Protein AF-A0A1J4JQ81-F1 (afdb_monomer_lite)

Organism: NCBI:txid1144522

pLDDT: mean 74.81, std 22.03, range [24.45, 98.31]

Sequence (479 aa):
MTWVPISATGIVVHPFIASTRPQISLLVGDQFQLLAECENWYRGKNILTEIDGIFPKSCIKIFHGRLGANSKCDFMLKQEDLLQTEARITLRYALHFMKTSVNLINVVKVGERIQTVVEKLKYLNSFNTSSNLTNIRQSVPISSDNAVYRPKSYSFCTRKENNDISNLRNSIKNYRSSICSNDDKSSMFYKMNTLYDRVLEAHQQLACSLDELRESMKIEPCVRSSYLHAFPTITTWGEEQFPVSHSSAGKQNHKHVEKPPEYVMFHINAEILNPRKTQYFKFSLYQPMRPPWLSQVHSCILGPENTTCNVVFGGLEKRDMKIVIYLVIYVYDILINDAFPEIDINDSELLMNAPREIIGCNIVQLPSCKTDLAFKRGPTILDFHTRTSSIEFLYGLHEFLISNDMNCAQTLKNILPDLKLKFTPTFGQRNDYLMKSSLNSNCFVYPMFLPSVITTSFIRSTITITIHSLTQHSSRKRS

Secondary structure (DSSP, 8-state):
--PEEEEEEEEE-S-B---STTB--B-TT-EEEEEEEETTEEEEEETTT--EEEEEGGGEEEEES---TTHHHHHHTSTT-HHHHHHHHHHHHHHHHHHH-S-HHHHHHHHHHHHHHHHHHHHHHHHHHHTT-----S-PPP-------PPPP---------SSHHHHHHHHHHHHHSS-----S--------SHHHHHHHHH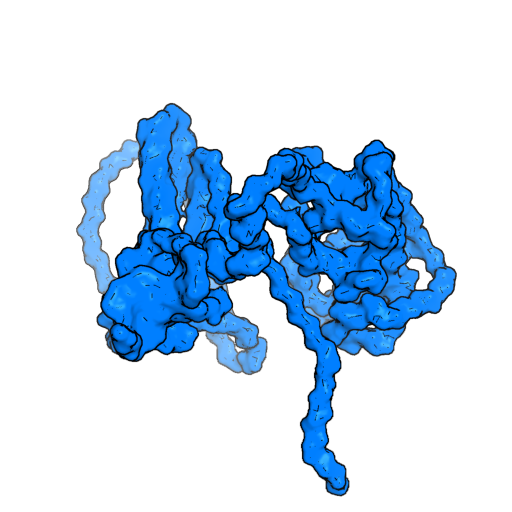HHHHHHHHHHHHHTTPPPPP--TTTSPPP-GGGG-GGGS--S-S-SS--------PPP-EEEEEEEEEESS-SS-EEEEEEEE-TTS-S-SBPPEEEEESSS--EEEEEEEEEEGGGGGS--EEEEEEEEE---TT-TT--TT-HHHHTTS-EEEEEEEEEEPPP--SGGGGTS-PEEEEE----------TTTSHHHHTTSTTTTSPPP----SEEEEEEEEES-HHHHHHHHT--GGGEE-BSSPPSS--TT----------------------

Foldseek 3Di:
DDWAFDFWKWFFCDWDDDPDPPADTDDQGFIWGFTTDDDQKTWTAGPQLRRTHMDGPVGIDIDDDHDDPLNVLVSLLDCSAQLNVLLVVLLVVLVVCLVPDPDVVLNVQLVVLNVQLVVLNVVLNVVVVCVVCPDDDDDDDDDDDDDDDDDDDDDDDDDDDDDPPVVVVVVVVVVVVVPDDDDDPDDPPDDPPDPSSVSQVSQVSSLVSSCSSCVSVVHHRQDADPRRRGHDDPVNVDPVLPPPPPPPVDDDDDPPPVDAFWKKKKKKKKFFDPFPAKKKKKKFKDFPVDPDGFWDIAIDIDGPVHGIAIAMEIPRHLVSLVGWMKIKMWIKDFPPDPVCPPPDPPPRVVSVVGDIDTQAMDIGTDDRPNDPVLQVPFKDKDWDDFDPDDQPFPPPNCCVVCVVPPPSVDRGGHDDRGMMMIIHMHIDDPVVCCVVPVDDPSNYIYTQDRDSDDDPSDDDDHDDDDDDDDDDPDPDDDD

InterPro domains:
  IPR001452 SH3 domain [PS50002] (5-65)
  IPR001452 SH3 domain [SM00326] (8-64)
  IPR026791 Dedicator of cytokinesis [PTHR45653] (2-477)
  IPR036028 SH3-like domain superfamily [SSF50044] (8-62)

Radius of gyration: 28.95 Å; chains: 1; bounding box: 89×78×78 Å

Structure (mmCIF, N/CA/C/O backbone):
data_AF-A0A1J4JQ81-F1
#
_entry.id   AF-A0A1J4JQ81-F1
#
loop_
_atom_site.group_PDB
_atom_site.id
_atom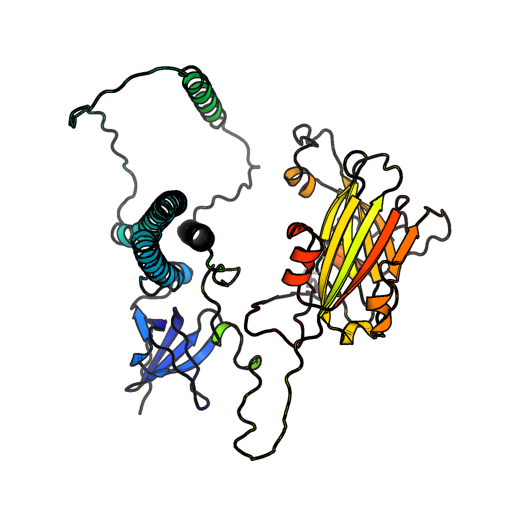_site.type_symbol
_atom_site.label_atom_id
_atom_site.label_alt_id
_atom_site.label_comp_id
_atom_site.label_asym_id
_atom_site.label_entity_id
_atom_site.label_seq_id
_atom_site.pdbx_PDB_ins_code
_atom_site.Cartn_x
_atom_site.Cartn_y
_atom_site.Cartn_z
_atom_site.occupancy
_atom_site.B_iso_or_equiv
_atom_site.auth_seq_id
_atom_site.auth_comp_id
_atom_site.auth_asym_id
_atom_site.auth_atom_id
_atom_site.pdbx_PDB_model_num
ATOM 1 N N . MET A 1 1 ? 22.209 -11.092 -38.274 1.00 78.88 1 MET A N 1
ATOM 2 C CA . MET A 1 1 ? 21.161 -10.060 -38.131 1.00 78.88 1 MET A CA 1
ATOM 3 C C . MET A 1 1 ? 21.721 -8.919 -37.295 1.00 78.88 1 MET A C 1
ATOM 5 O O . MET A 1 1 ? 22.422 -9.202 -36.328 1.00 78.88 1 MET A O 1
ATOM 9 N N . THR A 1 2 ? 21.486 -7.665 -37.677 1.00 95.00 2 THR A N 1
ATOM 10 C CA . THR A 1 2 ? 22.044 -6.478 -37.003 1.00 95.00 2 THR A CA 1
ATOM 11 C C . THR A 1 2 ? 20.951 -5.712 -36.268 1.00 95.00 2 THR A C 1
ATOM 13 O O . THR A 1 2 ? 19.927 -5.388 -36.862 1.00 95.00 2 THR A O 1
ATOM 16 N N . TRP A 1 3 ? 21.181 -5.399 -34.993 1.00 97.69 3 TRP A N 1
ATOM 17 C CA . TRP A 1 3 ? 20.287 -4.554 -34.202 1.00 97.69 3 TRP A CA 1
ATOM 18 C C . TRP A 1 3 ? 20.364 -3.102 -34.674 1.00 97.69 3 TRP A C 1
ATOM 20 O O . TRP A 1 3 ? 21.450 -2.526 -34.729 1.00 97.69 3 TRP A O 1
ATOM 30 N N . VAL A 1 4 ? 19.212 -2.510 -34.983 1.00 97.75 4 VAL A N 1
ATOM 31 C CA . VAL A 1 4 ? 19.081 -1.102 -35.365 1.00 97.75 4 VAL A CA 1
ATOM 32 C C . VAL A 1 4 ? 18.618 -0.313 -34.140 1.00 97.75 4 VAL A C 1
ATOM 34 O O . VAL A 1 4 ? 17.599 -0.675 -33.549 1.00 97.75 4 VAL A O 1
ATOM 37 N N . PRO A 1 5 ? 19.341 0.733 -33.706 1.00 96.81 5 PRO A N 1
ATOM 38 C CA . PRO A 1 5 ? 18.932 1.531 -32.557 1.00 96.81 5 PRO A CA 1
ATOM 39 C C . PRO A 1 5 ? 17.612 2.258 -32.842 1.00 96.81 5 PRO A C 1
ATOM 41 O O . PRO A 1 5 ? 17.428 2.839 -33.911 1.00 96.81 5 PRO A O 1
ATOM 44 N N . ILE A 1 6 ? 16.710 2.257 -31.862 1.00 95.38 6 ILE A N 1
ATOM 45 C CA . ILE A 1 6 ? 15.432 2.973 -31.906 1.00 95.38 6 ILE A CA 1
ATOM 46 C C . ILE A 1 6 ? 15.261 3.767 -30.610 1.00 95.38 6 ILE A C 1
ATOM 48 O O . ILE A 1 6 ? 15.733 3.360 -29.555 1.00 95.38 6 ILE A O 1
ATOM 52 N N . SER A 1 7 ? 14.595 4.919 -30.686 1.00 91.44 7 SER A N 1
ATOM 53 C CA . SER A 1 7 ? 14.184 5.691 -29.512 1.00 91.44 7 SER A CA 1
ATOM 54 C C . SER A 1 7 ? 12.668 5.806 -29.528 1.00 91.44 7 SER A C 1
ATOM 56 O O . SER A 1 7 ? 12.096 6.687 -30.171 1.00 91.44 7 SER A O 1
ATOM 58 N N . ALA A 1 8 ? 12.019 4.842 -28.889 1.00 93.62 8 ALA A N 1
ATOM 59 C CA . ALA A 1 8 ? 10.571 4.773 -28.801 1.00 93.62 8 ALA A CA 1
ATOM 60 C C . ALA A 1 8 ? 10.159 4.182 -27.456 1.00 93.62 8 ALA A C 1
ATOM 62 O O . ALA A 1 8 ? 10.976 3.633 -26.713 1.00 93.62 8 ALA A O 1
ATOM 63 N N . THR A 1 9 ? 8.877 4.280 -27.154 1.00 93.25 9 THR A N 1
ATOM 64 C CA . THR A 1 9 ? 8.277 3.592 -26.020 1.00 93.25 9 THR A CA 1
ATOM 65 C C . THR A 1 9 ? 7.230 2.615 -26.481 1.00 93.25 9 THR A C 1
ATOM 67 O O . THR A 1 9 ? 6.769 2.672 -27.619 1.00 93.25 9 THR A O 1
ATOM 70 N N . GLY A 1 10 ? 6.823 1.719 -25.595 1.00 93.75 10 GLY A N 1
ATOM 71 C CA . GLY A 1 10 ? 5.689 0.868 -25.873 1.00 93.75 10 GLY A CA 1
ATOM 72 C C . GLY A 1 10 ? 4.985 0.377 -24.627 1.00 93.75 10 GLY A C 1
ATOM 73 O O . GLY A 1 10 ? 5.569 0.338 -23.546 1.00 93.75 10 GLY A O 1
ATOM 74 N N . ILE A 1 11 ? 3.722 0.009 -24.814 1.00 92.69 11 ILE A N 1
ATOM 75 C CA . ILE A 1 11 ? 2.936 -0.744 -23.840 1.00 92.69 11 ILE A CA 1
ATOM 76 C C . ILE A 1 11 ? 2.756 -2.152 -24.398 1.00 92.69 11 ILE A C 1
ATOM 78 O O . ILE A 1 11 ? 2.423 -2.327 -25.574 1.00 92.69 11 ILE A O 1
ATOM 82 N N . VAL A 1 12 ? 2.978 -3.163 -23.568 1.00 92.81 12 VAL A N 1
ATOM 83 C CA . VAL A 1 12 ? 2.723 -4.554 -23.936 1.00 92.81 12 VAL A CA 1
ATOM 84 C C . VAL A 1 12 ? 1.217 -4.766 -24.109 1.00 92.81 12 VAL A C 1
ATOM 86 O O . VAL A 1 12 ? 0.433 -4.501 -23.206 1.00 92.81 12 VAL A O 1
ATOM 89 N N . VAL A 1 13 ? 0.800 -5.277 -25.262 1.00 92.69 13 VAL A N 1
ATOM 90 C CA . VAL A 1 13 ? -0.605 -5.587 -25.584 1.00 92.69 13 VAL A CA 1
ATOM 91 C C . VAL A 1 13 ? -0.889 -7.086 -25.630 1.00 92.69 13 VAL A C 1
ATOM 93 O O . VAL A 1 13 ? -2.043 -7.491 -25.505 1.00 92.69 13 VAL A O 1
ATOM 96 N N . HIS A 1 14 ? 0.150 -7.918 -25.742 1.00 91.12 14 HIS A N 1
ATOM 97 C CA . HIS A 1 14 ? 0.039 -9.373 -25.653 1.00 91.12 14 HIS A CA 1
ATOM 98 C C . HIS A 1 14 ? 1.098 -9.937 -24.704 1.00 91.12 14 HIS A C 1
ATOM 100 O O . HIS A 1 14 ? 2.252 -9.511 -24.775 1.00 91.12 14 HIS A O 1
ATOM 106 N N . PRO A 1 15 ? 0.738 -10.899 -23.835 1.00 90.75 15 PRO A N 1
ATOM 107 C CA . PRO A 1 15 ? 1.702 -11.506 -22.932 1.00 90.75 15 PRO A CA 1
ATOM 108 C C . PRO A 1 15 ? 2.721 -12.343 -23.715 1.00 90.75 15 PRO A C 1
ATOM 110 O O . PRO A 1 15 ? 2.424 -12.876 -24.786 1.00 90.75 15 PRO A O 1
ATOM 113 N N . PHE A 1 16 ? 3.916 -12.483 -23.156 1.00 91.00 16 PHE A N 1
ATOM 114 C CA . PHE A 1 16 ? 4.979 -13.328 -23.688 1.00 91.00 16 PHE A CA 1
ATOM 115 C C . PHE A 1 16 ? 5.736 -13.953 -22.521 1.00 91.00 16 PHE A C 1
ATOM 117 O O . PHE A 1 16 ? 6.090 -13.259 -21.576 1.00 91.00 16 PHE A O 1
ATOM 124 N N . ILE A 1 17 ? 5.975 -15.259 -22.565 1.00 88.94 17 ILE A N 1
ATOM 125 C CA . ILE A 1 17 ? 6.750 -15.955 -21.535 1.00 88.94 17 ILE A CA 1
ATOM 126 C C . ILE A 1 17 ? 8.113 -16.258 -22.143 1.00 88.94 17 ILE A C 1
ATOM 128 O O . ILE A 1 17 ? 8.197 -16.986 -23.133 1.00 88.94 17 ILE A O 1
ATOM 132 N N . ALA A 1 18 ? 9.164 -15.676 -21.570 1.00 90.00 18 ALA A N 1
ATOM 133 C CA . ALA A 1 18 ? 10.527 -15.929 -22.008 1.00 90.00 18 ALA A CA 1
ATOM 134 C C . ALA A 1 18 ? 10.918 -17.378 -21.716 1.00 90.00 18 ALA A C 1
ATOM 136 O O . ALA A 1 18 ? 10.661 -17.899 -20.632 1.00 90.00 18 ALA A O 1
ATOM 137 N N . SER A 1 19 ? 11.570 -18.024 -22.680 1.00 82.44 19 SER A N 1
ATOM 138 C CA . SER A 1 19 ? 12.096 -19.379 -22.493 1.00 82.44 19 SER A CA 1
ATOM 139 C C . SER A 1 19 ? 13.539 -19.380 -21.993 1.00 82.44 19 SER A C 1
ATOM 141 O O . SER A 1 19 ? 13.966 -20.323 -21.335 1.00 82.44 19 SER A O 1
ATOM 143 N N . THR A 1 20 ? 14.318 -18.352 -22.342 1.00 85.94 20 THR A N 1
ATOM 144 C CA . THR A 1 20 ? 15.761 -18.282 -22.071 1.00 85.94 20 THR A CA 1
ATOM 145 C C . THR A 1 20 ? 16.262 -16.842 -22.099 1.00 85.94 20 THR A C 1
ATOM 147 O O . THR A 1 20 ? 15.780 -16.038 -22.897 1.00 85.94 20 THR A O 1
ATOM 150 N N . ARG A 1 21 ? 17.336 -16.529 -21.363 1.00 84.88 21 ARG A N 1
ATOM 151 C CA . ARG A 1 21 ? 18.080 -15.271 -21.570 1.00 84.88 21 ARG A CA 1
ATOM 152 C C . ARG A 1 21 ? 18.647 -15.213 -23.004 1.00 84.88 21 ARG A C 1
ATOM 154 O O . ARG A 1 21 ? 19.100 -16.245 -23.498 1.00 84.88 21 ARG A O 1
ATOM 161 N N . PRO A 1 22 ? 18.630 -14.049 -23.687 1.00 91.94 22 PRO A N 1
ATOM 162 C CA . PRO A 1 22 ? 18.334 -12.708 -23.167 1.00 91.94 22 PRO A CA 1
ATOM 163 C C . PRO A 1 22 ? 16.859 -12.276 -23.297 1.00 91.94 22 PRO A C 1
ATOM 165 O O . PRO A 1 22 ? 16.571 -11.080 -23.263 1.00 91.94 22 PRO A O 1
ATOM 168 N N . GLN A 1 23 ? 15.922 -13.205 -23.505 1.00 94.00 23 GLN A N 1
ATOM 169 C CA . GLN A 1 23 ? 14.501 -12.866 -23.567 1.00 94.00 23 GLN A CA 1
ATOM 170 C C . GLN A 1 23 ? 13.987 -12.450 -22.188 1.00 94.00 23 GLN A C 1
ATOM 172 O O . GLN A 1 23 ? 14.467 -12.955 -21.175 1.00 94.00 23 GLN A O 1
ATOM 177 N N . ILE A 1 24 ? 12.990 -11.571 -22.168 1.00 91.56 24 ILE A N 1
ATOM 178 C CA . ILE A 1 24 ? 12.273 -11.192 -20.948 1.00 91.56 24 ILE A CA 1
ATOM 179 C C . ILE A 1 24 ? 10.791 -11.494 -21.100 1.00 91.56 24 ILE A C 1
ATOM 181 O O . ILE A 1 24 ? 10.212 -11.295 -22.170 1.00 91.56 24 ILE A O 1
ATOM 185 N N . SER A 1 25 ? 10.185 -12.004 -20.032 1.00 87.69 25 SER A N 1
ATOM 186 C CA . SER A 1 25 ? 8.741 -12.211 -19.996 1.00 87.69 25 SER A CA 1
ATOM 187 C C . SER A 1 25 ? 8.027 -10.860 -19.998 1.00 87.69 25 SER A C 1
ATOM 189 O O . SER A 1 25 ? 8.508 -9.898 -19.407 1.00 87.69 25 SER A O 1
ATOM 191 N N . LEU A 1 26 ? 6.885 -10.786 -20.670 1.00 87.81 26 LEU A N 1
ATOM 192 C CA . LEU A 1 26 ? 6.050 -9.602 -20.793 1.00 87.81 26 LEU A CA 1
ATOM 193 C C . LEU A 1 26 ? 4.648 -9.903 -20.278 1.00 87.81 26 LEU A C 1
ATOM 195 O O . LEU A 1 26 ? 4.063 -10.931 -20.636 1.00 87.81 26 LEU A O 1
ATOM 199 N N . LEU A 1 27 ? 4.062 -8.966 -19.539 1.00 84.62 27 LEU A N 1
ATOM 200 C CA . LEU A 1 27 ? 2.627 -8.956 -19.281 1.00 84.62 27 LEU A CA 1
ATOM 201 C C . LEU A 1 27 ? 1.961 -7.748 -19.913 1.00 84.62 27 LEU A C 1
ATOM 203 O O . LEU A 1 27 ? 2.560 -6.684 -20.038 1.00 84.62 27 LEU A O 1
ATOM 207 N N . VAL A 1 28 ? 0.696 -7.927 -20.296 1.00 84.69 28 VAL A N 1
ATOM 208 C CA . VAL A 1 28 ? -0.131 -6.848 -20.841 1.00 84.69 28 VAL A CA 1
ATOM 209 C C . VAL A 1 28 ? -0.086 -5.658 -19.887 1.00 84.69 28 VAL A C 1
ATOM 211 O O . VAL A 1 28 ? -0.259 -5.827 -18.683 1.00 84.69 28 VAL A O 1
ATOM 214 N N . GLY A 1 29 ? 0.162 -4.473 -20.440 1.00 83.50 29 GLY A N 1
ATOM 215 C CA . GLY A 1 29 ? 0.275 -3.212 -19.721 1.00 83.50 29 GLY A CA 1
ATOM 216 C C . GLY A 1 29 ? 1.673 -2.825 -19.258 1.00 83.50 29 GLY A C 1
ATOM 217 O O . GLY A 1 29 ? 1.864 -1.669 -18.880 1.00 83.50 29 GLY A O 1
ATOM 218 N N . ASP A 1 30 ? 2.654 -3.731 -19.320 1.00 86.38 30 ASP A N 1
ATOM 219 C CA . ASP A 1 30 ? 4.039 -3.373 -19.015 1.00 86.38 30 ASP A CA 1
ATOM 220 C C . ASP A 1 30 ? 4.528 -2.258 -19.946 1.00 86.38 30 ASP A C 1
ATOM 222 O O . ASP A 1 30 ? 4.283 -2.275 -21.156 1.00 86.38 30 ASP A O 1
ATOM 226 N N . GLN A 1 31 ? 5.242 -1.291 -19.372 1.00 90.50 31 GLN A N 1
ATOM 227 C CA . GLN A 1 31 ? 5.747 -0.118 -20.080 1.00 90.50 31 GLN A CA 1
ATOM 228 C C . GLN A 1 31 ? 7.241 -0.282 -20.356 1.00 90.50 31 GLN A C 1
ATOM 230 O O . GLN A 1 31 ? 8.030 -0.530 -19.442 1.00 90.50 31 GLN A O 1
ATOM 235 N N . PHE A 1 32 ? 7.637 -0.109 -21.613 1.00 92.44 32 PHE A N 1
ATOM 236 C CA . PHE A 1 32 ? 9.008 -0.313 -22.068 1.00 92.44 32 PHE A CA 1
ATOM 237 C C . PHE A 1 32 ? 9.579 0.920 -22.759 1.00 92.44 32 PHE A C 1
ATOM 239 O O . PHE A 1 32 ? 8.917 1.566 -23.574 1.00 92.44 32 PHE A O 1
ATOM 246 N N . GLN A 1 33 ? 10.853 1.190 -22.484 1.00 93.88 33 GLN A N 1
ATOM 247 C CA . GLN A 1 33 ? 11.719 1.987 -23.339 1.00 93.88 33 GLN A CA 1
ATOM 248 C C . GLN A 1 33 ? 12.357 1.053 -24.372 1.00 93.88 33 GLN A C 1
ATOM 250 O O . GLN A 1 33 ? 13.124 0.157 -24.022 1.00 93.88 33 GLN A O 1
ATOM 255 N N . LEU A 1 34 ? 12.042 1.250 -25.649 1.00 95.88 34 LEU A N 1
ATOM 256 C CA . LEU A 1 34 ? 12.614 0.479 -26.749 1.00 95.88 34 LEU A CA 1
ATOM 257 C C . LEU A 1 34 ? 13.978 1.069 -27.108 1.00 95.88 34 LEU A C 1
ATOM 259 O O . LEU A 1 34 ? 14.081 2.269 -27.357 1.00 95.88 34 LEU A O 1
ATOM 263 N N . LEU A 1 35 ? 15.007 0.220 -27.103 1.00 95.94 35 LEU A N 1
ATOM 264 C CA . LEU A 1 35 ? 16.409 0.600 -27.298 1.00 95.94 35 LEU A CA 1
ATOM 265 C C . LEU A 1 35 ? 16.913 0.222 -28.693 1.00 95.94 35 LEU A C 1
ATOM 267 O O . LEU A 1 35 ? 17.675 0.965 -29.312 1.00 95.94 35 LEU A O 1
ATOM 271 N N . ALA A 1 36 ? 16.512 -0.949 -29.190 1.00 97.19 36 ALA A N 1
ATOM 272 C CA . ALA A 1 36 ? 16.872 -1.419 -30.522 1.00 97.19 36 ALA A CA 1
ATOM 273 C C . ALA A 1 36 ? 15.807 -2.360 -31.096 1.00 97.19 36 ALA A C 1
ATOM 275 O O . ALA A 1 36 ? 15.004 -2.940 -30.365 1.00 97.19 36 ALA A O 1
ATOM 276 N N . GLU A 1 37 ? 15.829 -2.551 -32.408 1.00 98.12 37 GLU A N 1
ATOM 277 C CA . GLU A 1 37 ? 14.993 -3.519 -33.107 1.00 98.12 37 GLU A CA 1
ATOM 278 C C . GLU A 1 37 ? 15.806 -4.404 -34.055 1.00 98.12 37 GLU A C 1
ATOM 280 O O . GLU A 1 37 ? 16.824 -3.987 -34.604 1.00 98.12 37 GLU A O 1
ATOM 285 N N . CYS A 1 38 ? 15.366 -5.647 -34.228 1.00 97.75 38 CYS A N 1
ATOM 286 C CA . CYS A 1 38 ? 15.988 -6.620 -35.118 1.00 97.75 38 CYS A CA 1
ATOM 287 C C . CYS A 1 38 ? 14.906 -7.572 -35.636 1.00 97.75 38 CYS A C 1
ATOM 289 O O . CYS A 1 38 ? 14.332 -8.332 -34.859 1.00 97.75 38 CYS A O 1
ATOM 291 N N .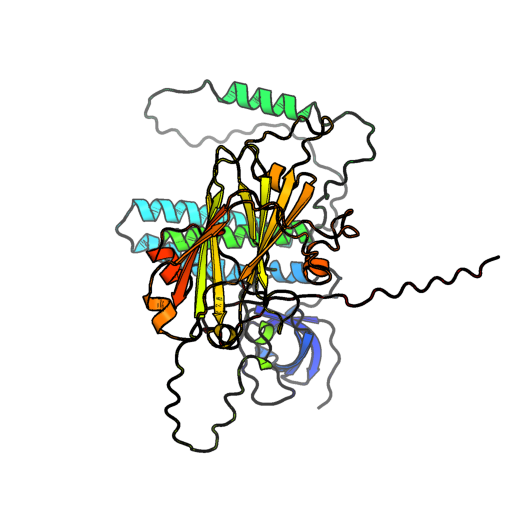 GLU A 1 39 ? 14.599 -7.508 -36.933 1.00 95.88 39 GLU A N 1
ATOM 292 C CA . GLU A 1 39 ? 13.564 -8.328 -37.585 1.00 95.88 39 GLU A CA 1
ATOM 293 C C . GLU A 1 39 ? 12.217 -8.326 -36.833 1.00 95.88 39 GLU A C 1
ATOM 295 O O . GLU A 1 39 ? 11.514 -7.317 -36.856 1.00 95.88 39 GLU A O 1
ATOM 300 N N . ASN A 1 40 ? 11.884 -9.427 -36.146 1.00 97.44 40 ASN A N 1
ATOM 301 C CA . ASN A 1 40 ? 10.649 -9.646 -35.383 1.00 97.44 40 ASN A CA 1
ATOM 302 C C . ASN A 1 40 ? 10.810 -9.436 -33.870 1.00 97.44 40 ASN A C 1
ATOM 304 O O . ASN A 1 40 ? 9.896 -9.752 -33.106 1.00 97.44 40 ASN A O 1
ATOM 308 N N . TRP A 1 41 ? 11.934 -8.869 -33.432 1.00 98.06 41 TRP A N 1
ATOM 309 C CA . TRP A 1 41 ? 12.249 -8.631 -32.028 1.00 98.06 41 TRP A CA 1
ATOM 310 C C . TRP A 1 41 ? 12.541 -7.158 -31.737 1.00 98.06 41 TRP A C 1
ATOM 312 O O . TRP A 1 41 ? 13.127 -6.433 -32.546 1.00 98.06 41 TRP A O 1
ATOM 322 N N . TYR A 1 42 ? 12.158 -6.739 -30.538 1.00 98.31 42 TYR A N 1
ATOM 323 C CA . TYR A 1 42 ? 12.649 -5.539 -29.879 1.00 98.31 42 TYR A CA 1
ATOM 324 C C . TYR A 1 42 ? 13.636 -5.924 -28.786 1.00 98.31 42 TYR A C 1
ATOM 326 O O . TYR A 1 42 ? 13.520 -6.988 -28.182 1.00 98.31 42 TYR A O 1
ATOM 334 N N . ARG A 1 43 ? 14.591 -5.033 -28.528 1.00 97.62 43 ARG A N 1
ATOM 335 C CA . ARG A 1 43 ? 15.345 -4.955 -27.283 1.00 97.62 43 ARG A CA 1
ATOM 336 C C . ARG A 1 43 ? 14.849 -3.725 -26.544 1.00 97.62 43 ARG A C 1
ATOM 338 O O . ARG A 1 43 ? 14.841 -2.628 -27.111 1.00 97.62 43 ARG A O 1
ATOM 345 N N . GLY A 1 44 ? 14.455 -3.892 -25.295 1.00 96.31 44 GLY A N 1
ATOM 346 C CA . GLY A 1 44 ? 13.924 -2.802 -24.499 1.00 96.31 44 GLY A CA 1
ATOM 347 C C . GLY A 1 44 ? 14.132 -3.011 -23.013 1.00 96.31 44 GLY A C 1
ATOM 348 O O . GLY A 1 44 ? 14.394 -4.116 -22.548 1.00 96.31 44 GLY A O 1
ATOM 349 N N . LYS A 1 45 ? 13.970 -1.915 -22.280 1.00 94.06 45 LYS A N 1
ATOM 350 C CA . LYS A 1 45 ? 14.088 -1.8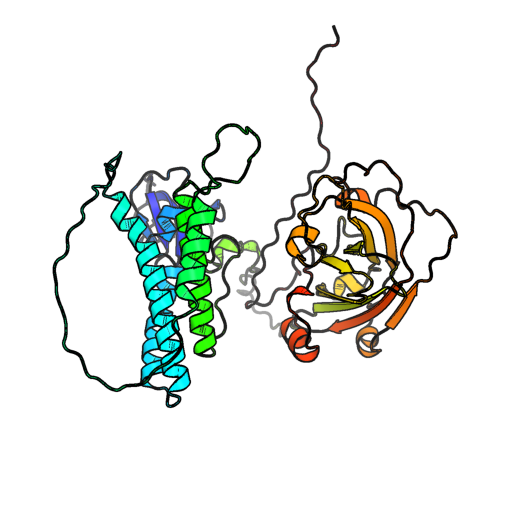51 -20.831 1.00 94.06 45 LYS A CA 1
ATOM 351 C C . LYS A 1 45 ? 12.730 -1.534 -20.220 1.00 94.06 45 LYS A C 1
ATOM 353 O O . LYS A 1 45 ? 12.088 -0.567 -20.636 1.00 94.06 45 LYS A O 1
ATOM 358 N N . ASN A 1 46 ? 12.273 -2.345 -19.273 1.00 90.19 46 ASN A N 1
ATOM 359 C CA . ASN A 1 46 ? 11.038 -2.065 -18.546 1.00 90.19 46 ASN A CA 1
ATOM 360 C C . ASN A 1 46 ? 11.236 -0.792 -17.707 1.00 90.19 46 ASN A C 1
ATOM 362 O O . ASN A 1 46 ? 12.216 -0.681 -16.975 1.00 90.19 46 ASN A O 1
ATOM 366 N N . ILE A 1 47 ? 10.321 0.171 -17.822 1.00 85.81 47 ILE A N 1
ATOM 367 C CA . ILE A 1 47 ? 10.455 1.510 -17.216 1.00 85.81 47 ILE A CA 1
ATOM 368 C C . ILE A 1 47 ? 10.306 1.475 -15.688 1.00 85.81 47 ILE A C 1
ATOM 370 O O . ILE A 1 47 ? 10.765 2.381 -14.999 1.00 85.81 47 ILE A O 1
ATOM 374 N N . LEU A 1 48 ? 9.636 0.459 -15.143 1.00 77.56 48 LEU A N 1
ATOM 375 C CA . LEU A 1 48 ? 9.436 0.325 -13.702 1.00 77.56 48 LEU A CA 1
ATOM 376 C C . LEU A 1 48 ? 10.538 -0.505 -13.052 1.00 77.56 48 LEU A C 1
ATOM 378 O O . LEU A 1 48 ? 11.030 -0.135 -11.991 1.00 77.56 48 LEU A O 1
ATOM 382 N N . THR A 1 49 ? 10.903 -1.631 -13.665 1.00 76.81 49 THR A N 1
ATOM 383 C CA . THR A 1 49 ? 11.852 -2.582 -13.062 1.00 76.81 49 THR A CA 1
ATOM 384 C C . THR A 1 49 ? 13.282 -2.379 -13.509 1.00 76.81 49 THR A C 1
ATOM 386 O O . THR A 1 49 ? 14.185 -2.983 -12.938 1.00 76.81 49 THR A O 1
ATOM 389 N N . GLU A 1 50 ? 13.494 -1.564 -14.542 1.00 84.44 50 GLU A N 1
ATOM 390 C CA . GLU A 1 50 ? 14.794 -1.332 -15.162 1.00 84.44 50 GLU A CA 1
ATOM 391 C C . GLU A 1 50 ? 15.436 -2.615 -15.744 1.00 84.44 50 GLU A C 1
ATOM 393 O O . GLU A 1 50 ? 16.619 -2.615 -16.092 1.00 84.44 50 GLU A O 1
ATOM 398 N N . ILE A 1 51 ? 14.668 -3.700 -15.903 1.00 85.12 51 ILE A N 1
ATOM 399 C CA . ILE A 1 51 ? 15.132 -4.954 -16.512 1.00 85.12 51 ILE A CA 1
ATOM 400 C C . ILE A 1 51 ? 15.199 -4.784 -18.035 1.00 85.12 51 ILE A C 1
ATOM 402 O O . ILE A 1 51 ? 14.214 -4.394 -18.664 1.00 85.12 51 ILE A O 1
ATOM 406 N N . ASP A 1 52 ? 16.359 -5.089 -18.620 1.00 93.25 52 ASP A N 1
ATOM 407 C CA . ASP A 1 52 ? 16.622 -5.074 -20.067 1.00 93.25 52 ASP A CA 1
ATOM 408 C C . ASP A 1 52 ? 16.543 -6.492 -20.645 1.00 93.25 52 ASP A C 1
ATOM 410 O O . ASP A 1 52 ? 17.003 -7.457 -20.032 1.00 93.25 52 ASP A O 1
ATOM 414 N N . GLY A 1 53 ? 15.990 -6.614 -21.847 1.00 95.50 53 GLY A N 1
ATOM 415 C CA . GLY A 1 53 ? 15.958 -7.864 -22.586 1.00 95.50 53 GLY A CA 1
ATOM 416 C C . GLY A 1 53 ? 15.295 -7.736 -23.946 1.00 95.50 53 GLY A C 1
ATOM 417 O O . GLY A 1 53 ? 14.962 -6.640 -24.406 1.00 95.50 53 GLY A O 1
ATOM 418 N N . ILE A 1 54 ? 15.125 -8.879 -24.609 1.00 97.44 54 ILE A N 1
ATOM 419 C CA . ILE A 1 54 ? 14.490 -8.951 -25.926 1.00 97.44 54 ILE A CA 1
ATOM 420 C C . ILE A 1 54 ? 13.099 -9.579 -25.859 1.00 97.44 54 ILE A C 1
ATOM 422 O O . ILE A 1 54 ? 12.845 -10.480 -25.060 1.00 97.44 54 ILE A O 1
ATOM 426 N N . PHE A 1 55 ? 12.200 -9.125 -26.724 1.00 97.50 55 PHE A N 1
ATOM 427 C CA . PHE A 1 55 ? 10.833 -9.637 -26.816 1.00 97.50 55 PHE A CA 1
ATOM 428 C C . PHE A 1 55 ? 10.232 -9.441 -28.220 1.00 97.50 55 PHE A C 1
ATOM 430 O O . PHE A 1 55 ? 10.709 -8.585 -28.972 1.00 97.50 55 PHE A O 1
ATOM 437 N N . PRO A 1 56 ? 9.200 -10.214 -28.610 1.00 98.12 56 PRO A N 1
ATOM 438 C CA . PRO A 1 56 ? 8.619 -10.126 -29.948 1.00 98.12 56 PRO A CA 1
ATOM 439 C C . PRO A 1 56 ? 7.949 -8.776 -30.228 1.00 98.12 56 PRO A C 1
ATOM 441 O O . PRO A 1 56 ? 7.240 -8.231 -29.378 1.00 98.12 56 PRO A O 1
ATOM 444 N N . LYS A 1 57 ? 8.085 -8.269 -31.462 1.00 97.88 57 LYS A N 1
ATOM 445 C CA . LYS A 1 57 ? 7.427 -7.021 -31.898 1.00 97.88 57 LYS A CA 1
ATOM 446 C C . LYS A 1 57 ? 5.909 -7.085 -31.784 1.00 97.88 57 LYS A C 1
ATOM 448 O O . LYS A 1 57 ? 5.280 -6.092 -31.435 1.00 97.88 57 LYS A O 1
ATOM 453 N N . SER A 1 58 ? 5.329 -8.259 -32.032 1.00 97.38 58 SER A N 1
ATOM 454 C CA . SER A 1 58 ? 3.884 -8.491 -31.953 1.00 97.38 58 SER A CA 1
ATOM 455 C C . SER A 1 58 ? 3.304 -8.239 -30.564 1.00 97.38 58 SER A C 1
ATOM 457 O O . SER A 1 58 ? 2.103 -8.038 -30.449 1.00 97.38 58 SER A O 1
ATOM 459 N N . CYS A 1 59 ? 4.124 -8.251 -29.512 1.00 96.50 59 CYS A N 1
ATOM 460 C CA . CYS A 1 59 ? 3.657 -8.093 -28.141 1.00 96.50 59 CYS A CA 1
ATOM 461 C C . CYS A 1 59 ? 3.530 -6.635 -27.696 1.00 96.50 59 CYS A C 1
ATOM 463 O O . CYS A 1 59 ? 2.923 -6.396 -26.656 1.00 96.50 59 CYS A O 1
ATOM 465 N N . ILE A 1 60 ? 4.067 -5.663 -28.445 1.00 96.12 60 ILE A N 1
ATOM 466 C CA . ILE A 1 60 ? 4.155 -4.261 -28.015 1.00 96.12 60 ILE A CA 1
ATOM 467 C C . ILE A 1 60 ? 3.427 -3.324 -28.978 1.00 96.12 60 ILE A C 1
ATOM 469 O O . ILE A 1 60 ? 3.642 -3.344 -30.189 1.00 96.12 60 ILE A O 1
ATOM 473 N N . LYS A 1 61 ? 2.623 -2.419 -28.413 1.00 96.19 61 LYS A N 1
ATOM 474 C CA . LYS A 1 61 ? 2.127 -1.230 -29.103 1.00 96.19 61 LYS A CA 1
ATOM 475 C C . LYS A 1 61 ? 3.112 -0.084 -28.900 1.00 96.19 61 LYS A C 1
ATOM 477 O O . LYS A 1 61 ? 3.349 0.335 -27.772 1.00 96.19 61 LYS A O 1
ATOM 482 N N . ILE A 1 62 ? 3.683 0.406 -29.996 1.00 94.62 62 ILE A N 1
ATOM 483 C CA . ILE A 1 62 ? 4.746 1.417 -29.989 1.00 94.62 62 ILE A CA 1
ATOM 484 C C . ILE A 1 62 ? 4.155 2.822 -30.013 1.00 94.62 62 ILE A C 1
ATOM 486 O O . ILE A 1 62 ? 3.205 3.098 -30.749 1.00 94.62 62 ILE A O 1
ATOM 490 N N . PHE A 1 63 ? 4.783 3.722 -29.267 1.00 91.44 63 PHE A N 1
ATOM 491 C CA . PHE A 1 63 ? 4.533 5.151 -29.286 1.00 91.44 63 PHE A CA 1
ATOM 492 C C . PHE A 1 63 ? 5.835 5.872 -29.648 1.00 91.44 63 PHE A C 1
ATOM 494 O O . PHE A 1 63 ? 6.851 5.767 -28.958 1.00 91.44 63 PHE A O 1
ATOM 501 N N . HIS A 1 64 ? 5.816 6.588 -30.772 1.00 86.31 64 HIS A N 1
ATOM 502 C CA . HIS A 1 64 ? 6.956 7.379 -31.222 1.00 86.31 64 HIS A CA 1
ATOM 503 C C . HIS A 1 64 ? 6.960 8.732 -30.503 1.00 86.31 64 HIS A C 1
ATOM 505 O O . HIS A 1 64 ? 5.985 9.478 -30.565 1.00 86.31 64 HIS A O 1
ATOM 511 N N . GLY A 1 65 ? 8.057 9.045 -29.816 1.00 78.31 65 GLY A N 1
ATOM 512 C CA . GLY A 1 65 ? 8.238 10.292 -29.078 1.00 78.31 65 GLY A CA 1
ATOM 513 C C . GLY A 1 65 ? 9.440 10.200 -28.143 1.00 78.31 65 GLY A C 1
ATOM 514 O O . GLY A 1 65 ? 9.740 9.130 -27.614 1.00 78.31 65 GLY A O 1
ATOM 515 N N . ARG A 1 66 ? 10.158 11.312 -27.944 1.00 66.69 66 ARG A N 1
ATOM 516 C CA . ARG A 1 66 ? 11.214 11.354 -26.925 1.00 66.69 66 ARG A CA 1
ATOM 517 C C . ARG A 1 66 ? 10.551 11.316 -25.554 1.00 66.69 66 ARG A C 1
ATOM 519 O O . ARG A 1 66 ? 9.759 12.198 -25.238 1.00 66.69 66 ARG A O 1
ATOM 526 N N . LEU A 1 67 ? 10.908 10.317 -24.752 1.00 63.94 67 LEU A N 1
ATOM 527 C CA . LEU A 1 67 ? 10.611 10.284 -23.323 1.00 63.94 67 LEU A CA 1
ATOM 528 C C . LEU A 1 67 ? 11.175 11.559 -22.679 1.00 63.94 67 LEU A C 1
ATOM 530 O O . LEU A 1 67 ? 12.384 11.679 -22.483 1.00 63.94 67 LEU A O 1
ATOM 534 N N . GLY A 1 68 ? 10.312 12.524 -22.370 1.00 65.44 68 GLY A N 1
ATOM 535 C CA . GLY A 1 68 ? 10.643 13.540 -21.378 1.00 65.44 68 GLY A CA 1
ATOM 536 C C . GLY A 1 68 ? 10.688 12.908 -19.985 1.00 65.44 68 GLY A C 1
ATOM 537 O O . GLY A 1 68 ? 10.190 11.801 -19.780 1.00 65.44 68 GLY A O 1
ATOM 538 N N . ALA A 1 69 ? 11.217 13.634 -18.998 1.00 59.09 69 ALA A N 1
ATOM 539 C CA . ALA A 1 69 ? 11.215 13.205 -17.593 1.00 59.09 69 ALA A CA 1
ATOM 540 C C . ALA A 1 69 ? 9.803 12.877 -17.037 1.00 59.09 69 ALA A C 1
ATOM 542 O O . ALA A 1 69 ? 9.691 12.196 -16.025 1.00 59.09 69 ALA A O 1
ATOM 543 N N . ASN A 1 70 ? 8.732 13.295 -17.729 1.00 62.62 70 ASN A N 1
ATOM 544 C CA . ASN A 1 70 ? 7.327 13.079 -17.353 1.00 62.62 70 ASN A CA 1
ATOM 545 C C . ASN A 1 70 ? 6.648 11.896 -18.073 1.00 62.62 70 ASN A C 1
ATOM 547 O O . ASN A 1 70 ? 5.423 11.787 -18.070 1.00 62.62 70 ASN A O 1
ATOM 551 N N . SER A 1 71 ? 7.427 11.008 -18.686 1.00 68.56 71 SER A N 1
ATOM 552 C CA . SER A 1 71 ? 6.943 9.906 -19.524 1.00 68.56 71 SER A CA 1
ATOM 553 C C . SER A 1 71 ? 5.873 8.999 -18.920 1.00 68.56 71 SER A C 1
ATOM 555 O O . SER A 1 71 ? 5.054 8.448 -19.650 1.00 68.56 71 SER A O 1
ATOM 557 N N . LYS A 1 72 ? 5.867 8.832 -17.595 1.00 75.94 72 LYS A N 1
ATOM 558 C CA . LYS A 1 72 ? 4.924 7.947 -16.899 1.00 75.94 72 LYS A CA 1
ATOM 559 C C . LYS A 1 72 ? 3.467 8.379 -17.090 1.00 75.94 72 LYS A C 1
ATOM 561 O O . LYS A 1 72 ? 2.609 7.526 -17.302 1.00 75.94 72 LYS A O 1
ATOM 566 N N . CYS A 1 73 ? 3.185 9.683 -17.083 1.00 82.50 73 CYS A N 1
ATOM 567 C CA . CYS A 1 73 ? 1.821 10.171 -17.299 1.00 82.50 73 CYS A CA 1
ATOM 568 C C . CYS A 1 73 ? 1.339 9.959 -18.726 1.00 82.50 73 CYS A C 1
ATOM 570 O O . CYS A 1 73 ? 0.167 9.652 -18.925 1.00 82.50 73 CYS A O 1
ATOM 572 N N . ASP A 1 74 ? 2.232 10.049 -19.710 1.00 85.06 74 ASP A N 1
ATOM 573 C CA . ASP A 1 74 ? 1.852 9.834 -21.103 1.00 85.06 74 ASP A CA 1
ATOM 574 C C . ASP A 1 74 ? 1.317 8.416 -21.328 1.00 85.06 74 ASP A C 1
ATOM 576 O O . ASP A 1 74 ? 0.418 8.238 -22.150 1.00 85.06 74 ASP A O 1
ATOM 580 N N . PHE A 1 75 ? 1.824 7.424 -20.581 1.00 87.25 75 PHE A N 1
ATOM 581 C CA . PHE A 1 75 ? 1.317 6.051 -20.616 1.00 87.25 75 PHE A CA 1
ATOM 582 C C . PHE A 1 75 ? -0.039 5.893 -19.929 1.00 87.25 75 PHE A C 1
ATOM 584 O O . PHE A 1 75 ? -0.901 5.227 -20.491 1.00 87.25 75 PHE A O 1
ATOM 591 N N . MET A 1 76 ? -0.256 6.533 -18.773 1.00 88.12 76 MET A N 1
ATOM 592 C CA . MET A 1 76 ? -1.549 6.497 -18.059 1.00 88.12 76 MET A CA 1
ATOM 593 C C . MET A 1 76 ? -2.698 7.034 -18.910 1.00 88.12 76 MET A C 1
ATOM 595 O O . MET A 1 76 ? -3.855 6.651 -18.739 1.00 88.12 76 MET A O 1
ATOM 599 N N . LEU A 1 77 ? -2.376 7.939 -19.832 1.00 90.00 77 LEU A N 1
ATOM 600 C CA . LEU A 1 77 ? -3.335 8.506 -20.759 1.00 90.00 77 LEU A CA 1
ATOM 601 C C . LEU A 1 77 ? -3.600 7.598 -21.972 1.00 90.00 77 LEU A C 1
ATOM 603 O O . LEU A 1 77 ? -4.608 7.786 -22.648 1.00 90.00 77 LEU A O 1
ATOM 607 N N . LYS A 1 78 ? -2.769 6.594 -22.271 1.00 90.56 78 LYS A N 1
ATOM 608 C CA . LYS A 1 78 ? -3.006 5.702 -23.420 1.00 90.56 78 LYS A CA 1
ATOM 609 C C . LYS A 1 78 ? -4.195 4.777 -23.182 1.00 90.56 78 LYS A C 1
ATOM 611 O O . LYS A 1 78 ? -4.457 4.344 -22.069 1.00 90.56 78 LYS A O 1
ATOM 616 N N . GLN A 1 79 ? -4.893 4.416 -24.256 1.00 90.44 79 GLN A N 1
ATOM 617 C CA . GLN A 1 79 ? -6.032 3.492 -24.174 1.00 90.44 79 GLN A CA 1
ATOM 618 C C . GLN A 1 79 ? -5.606 2.062 -23.817 1.00 90.44 79 GLN A C 1
ATOM 620 O O . GLN A 1 79 ? -6.433 1.251 -23.397 1.00 90.44 79 GLN A O 1
ATOM 625 N N . GLU A 1 80 ? -4.330 1.748 -24.031 1.00 88.69 80 GLU A N 1
ATOM 626 C CA . GLU A 1 80 ? -3.667 0.509 -23.644 1.00 88.69 80 GLU A CA 1
ATOM 627 C C . GLU A 1 80 ? -3.300 0.474 -22.151 1.00 88.69 80 GLU A C 1
ATOM 629 O O . GLU A 1 80 ? -2.870 -0.571 -21.667 1.00 88.69 80 GLU A O 1
ATOM 634 N N . ASP A 1 81 ? -3.498 1.571 -21.409 1.00 88.62 81 ASP A N 1
ATOM 635 C CA . ASP A 1 81 ? -3.359 1.579 -19.954 1.00 88.62 81 ASP A CA 1
ATOM 636 C C . ASP A 1 81 ? -4.266 0.518 -19.310 1.00 88.62 81 ASP A C 1
ATOM 638 O O . ASP A 1 81 ? -5.419 0.292 -19.716 1.00 88.62 81 ASP A O 1
ATOM 642 N N . LEU A 1 82 ? -3.737 -0.154 -18.288 1.00 86.00 82 LEU A N 1
ATOM 643 C CA . LEU A 1 82 ? -4.441 -1.262 -17.655 1.00 86.00 82 LEU A CA 1
ATOM 644 C C . LEU A 1 82 ? -5.655 -0.806 -16.866 1.00 86.00 82 LEU A C 1
ATOM 646 O O . LEU A 1 82 ? -6.667 -1.503 -16.901 1.00 86.00 82 LEU A O 1
ATOM 650 N N . LEU A 1 83 ? -5.591 0.351 -16.206 1.00 88.69 83 LEU A N 1
ATOM 651 C CA . LEU A 1 83 ? -6.730 0.860 -15.451 1.00 88.69 83 LEU A CA 1
ATOM 652 C C . LEU A 1 83 ? -7.852 1.285 -16.402 1.00 88.69 83 LEU A C 1
ATOM 654 O O . LEU A 1 83 ? -9.018 0.967 -16.173 1.00 88.69 83 LEU A O 1
ATOM 658 N N . GLN A 1 84 ? -7.517 1.926 -17.526 1.00 91.94 84 GLN A N 1
ATOM 659 C CA . GLN A 1 84 ? -8.508 2.227 -18.567 1.00 91.94 84 GLN A CA 1
ATOM 660 C C . GLN A 1 84 ? -9.109 0.954 -19.187 1.00 91.94 84 GLN A C 1
ATOM 662 O O . GLN A 1 84 ? -10.304 0.893 -19.499 1.00 91.94 84 GLN A O 1
ATOM 667 N N . THR A 1 85 ? -8.304 -0.093 -19.371 1.00 87.62 85 THR A N 1
ATOM 668 C CA . THR A 1 85 ? -8.777 -1.395 -19.862 1.00 87.62 85 THR A CA 1
ATOM 669 C C . THR A 1 85 ? -9.694 -2.082 -18.857 1.00 87.62 85 THR A C 1
ATOM 671 O O . THR A 1 85 ? -10.784 -2.525 -19.228 1.00 87.62 85 THR A O 1
ATOM 674 N N . GLU A 1 86 ? -9.312 -2.091 -17.585 1.00 88.69 86 GLU A N 1
ATOM 675 C CA . GLU A 1 86 ? -10.134 -2.572 -16.479 1.00 88.69 86 GLU A CA 1
ATOM 676 C C . GLU A 1 86 ? -11.457 -1.818 -16.400 1.00 88.69 86 GLU A C 1
ATOM 678 O O . GLU A 1 86 ? -12.506 -2.453 -16.276 1.00 88.69 86 GLU A O 1
ATOM 683 N N . ALA A 1 87 ? -11.438 -0.490 -16.539 1.00 93.69 87 ALA A N 1
ATOM 684 C CA . ALA A 1 87 ? -12.648 0.317 -16.538 1.00 93.69 87 ALA A CA 1
ATOM 685 C C . ALA A 1 87 ? -13.621 -0.140 -17.627 1.00 93.69 87 ALA A C 1
ATOM 687 O O . ALA A 1 87 ? -14.796 -0.379 -17.354 1.00 93.69 87 ALA A O 1
ATOM 688 N N . ARG A 1 88 ? -13.134 -0.353 -18.856 1.00 93.31 88 ARG A N 1
ATOM 689 C CA . ARG A 1 88 ? -13.965 -0.835 -19.974 1.00 93.31 88 ARG A CA 1
ATOM 690 C C . ARG A 1 88 ? -14.557 -2.219 -19.705 1.00 93.31 88 ARG A C 1
ATOM 692 O O . ARG A 1 88 ? -15.732 -2.440 -19.999 1.00 93.31 88 ARG A O 1
ATOM 699 N N . ILE A 1 89 ? -13.766 -3.148 -19.168 1.00 89.69 89 ILE A N 1
ATOM 700 C CA . ILE A 1 89 ? -14.226 -4.508 -18.850 1.00 89.69 89 ILE A CA 1
ATOM 701 C C . ILE A 1 89 ? -15.263 -4.468 -17.721 1.00 89.69 89 ILE A C 1
ATOM 703 O O . ILE A 1 89 ? -16.338 -5.053 -17.856 1.00 89.69 89 ILE A O 1
ATOM 707 N N . THR A 1 90 ? -14.978 -3.724 -16.652 1.00 92.88 90 THR A N 1
ATOM 708 C CA . THR A 1 90 ? -15.854 -3.580 -15.481 1.00 92.88 90 THR A CA 1
ATOM 709 C C . THR A 1 90 ? -17.175 -2.920 -15.861 1.00 92.88 90 THR A C 1
ATOM 711 O O . THR A 1 90 ? -18.228 -3.411 -15.471 1.00 92.88 90 THR A O 1
ATOM 714 N N . LEU A 1 91 ? -17.156 -1.877 -16.698 1.00 97.44 91 LEU A N 1
ATOM 715 C CA . LEU A 1 91 ? -18.371 -1.239 -17.214 1.00 97.44 91 LEU A CA 1
ATOM 716 C C . LEU A 1 91 ? -19.214 -2.200 -18.065 1.00 97.44 91 LEU A C 1
ATOM 718 O O . LEU A 1 91 ? -20.431 -2.254 -17.901 1.00 97.44 91 LEU A O 1
ATOM 722 N N . ARG A 1 92 ? -18.596 -2.997 -18.950 1.00 95.75 92 ARG A N 1
ATOM 723 C CA . ARG A 1 92 ? -19.323 -4.020 -19.729 1.00 95.75 92 ARG A CA 1
ATOM 724 C C . ARG A 1 92 ? -19.983 -5.052 -18.821 1.00 95.75 92 ARG A C 1
ATOM 726 O O . ARG A 1 92 ? -21.143 -5.397 -19.039 1.00 95.75 92 ARG A O 1
ATOM 733 N N . TYR A 1 93 ? -19.256 -5.517 -17.808 1.00 95.56 93 TYR A N 1
ATOM 734 C CA . TYR A 1 93 ? -19.794 -6.442 -16.819 1.00 95.56 93 TYR A CA 1
ATOM 735 C C . TYR A 1 93 ? -20.943 -5.808 -16.026 1.00 95.56 93 TYR A C 1
ATOM 737 O O . TYR A 1 93 ? -21.984 -6.434 -15.869 1.00 95.56 93 TYR A O 1
ATOM 745 N N . ALA A 1 94 ? -20.806 -4.550 -15.603 1.00 97.12 94 ALA A N 1
ATOM 746 C CA . ALA A 1 94 ? -21.838 -3.828 -14.866 1.00 97.12 94 ALA A CA 1
ATOM 747 C C . ALA A 1 94 ? -23.131 -3.661 -15.674 1.00 97.12 94 ALA A C 1
ATOM 749 O O . ALA A 1 94 ? -24.220 -3.907 -15.159 1.00 97.12 94 ALA A O 1
ATOM 750 N N . LEU A 1 95 ? -23.028 -3.343 -16.967 1.00 97.94 95 LEU A N 1
ATOM 751 C CA . LEU A 1 95 ? -24.187 -3.290 -17.862 1.00 97.94 95 LEU A CA 1
ATOM 752 C C . LEU A 1 95 ? -24.856 -4.663 -18.025 1.00 97.94 95 LEU A C 1
ATOM 754 O O . LEU A 1 95 ? -26.085 -4.754 -18.049 1.00 97.94 95 LEU A O 1
ATOM 758 N N . HIS A 1 96 ? -24.067 -5.738 -18.108 1.00 96.50 96 HIS A N 1
ATOM 759 C CA . HIS A 1 96 ? -24.604 -7.098 -18.119 1.00 96.50 96 HIS A CA 1
ATOM 760 C C . HIS A 1 96 ? -25.312 -7.432 -16.798 1.00 96.50 96 HIS A C 1
ATOM 762 O O . HIS A 1 96 ? -26.453 -7.885 -16.825 1.00 96.50 96 HIS A O 1
ATOM 768 N N . PHE A 1 97 ? -24.684 -7.121 -15.662 1.00 96.88 97 PHE A N 1
ATOM 769 C CA . PHE A 1 97 ? -25.243 -7.302 -14.325 1.00 96.88 97 PHE A CA 1
ATOM 770 C C . PHE A 1 97 ? -26.578 -6.566 -14.162 1.00 96.88 97 PHE A C 1
ATOM 772 O O . PHE A 1 97 ? -27.543 -7.154 -13.680 1.00 96.88 97 PHE A O 1
ATOM 779 N N . MET A 1 98 ? -26.672 -5.310 -14.617 1.00 98.00 98 MET A N 1
ATOM 780 C CA . MET A 1 98 ? -27.924 -4.546 -14.596 1.00 98.00 98 MET A CA 1
ATOM 781 C C . MET A 1 98 ? -29.023 -5.211 -15.429 1.00 98.00 98 MET A C 1
ATOM 783 O O . MET A 1 98 ? -30.175 -5.229 -15.007 1.00 98.00 98 MET A O 1
ATOM 787 N N . LYS A 1 99 ? -28.672 -5.779 -16.591 1.00 97.88 99 LYS A N 1
ATOM 788 C CA . LYS A 1 99 ? -29.620 -6.488 -17.462 1.00 97.88 99 LYS A CA 1
ATOM 789 C C . LYS A 1 99 ? -30.147 -7.778 -16.823 1.00 97.88 99 LYS A C 1
ATOM 791 O O . LYS A 1 99 ? -31.292 -8.143 -17.068 1.00 97.88 99 LYS A O 1
ATOM 796 N N . THR A 1 100 ? -29.316 -8.487 -16.061 1.00 97.56 100 THR A N 1
ATOM 797 C CA . THR A 1 100 ? -29.657 -9.802 -15.488 1.00 97.56 100 THR A CA 1
ATOM 798 C C . THR A 1 100 ? -30.179 -9.743 -14.054 1.00 97.56 100 THR A C 1
ATOM 800 O O . THR A 1 100 ? -30.772 -10.710 -13.582 1.00 97.56 100 THR A O 1
ATOM 803 N N . SER A 1 101 ? -29.929 -8.654 -13.326 1.00 96.88 101 SER A N 1
ATOM 804 C CA . SER A 1 101 ? -30.280 -8.541 -11.909 1.00 96.88 101 SER A CA 1
ATOM 805 C C . SER A 1 101 ? -31.783 -8.353 -11.702 1.00 96.88 101 SER A C 1
ATOM 807 O O . SER A 1 101 ? -32.409 -7.484 -12.300 1.00 96.88 101 SER A O 1
ATOM 809 N N . VAL A 1 102 ? -32.346 -9.124 -10.769 1.00 97.19 102 VAL A N 1
ATOM 810 C CA . VAL A 1 102 ? -33.742 -8.991 -10.313 1.00 97.19 102 VAL A CA 1
ATOM 811 C C . VAL A 1 102 ? -33.880 -7.904 -9.233 1.00 97.19 102 VAL A C 1
ATOM 813 O O . VAL A 1 102 ? -34.956 -7.352 -9.018 1.00 97.19 102 VAL A O 1
ATOM 816 N N . ASN A 1 103 ? -32.786 -7.562 -8.541 1.00 97.31 103 ASN A N 1
ATOM 817 C CA . ASN A 1 103 ? -32.802 -6.576 -7.462 1.00 97.31 103 ASN A CA 1
ATOM 818 C C . ASN A 1 103 ? -32.652 -5.153 -8.022 1.00 97.31 103 ASN A C 1
ATOM 820 O O . ASN A 1 103 ? -31.536 -4.699 -8.286 1.00 97.31 103 ASN A O 1
ATOM 824 N N . LEU A 1 104 ? -33.778 -4.445 -8.152 1.00 97.19 104 LEU A N 1
ATOM 825 C CA . LEU A 1 104 ? -33.839 -3.080 -8.688 1.00 97.19 104 LEU A CA 1
ATOM 826 C C . LEU A 1 104 ? -33.022 -2.065 -7.874 1.00 97.19 104 LEU A C 1
ATOM 828 O O . LEU A 1 104 ? -32.434 -1.160 -8.457 1.00 97.19 104 LEU A O 1
ATOM 832 N N . ILE A 1 105 ? -32.918 -2.232 -6.550 1.00 97.00 105 ILE A N 1
ATOM 833 C CA . ILE A 1 105 ? -32.108 -1.344 -5.698 1.00 97.00 105 ILE A CA 1
ATOM 834 C C . ILE A 1 105 ? -30.630 -1.463 -6.080 1.00 97.00 105 ILE A C 1
ATOM 836 O O . ILE A 1 105 ? -29.939 -0.455 -6.212 1.00 97.00 105 ILE A O 1
ATOM 840 N N . ASN A 1 106 ? -30.146 -2.686 -6.310 1.00 95.19 106 ASN A N 1
ATOM 841 C CA . ASN A 1 106 ? -28.772 -2.896 -6.766 1.00 95.19 106 ASN A CA 1
ATOM 842 C C . ASN A 1 106 ? -28.558 -2.345 -8.180 1.00 95.19 106 ASN A C 1
ATOM 844 O O . ASN A 1 106 ? -27.500 -1.790 -8.446 1.00 95.19 106 ASN A O 1
ATOM 848 N N . VAL A 1 107 ? -29.551 -2.455 -9.071 1.00 97.75 107 VAL A N 1
ATOM 849 C CA . VAL A 1 107 ? -29.473 -1.883 -10.428 1.00 97.75 107 VAL A CA 1
ATOM 850 C C . VAL A 1 107 ? -29.310 -0.362 -10.374 1.00 97.75 107 VAL A C 1
ATOM 852 O O . VAL A 1 107 ? -28.443 0.169 -11.064 1.00 97.75 107 VAL A O 1
ATOM 855 N N . VAL A 1 108 ? -30.084 0.331 -9.532 1.00 97.88 108 VAL A N 1
ATOM 856 C CA . VAL A 1 108 ? -29.963 1.789 -9.347 1.00 97.88 108 VAL A CA 1
ATOM 857 C C . VAL A 1 108 ? -28.585 2.154 -8.796 1.00 97.88 108 VAL A C 1
ATOM 859 O O . VAL A 1 108 ? -27.898 2.977 -9.397 1.00 97.88 108 VAL A O 1
ATOM 862 N N . LYS A 1 109 ? -28.134 1.476 -7.729 1.00 97.50 109 LYS A N 1
ATOM 863 C CA . LYS A 1 109 ? -26.800 1.700 -7.143 1.00 97.50 109 LYS A CA 1
ATOM 864 C C . LYS A 1 109 ? -25.680 1.511 -8.167 1.00 97.50 109 LYS A C 1
ATOM 866 O O . LYS A 1 109 ? -24.797 2.353 -8.277 1.00 97.50 109 LYS A O 1
ATOM 871 N N . VAL A 1 110 ? -25.721 0.425 -8.941 1.00 97.69 110 VAL A N 1
ATOM 872 C CA . VAL A 1 110 ? -24.736 0.162 -10.002 1.00 97.69 110 VAL A CA 1
ATOM 873 C C . VAL A 1 110 ? -24.796 1.248 -11.080 1.00 97.69 110 VAL A C 1
ATOM 875 O O . VAL A 1 110 ? -23.749 1.698 -11.536 1.00 97.69 110 VAL A O 1
ATOM 878 N N . GLY A 1 111 ? -25.990 1.715 -11.455 1.00 97.94 111 GLY A N 1
ATOM 879 C CA . GLY A 1 111 ? -26.172 2.802 -12.420 1.00 97.94 111 GLY A CA 1
ATOM 880 C C . GLY A 1 111 ? -25.504 4.112 -11.991 1.00 97.94 111 GLY A C 1
ATOM 881 O O . GLY A 1 111 ? -24.786 4.720 -12.785 1.00 97.94 111 GLY A O 1
ATOM 882 N N . GLU A 1 112 ? -25.667 4.507 -10.726 1.00 97.62 112 GLU A N 1
ATOM 883 C CA . GLU A 1 112 ? -24.997 5.683 -10.150 1.00 97.62 112 GLU A CA 1
ATOM 884 C C . GLU A 1 112 ? -23.468 5.528 -10.187 1.00 97.62 112 GLU A C 1
ATOM 886 O O . GLU A 1 112 ? -22.756 6.427 -10.638 1.00 97.62 112 GLU A O 1
ATOM 891 N N . ARG A 1 113 ? -22.947 4.354 -9.800 1.00 97.81 113 ARG A N 1
ATOM 892 C CA . ARG A 1 113 ? -21.499 4.078 -9.831 1.00 97.81 113 ARG A CA 1
ATOM 893 C C . ARG A 1 113 ? -20.927 4.039 -11.250 1.00 97.81 113 ARG A C 1
ATOM 895 O O . ARG A 1 113 ? -19.819 4.530 -11.472 1.00 97.81 113 ARG A O 1
ATOM 902 N N . ILE A 1 114 ? -21.677 3.519 -12.227 1.00 98.25 114 ILE A N 1
ATOM 903 C CA . ILE A 1 114 ? -21.308 3.577 -13.652 1.00 98.25 114 ILE A CA 1
ATOM 904 C C . ILE A 1 114 ? -21.125 5.031 -14.091 1.00 98.25 114 ILE A C 1
ATOM 906 O O . ILE A 1 114 ? -20.134 5.337 -14.757 1.00 98.25 114 ILE A O 1
ATOM 910 N N . GLN A 1 115 ? -22.046 5.925 -13.716 1.00 98.00 115 GLN A N 1
ATOM 911 C CA . GLN A 1 115 ? -21.947 7.338 -14.072 1.00 98.00 115 GLN A CA 1
ATOM 912 C C . GLN A 1 115 ? -20.649 7.954 -13.534 1.00 98.00 115 GLN A C 1
ATOM 914 O O . GLN A 1 115 ? -19.910 8.563 -14.310 1.00 98.00 115 GLN A O 1
ATOM 919 N N . THR A 1 116 ? -20.325 7.729 -12.256 1.00 97.69 116 THR A N 1
ATOM 920 C CA . THR A 1 116 ? -19.081 8.226 -11.646 1.00 97.69 116 THR A CA 1
ATOM 921 C C . THR A 1 116 ? -17.843 7.732 -12.396 1.00 97.69 116 THR A C 1
ATOM 923 O O . THR A 1 116 ? -16.993 8.536 -12.779 1.00 97.69 116 THR A O 1
ATOM 926 N N . VAL A 1 117 ? -17.748 6.428 -12.684 1.00 97.56 117 VAL A N 1
ATOM 927 C CA . VAL A 1 117 ? -16.613 5.856 -13.433 1.00 97.56 117 VAL A CA 1
ATOM 928 C C . VAL A 1 117 ? -16.492 6.481 -14.827 1.00 97.56 117 VAL A C 1
ATOM 930 O O . VAL A 1 117 ? -15.391 6.827 -15.255 1.00 97.56 117 VAL A O 1
ATOM 933 N N . VAL A 1 118 ? -17.610 6.673 -15.535 1.00 97.88 118 VAL A N 1
ATOM 934 C CA . VAL A 1 118 ? -17.621 7.301 -16.867 1.00 97.88 118 VAL A CA 1
ATOM 935 C C . VAL A 1 118 ? -17.165 8.760 -16.806 1.00 97.88 118 VAL A C 1
ATOM 937 O O . VAL A 1 118 ? -16.412 9.195 -17.678 1.00 97.88 118 VAL A O 1
ATOM 940 N N . GLU A 1 119 ? -17.581 9.520 -15.794 1.00 97.56 119 GLU A N 1
ATOM 941 C CA . GLU A 1 119 ? -17.138 10.903 -15.584 1.00 97.56 119 GLU A CA 1
ATOM 942 C C . GLU A 1 119 ? -15.631 10.980 -15.314 1.00 97.56 119 GLU A C 1
ATOM 944 O O . GLU A 1 119 ? -14.939 11.771 -15.959 1.00 97.56 119 GLU A O 1
ATOM 949 N N . LYS A 1 120 ? -15.095 10.113 -14.443 1.00 96.62 120 LYS A N 1
ATOM 950 C CA . LYS A 1 120 ? -13.649 10.046 -14.165 1.00 96.62 120 LYS A CA 1
ATOM 951 C C . LYS A 1 120 ? -12.844 9.620 -15.391 1.00 96.62 120 LYS A C 1
ATOM 953 O O . LYS A 1 120 ? -11.813 10.222 -15.682 1.00 96.62 120 LYS A O 1
ATOM 958 N N . LEU A 1 121 ? -13.343 8.663 -16.173 1.00 95.25 121 LEU A N 1
ATOM 959 C CA . LEU A 1 121 ? -12.708 8.247 -17.426 1.00 95.25 121 LEU A CA 1
ATOM 960 C C . LEU A 1 121 ? -12.715 9.375 -18.474 1.00 95.25 121 LEU A C 1
ATOM 962 O O . LEU A 1 121 ? -11.727 9.571 -19.183 1.00 95.25 121 LEU A O 1
ATOM 966 N N . LYS A 1 122 ? -13.808 10.144 -18.585 1.00 95.69 122 LYS A N 1
ATOM 967 C CA . LYS A 1 122 ? -13.876 11.330 -19.460 1.00 95.69 122 LYS A CA 1
ATOM 968 C C . LYS A 1 122 ? -12.910 12.420 -19.005 1.00 95.69 122 LYS A C 1
ATOM 970 O O . LYS A 1 122 ? -12.232 13.008 -19.844 1.00 95.69 122 LYS A O 1
ATOM 975 N N . TYR A 1 123 ? -12.829 12.659 -17.698 1.00 94.56 123 TYR A N 1
ATOM 976 C CA . TYR A 1 123 ? -11.890 13.612 -17.116 1.00 94.56 123 TYR A CA 1
ATOM 977 C C . TYR A 1 123 ? -10.440 13.229 -17.433 1.00 94.56 123 TYR A C 1
ATOM 979 O O . TYR A 1 123 ? -9.706 14.053 -17.975 1.00 94.56 123 TYR A O 1
ATOM 987 N N . LEU A 1 124 ? -10.060 11.963 -17.230 1.00 93.12 124 LEU A N 1
ATOM 988 C CA . LEU A 1 124 ? -8.732 11.460 -17.593 1.00 93.12 124 LEU A CA 1
ATOM 989 C C . LEU A 1 124 ? -8.450 11.620 -19.101 1.00 93.12 124 LEU A C 1
ATOM 991 O O . LEU A 1 124 ? -7.388 12.088 -19.504 1.00 93.12 124 LEU A O 1
ATOM 995 N N . ASN A 1 125 ? -9.430 11.321 -19.957 1.00 92.06 125 ASN A N 1
ATOM 996 C CA . ASN A 1 125 ? -9.282 11.477 -21.407 1.00 92.06 125 ASN A CA 1
ATOM 997 C C . ASN A 1 125 ? -9.192 12.937 -21.877 1.00 92.06 125 ASN A C 1
ATOM 999 O O . ASN A 1 125 ? -8.643 13.194 -22.949 1.00 92.06 125 ASN A O 1
ATOM 1003 N N . SER A 1 126 ? -9.672 13.902 -21.090 1.00 93.69 126 SER A N 1
ATOM 1004 C CA . SER A 1 126 ? -9.575 15.326 -21.438 1.00 93.69 126 SER A CA 1
ATOM 1005 C C . SER A 1 126 ? -8.122 15.821 -21.514 1.00 93.69 126 SER A C 1
ATOM 1007 O O . SER A 1 126 ? -7.808 16.737 -22.287 1.00 93.69 126 SER A O 1
ATOM 1009 N N . PHE A 1 127 ? -7.204 15.165 -20.794 1.00 90.25 127 PHE A N 1
ATOM 1010 C CA . PHE A 1 127 ? -5.771 15.450 -20.866 1.00 90.25 127 PHE A CA 1
ATOM 1011 C C . PHE A 1 127 ? -5.164 15.043 -22.220 1.00 90.25 127 PHE A C 1
ATOM 1013 O O . PHE A 1 127 ? -4.286 15.745 -22.719 1.00 90.25 127 PHE A O 1
ATOM 1020 N N . ASN A 1 128 ? -5.679 13.990 -22.873 1.00 85.00 128 ASN A N 1
ATOM 1021 C CA . ASN A 1 128 ? -5.242 13.588 -24.219 1.00 85.00 128 ASN A CA 1
ATOM 1022 C C . ASN A 1 128 ? -5.660 14.577 -25.304 1.00 85.00 128 ASN A C 1
ATOM 1024 O O . ASN A 1 128 ? -4.933 14.786 -26.267 1.00 85.00 128 ASN A O 1
ATOM 1028 N N . THR A 1 129 ? -6.849 15.166 -25.186 1.00 77.31 129 THR A N 1
ATOM 1029 C CA . THR A 1 129 ? -7.325 16.155 -26.164 1.00 77.31 129 THR A CA 1
ATOM 1030 C C . THR A 1 129 ? -6.606 17.494 -26.024 1.00 77.31 129 THR A C 1
ATOM 1032 O O . THR A 1 129 ? -6.435 18.209 -27.008 1.00 77.31 129 THR A O 1
ATOM 1035 N N . SER A 1 130 ? -6.147 17.818 -24.813 1.00 61.31 130 SER A N 1
ATOM 1036 C CA . SER A 1 130 ? -5.510 19.101 -24.498 1.00 61.31 130 SER A CA 1
ATOM 1037 C C . SER A 1 130 ? -4.053 19.194 -24.967 1.00 61.31 130 SER A C 1
ATOM 1039 O O . SER A 1 130 ? -3.560 20.294 -25.201 1.00 61.31 130 SER A O 1
ATOM 1041 N N . SER A 1 131 ? -3.362 18.069 -25.173 1.00 53.81 131 SER A N 1
ATOM 1042 C CA . SER A 1 131 ? -1.984 18.048 -25.693 1.00 53.81 131 SER A CA 1
ATOM 1043 C C . SER A 1 131 ? -1.871 18.431 -27.178 1.00 53.81 131 SER A C 1
ATOM 1045 O O . SER A 1 131 ? -0.771 18.726 -27.640 1.00 53.81 131 SER A O 1
ATOM 1047 N N . ASN A 1 132 ? -2.995 18.544 -27.899 1.00 46.81 132 ASN A N 1
ATOM 1048 C CA . ASN A 1 132 ? -3.060 19.150 -29.236 1.00 46.81 132 ASN A CA 1
ATOM 1049 C C . ASN A 1 132 ? -3.290 20.679 -29.217 1.00 46.81 132 ASN A C 1
ATOM 1051 O O . ASN A 1 132 ? -3.326 21.304 -30.274 1.00 46.81 132 ASN A O 1
ATOM 1055 N N . LEU A 1 133 ? -3.427 21.301 -28.038 1.00 40.00 133 LEU A N 1
ATOM 1056 C CA . LEU A 1 133 ? -3.606 22.747 -27.856 1.00 40.00 133 LEU A CA 1
ATOM 1057 C C . LEU A 1 133 ? -2.391 23.359 -27.142 1.00 40.00 133 LEU A C 1
ATOM 1059 O O . LEU A 1 133 ? -2.502 23.980 -26.087 1.00 40.00 133 LEU A O 1
ATOM 1063 N N . THR A 1 134 ? -1.205 23.247 -27.734 1.00 40.47 134 THR A N 1
ATOM 1064 C CA . THR A 1 134 ? 0.013 23.959 -27.293 1.00 40.47 134 THR A CA 1
ATOM 1065 C C . THR A 1 134 ? -0.019 25.474 -27.560 1.00 40.47 134 THR A C 1
ATOM 1067 O O . THR A 1 134 ? 1.027 26.098 -27.692 1.00 40.47 134 THR A O 1
ATOM 1070 N N . ASN A 1 135 ? -1.199 26.104 -27.580 1.00 38.78 135 ASN A N 1
ATOM 1071 C CA . ASN A 1 135 ? -1.359 27.559 -27.669 1.00 38.78 135 ASN A CA 1
ATOM 1072 C C . ASN A 1 135 ? -2.565 28.060 -26.859 1.00 38.78 135 ASN A C 1
ATOM 1074 O O . ASN A 1 135 ? -3.479 28.678 -27.392 1.00 38.78 135 ASN A O 1
ATOM 1078 N N . ILE A 1 136 ? -2.557 27.843 -25.542 1.00 37.72 136 ILE A N 1
ATOM 1079 C CA . ILE A 1 136 ? -3.368 28.667 -24.635 1.00 37.72 136 ILE A CA 1
ATOM 1080 C C . ILE A 1 136 ? -2.448 29.265 -23.570 1.00 37.72 136 ILE A C 1
ATOM 1082 O O . ILE A 1 136 ? -2.378 28.824 -22.425 1.00 37.72 136 ILE A O 1
ATOM 1086 N N . ARG A 1 137 ? -1.722 30.314 -23.973 1.00 37.50 137 ARG A N 1
ATOM 1087 C CA . ARG A 1 137 ? -1.414 31.422 -23.068 1.00 37.50 137 ARG A CA 1
ATOM 1088 C C . ARG A 1 137 ? -2.575 32.411 -23.167 1.00 37.50 137 ARG A C 1
ATOM 1090 O O . ARG A 1 137 ? -2.845 32.921 -24.242 1.00 37.50 137 ARG A O 1
ATOM 1097 N N . GLN A 1 138 ? -3.210 32.662 -22.023 1.00 45.72 138 GLN A N 1
ATOM 1098 C CA . GLN A 1 138 ? -4.009 33.853 -21.710 1.00 45.72 138 GLN A CA 1
ATOM 1099 C C . GLN A 1 138 ? -5.142 34.216 -22.690 1.00 45.72 138 GLN A C 1
ATOM 1101 O O . GLN A 1 138 ? -4.978 35.046 -23.574 1.00 45.72 138 GLN A O 1
ATOM 1106 N N . SER A 1 139 ? -6.338 33.676 -22.452 1.00 32.53 139 SER A N 1
ATOM 1107 C CA . SER A 1 139 ? -7.603 34.439 -22.468 1.00 32.53 139 SER A CA 1
ATOM 1108 C C . SER A 1 139 ? -8.776 33.500 -22.176 1.00 32.53 139 SER A C 1
ATOM 1110 O O . SER A 1 139 ? -9.102 32.615 -22.958 1.00 32.53 139 SER A O 1
ATOM 1112 N N . VAL A 1 140 ? -9.421 33.692 -21.026 1.00 32.34 140 VAL A N 1
ATOM 1113 C CA . VAL A 1 140 ? -10.803 33.244 -20.820 1.00 32.34 140 VAL A CA 1
ATOM 1114 C C . VAL A 1 140 ? -11.675 34.412 -21.274 1.00 32.34 140 VAL A C 1
ATOM 1116 O O . VAL A 1 140 ? -11.569 35.478 -20.662 1.00 32.34 140 VAL A O 1
ATOM 1119 N N . PRO A 1 141 ? -12.508 34.287 -22.321 1.00 32.12 141 PRO A N 1
ATOM 1120 C CA . PRO A 1 141 ? -13.501 35.303 -22.590 1.00 32.12 141 PRO A CA 1
ATOM 1121 C C . PRO A 1 141 ? -14.653 35.127 -21.601 1.00 32.12 141 PRO A C 1
ATOM 1123 O O . PRO A 1 141 ? -15.281 34.073 -21.499 1.00 32.12 141 PRO A O 1
ATOM 1126 N N . ILE A 1 142 ? -14.920 36.205 -20.874 1.00 40.91 142 ILE A N 1
ATOM 1127 C CA . ILE A 1 142 ? -16.212 36.464 -20.256 1.00 40.91 142 ILE A CA 1
ATOM 1128 C C . ILE A 1 142 ? -17.218 36.586 -21.406 1.00 40.91 142 ILE A C 1
ATOM 1130 O O . ILE A 1 142 ? -17.067 37.455 -22.261 1.00 40.91 142 ILE A O 1
ATOM 1134 N N . SER A 1 143 ? -18.248 35.743 -21.423 1.00 31.31 143 SER A N 1
ATOM 1135 C CA . SER A 1 143 ? -19.505 36.098 -22.080 1.00 31.31 143 SER A CA 1
ATOM 1136 C C . SER A 1 143 ? -20.673 35.632 -21.219 1.00 31.31 143 SER A C 1
ATOM 1138 O O . SER A 1 143 ? -20.912 34.446 -21.000 1.00 31.31 143 SER A O 1
ATOM 1140 N N . SER A 1 144 ? -21.346 36.626 -20.658 1.00 37.62 144 SER A N 1
ATOM 1141 C CA . SER A 1 144 ? -22.778 36.619 -20.425 1.00 37.62 144 SER A CA 1
ATOM 1142 C C . SER A 1 144 ? -23.476 36.523 -21.779 1.00 37.62 144 SER A C 1
ATOM 1144 O O . SER A 1 144 ? -23.232 37.383 -22.616 1.00 37.62 144 SER A O 1
ATOM 1146 N N . ASP A 1 145 ? -24.305 35.506 -21.999 1.00 29.81 145 ASP A N 1
ATOM 1147 C CA . ASP A 1 145 ? -25.664 35.725 -22.499 1.00 29.81 145 ASP A CA 1
ATOM 1148 C C . ASP A 1 145 ? -26.494 34.441 -22.555 1.00 29.81 145 ASP A C 1
ATOM 1150 O O . ASP A 1 145 ? -26.029 33.339 -22.842 1.00 29.81 145 ASP A O 1
ATOM 1154 N N . ASN A 1 146 ? -27.765 34.637 -22.219 1.00 32.56 146 ASN A N 1
ATOM 1155 C CA . ASN A 1 146 ? -28.829 33.653 -22.196 1.00 32.56 146 ASN A CA 1
ATOM 1156 C C . ASN A 1 146 ? -29.189 33.187 -23.611 1.00 32.56 146 ASN A C 1
ATOM 1158 O O . ASN A 1 146 ? -29.482 34.010 -24.474 1.00 32.56 146 ASN A O 1
ATOM 1162 N N . ALA A 1 147 ? -29.371 31.879 -23.797 1.00 26.86 147 ALA A N 1
ATOM 1163 C CA . ALA A 1 147 ? -30.307 31.385 -24.798 1.00 26.86 147 ALA A CA 1
ATOM 1164 C C . ALA A 1 147 ? -31.049 30.147 -24.289 1.00 26.86 147 ALA A C 1
ATOM 1166 O O . ALA A 1 147 ? -30.484 29.145 -23.857 1.00 26.86 147 ALA A O 1
ATOM 1167 N N . VAL A 1 148 ? -32.364 30.302 -24.319 1.00 32.97 148 VAL A N 1
ATOM 1168 C CA . VAL A 1 148 ? -33.424 29.422 -23.853 1.00 32.97 148 VAL A CA 1
ATOM 1169 C C . VAL A 1 148 ? -33.471 28.128 -24.668 1.00 32.97 148 VAL A C 1
ATOM 1171 O O . VAL A 1 148 ? -33.632 28.174 -25.883 1.00 32.97 148 VAL A O 1
ATOM 1174 N N . TYR A 1 149 ? -33.476 26.974 -23.997 1.00 24.45 149 TYR A N 1
ATOM 1175 C CA . TYR A 1 149 ? -34.123 25.771 -24.527 1.00 24.45 149 TYR A CA 1
ATOM 1176 C C . TYR A 1 149 ? -34.754 24.961 -23.386 1.00 24.45 149 TYR A C 1
ATOM 1178 O O . TYR A 1 149 ? -34.066 24.366 -22.559 1.00 24.45 149 TYR A O 1
ATOM 1186 N N . ARG A 1 150 ? -36.091 24.989 -23.311 1.00 26.44 150 ARG A N 1
ATOM 1187 C CA . ARG A 1 150 ? -36.904 24.182 -22.387 1.00 26.44 150 ARG A CA 1
ATOM 1188 C C . ARG A 1 150 ? -37.310 22.872 -23.069 1.00 26.44 150 ARG A C 1
ATOM 1190 O O . ARG A 1 150 ? -37.949 22.946 -24.118 1.00 26.44 150 ARG A O 1
ATOM 1197 N N . PRO A 1 151 ? -37.146 21.706 -22.429 1.00 25.11 151 PRO A N 1
ATOM 1198 C CA . PRO A 1 151 ? -38.071 20.600 -22.604 1.00 25.11 151 PRO A CA 1
ATOM 1199 C C . PRO A 1 151 ? -39.194 20.701 -21.567 1.00 25.11 151 PRO A C 1
ATOM 1201 O O . PRO A 1 151 ? -39.010 21.158 -20.439 1.00 25.11 151 PRO A O 1
ATOM 1204 N N . LYS A 1 152 ? -40.386 20.309 -22.007 1.00 24.89 152 LYS A N 1
ATOM 1205 C CA . LYS A 1 152 ? -41.661 20.427 -21.302 1.00 24.89 152 LYS A CA 1
ATOM 1206 C C . LYS A 1 152 ? -41.676 19.639 -19.990 1.00 24.89 152 LYS A C 1
ATOM 1208 O O . LYS A 1 152 ? -41.260 18.489 -19.921 1.00 24.89 152 LYS A O 1
ATOM 1213 N N . SER A 1 153 ? -42.236 20.296 -18.984 1.00 25.34 153 SER A N 1
ATOM 1214 C CA . SER A 1 153 ? -42.639 19.780 -17.683 1.00 25.34 153 SER A CA 1
ATOM 1215 C C . SER A 1 153 ? -43.646 18.631 -17.787 1.00 25.34 153 SER A C 1
ATOM 1217 O O . SER A 1 153 ? -44.655 18.773 -18.476 1.00 25.34 153 SER A O 1
ATOM 1219 N N . TYR A 1 154 ? -43.442 17.582 -16.988 1.00 24.72 154 TYR A N 1
ATOM 1220 C CA . TYR A 1 154 ? -44.542 16.881 -16.328 1.00 24.72 154 TYR A CA 1
ATOM 1221 C C . TYR A 1 154 ? -44.500 17.225 -14.839 1.00 24.72 154 TYR A C 1
ATOM 1223 O O . TYR A 1 154 ? -43.472 17.098 -14.178 1.00 24.72 154 TYR A O 1
ATOM 1231 N N . SER A 1 155 ? -45.619 17.751 -14.357 1.00 26.94 155 SER A N 1
ATOM 1232 C CA . SER A 1 155 ? -45.854 18.222 -12.999 1.00 26.94 155 SER A CA 1
ATOM 1233 C C . SER A 1 155 ? -46.420 17.111 -12.120 1.00 26.94 155 SER A C 1
ATOM 1235 O O . SER A 1 155 ? -47.434 16.526 -12.488 1.00 26.94 155 SER A O 1
ATOM 1237 N N . PHE A 1 156 ? -45.866 16.935 -10.921 1.00 24.94 156 PHE A N 1
ATOM 1238 C CA . PHE A 1 156 ? -46.642 16.619 -9.718 1.00 24.94 156 PHE A CA 1
ATOM 1239 C C . PHE A 1 156 ? -45.970 17.281 -8.500 1.00 24.94 156 PHE A C 1
ATOM 1241 O O . PHE A 1 156 ? -44.760 17.183 -8.311 1.00 24.94 156 PHE A O 1
ATOM 1248 N N . CYS A 1 157 ? -46.764 18.038 -7.734 1.00 27.09 157 CYS A N 1
ATOM 1249 C CA . CYS A 1 157 ? -46.417 18.689 -6.461 1.00 27.09 157 CYS A CA 1
ATOM 1250 C C . CYS A 1 157 ? -46.150 17.630 -5.356 1.00 27.09 157 CYS A C 1
ATOM 1252 O O . CYS A 1 157 ? -46.600 16.503 -5.505 1.00 27.09 157 CYS A O 1
ATOM 1254 N N . THR A 1 158 ? -45.458 17.867 -4.230 1.00 30.47 158 THR A N 1
ATOM 1255 C CA . THR A 1 158 ? -45.471 19.015 -3.296 1.00 30.47 158 THR A CA 1
ATOM 1256 C C . THR A 1 158 ? -44.217 19.073 -2.387 1.00 30.47 158 THR A C 1
ATOM 1258 O O . THR A 1 158 ? -43.913 18.108 -1.702 1.00 30.47 158 THR A O 1
ATOM 1261 N N . ARG A 1 159 ? -43.599 20.265 -2.294 1.00 29.61 159 ARG A N 1
ATOM 1262 C CA . ARG A 1 159 ? -43.418 21.112 -1.082 1.00 29.61 159 ARG A CA 1
ATOM 1263 C C . ARG A 1 159 ? -42.728 20.538 0.188 1.00 29.61 159 ARG A C 1
ATOM 1265 O O . ARG A 1 159 ? -43.420 20.008 1.047 1.00 29.61 159 ARG A O 1
ATOM 1272 N N . LYS A 1 160 ? -41.450 20.886 0.418 1.00 29.67 160 LYS A N 1
ATOM 1273 C CA . LYS A 1 160 ? -40.909 21.738 1.521 1.00 29.67 160 LYS A CA 1
ATOM 1274 C C . LYS A 1 160 ? -39.368 21.669 1.558 1.00 29.67 160 LYS A C 1
ATOM 1276 O O . LYS A 1 160 ? -38.804 20.713 1.062 1.00 29.67 160 LYS A O 1
ATOM 1281 N N . GLU A 1 161 ? -38.768 22.693 2.174 1.00 30.55 161 GLU A N 1
ATOM 1282 C CA . GLU A 1 161 ? -37.335 22.914 2.474 1.00 30.55 161 GLU A CA 1
ATOM 1283 C C . GLU A 1 161 ? -36.539 23.699 1.422 1.00 30.55 161 GLU A C 1
ATOM 1285 O O . GLU A 1 161 ? -35.986 23.175 0.466 1.00 30.55 161 GLU A O 1
ATOM 1290 N N . ASN A 1 162 ? -36.498 25.020 1.622 1.00 35.81 162 ASN A N 1
ATOM 1291 C CA . ASN A 1 162 ? -35.653 25.951 0.876 1.00 35.81 162 ASN A CA 1
ATOM 1292 C C . ASN A 1 162 ? -35.168 27.079 1.808 1.00 35.81 162 ASN A C 1
ATOM 1294 O O . ASN A 1 162 ? -35.401 28.253 1.541 1.00 35.81 162 ASN A O 1
ATOM 1298 N N . ASN A 1 163 ? -34.523 26.712 2.924 1.00 38.47 163 ASN A N 1
ATOM 1299 C CA . ASN A 1 163 ? -33.878 27.672 3.836 1.00 38.47 163 ASN A CA 1
ATOM 1300 C C . ASN A 1 163 ? -32.361 27.463 4.029 1.00 38.47 163 ASN A C 1
ATOM 1302 O O . ASN A 1 163 ? -31.730 28.329 4.625 1.00 38.47 163 ASN A O 1
ATOM 1306 N N . ASP A 1 164 ? -31.739 26.426 3.450 1.00 43.12 164 ASP A N 1
ATOM 1307 C CA . ASP A 1 164 ? -30.304 26.150 3.682 1.00 43.12 164 ASP A CA 1
ATOM 1308 C C . ASP A 1 164 ? -29.348 26.613 2.566 1.00 43.12 164 ASP A C 1
ATOM 1310 O O . ASP A 1 164 ? -28.131 26.658 2.748 1.00 43.12 164 ASP A O 1
ATOM 1314 N N . ILE A 1 165 ? -29.860 27.053 1.412 1.00 43.12 165 ILE A N 1
ATOM 1315 C CA . ILE A 1 165 ? -29.007 27.434 0.267 1.00 43.12 165 ILE A CA 1
ATOM 1316 C C . ILE A 1 165 ? -28.487 28.882 0.374 1.00 43.12 165 ILE A C 1
ATOM 1318 O O . ILE A 1 165 ? -27.426 29.210 -0.168 1.00 43.12 165 ILE A O 1
ATOM 1322 N N . SER A 1 166 ? -29.185 29.768 1.092 1.00 40.75 166 SER A N 1
ATOM 1323 C CA . SER A 1 166 ? -28.753 31.162 1.296 1.00 40.75 166 SER A CA 1
ATOM 1324 C C . SER A 1 166 ? -27.583 31.271 2.279 1.00 40.75 166 SER A C 1
ATOM 1326 O O . SER A 1 166 ? -26.657 32.048 2.035 1.00 40.75 166 SER A O 1
ATOM 1328 N N . ASN A 1 167 ? -27.563 30.438 3.323 1.00 41.28 167 ASN A N 1
ATOM 1329 C CA . ASN A 1 167 ? -26.473 30.400 4.302 1.00 41.28 167 ASN A CA 1
ATOM 1330 C C . ASN A 1 167 ? -25.188 29.810 3.701 1.00 41.28 167 ASN A C 1
ATOM 1332 O O . ASN A 1 167 ? -24.107 30.364 3.902 1.00 41.28 167 ASN A O 1
ATOM 1336 N N . LEU A 1 168 ? -25.303 28.786 2.847 1.00 37.44 168 LEU A N 1
ATOM 1337 C CA . LEU A 1 168 ? -24.154 28.202 2.147 1.00 37.44 168 LEU A CA 1
ATOM 1338 C C . LEU A 1 168 ? -23.510 29.189 1.152 1.00 37.44 168 LEU A C 1
ATOM 1340 O O . LEU A 1 168 ? -22.287 29.275 1.047 1.00 37.44 168 LEU A O 1
ATOM 1344 N N . ARG A 1 169 ? -24.319 30.001 0.455 1.00 40.72 169 ARG A N 1
ATOM 1345 C CA . ARG A 1 169 ? -23.814 31.027 -0.479 1.00 40.72 169 ARG A CA 1
ATOM 1346 C C . ARG A 1 169 ? -23.091 32.175 0.223 1.00 40.72 169 ARG A C 1
ATOM 1348 O O . ARG A 1 169 ? -22.109 32.672 -0.325 1.00 40.72 169 ARG A O 1
ATOM 1355 N N . ASN A 1 170 ? -23.536 32.570 1.415 1.00 40.56 170 ASN A N 1
ATOM 1356 C CA . ASN A 1 170 ? -22.862 33.603 2.204 1.00 40.56 170 ASN A CA 1
ATOM 1357 C C . ASN A 1 170 ? -21.567 33.078 2.846 1.00 40.56 170 ASN A C 1
ATOM 1359 O O . ASN A 1 170 ? -20.566 33.792 2.846 1.00 40.56 170 ASN A O 1
ATOM 1363 N N . SER A 1 171 ? -21.533 31.806 3.260 1.00 38.16 171 SER A N 1
ATOM 1364 C CA . SER A 1 171 ? -20.311 31.164 3.766 1.00 38.16 171 SER A CA 1
ATOM 1365 C C . SER A 1 171 ? -19.227 31.034 2.684 1.00 38.16 171 SER A C 1
ATOM 1367 O O . SER A 1 171 ? -18.060 31.319 2.935 1.00 38.16 171 SER A O 1
ATOM 1369 N N . ILE A 1 172 ? -19.611 30.712 1.440 1.00 40.47 172 ILE A N 1
ATOM 1370 C CA . ILE A 1 172 ? -18.681 30.638 0.294 1.00 40.47 172 ILE A CA 1
ATOM 1371 C C . ILE A 1 172 ? -18.188 32.031 -0.139 1.00 40.47 172 ILE A C 1
ATOM 1373 O O . ILE A 1 172 ? -17.058 32.170 -0.613 1.00 40.47 172 ILE A O 1
ATOM 1377 N N . LYS A 1 173 ? -19.006 33.081 0.030 1.00 37.22 173 LYS A N 1
ATOM 1378 C CA . LYS A 1 173 ? -18.600 34.466 -0.260 1.00 37.22 173 LYS A CA 1
ATOM 1379 C C . LYS A 1 173 ? -17.580 34.986 0.755 1.00 37.22 173 LYS A C 1
ATOM 1381 O O . LYS A 1 173 ? -16.592 35.583 0.339 1.00 37.22 173 LYS A O 1
ATOM 1386 N N . ASN A 1 174 ? -17.772 34.683 2.038 1.00 37.97 174 ASN A N 1
ATOM 1387 C CA . ASN A 1 174 ? -16.858 35.097 3.106 1.00 37.97 174 ASN A CA 1
ATOM 1388 C C . ASN A 1 174 ? -15.517 34.342 3.065 1.00 37.97 174 ASN A C 1
ATOM 1390 O O . ASN A 1 174 ? -14.484 34.923 3.382 1.00 37.97 174 ASN A O 1
ATOM 1394 N N . TYR A 1 175 ? -15.505 33.096 2.576 1.00 34.22 175 TYR A N 1
ATOM 1395 C CA . TYR A 1 175 ? -14.271 32.321 2.384 1.00 34.22 175 TYR A CA 1
ATOM 1396 C C . TYR A 1 175 ? -13.403 32.828 1.214 1.00 34.22 175 TYR A C 1
ATOM 1398 O O . TYR A 1 175 ? -12.204 32.577 1.162 1.00 34.22 175 TYR A O 1
ATOM 1406 N N . ARG A 1 176 ? -13.988 33.560 0.253 1.00 33.88 176 ARG A N 1
ATOM 1407 C CA . ARG A 1 176 ? -13.251 34.120 -0.897 1.00 33.88 176 ARG A CA 1
ATOM 1408 C C . ARG A 1 176 ? -12.652 35.499 -0.631 1.00 33.88 176 ARG A C 1
ATOM 1410 O O . ARG A 1 176 ? -11.716 35.878 -1.328 1.00 33.88 176 ARG A O 1
ATOM 1417 N N . SER A 1 177 ? -13.157 36.238 0.355 1.00 35.75 177 SER A N 1
ATOM 1418 C CA . SER A 1 177 ? -12.627 37.556 0.725 1.00 35.75 177 SER A CA 1
ATOM 1419 C C . SER A 1 177 ? -11.404 37.507 1.649 1.00 35.75 177 SER A C 1
ATOM 1421 O O . SER A 1 177 ? -10.720 38.517 1.756 1.00 35.75 177 SER A O 1
ATOM 1423 N N . SER A 1 178 ? -11.082 36.366 2.274 1.00 35.34 178 SER A N 1
ATOM 1424 C CA . SER A 1 178 ? -9.917 36.235 3.171 1.00 35.34 178 SER A CA 1
ATOM 1425 C C . SER A 1 178 ? -8.610 35.816 2.481 1.00 35.34 178 SER A C 1
ATOM 1427 O O . SER A 1 178 ? -7.578 35.753 3.135 1.00 35.34 178 SER A O 1
ATOM 1429 N N . ILE A 1 179 ? -8.616 35.552 1.167 1.00 34.56 179 ILE A N 1
ATOM 1430 C CA . ILE A 1 179 ? -7.435 35.056 0.423 1.00 34.56 179 ILE A CA 1
ATOM 1431 C C . ILE A 1 179 ? -6.691 36.181 -0.334 1.00 34.56 179 ILE A C 1
ATOM 1433 O O . ILE A 1 179 ? -5.677 35.944 -0.985 1.00 34.56 179 ILE A O 1
ATOM 1437 N N . CYS A 1 180 ? -7.129 37.435 -0.207 1.00 35.19 180 CYS A N 1
ATOM 1438 C CA . CYS A 1 180 ? -6.457 38.585 -0.818 1.00 35.19 180 CYS A CA 1
ATOM 1439 C C . CYS A 1 180 ? -6.015 39.610 0.234 1.00 35.19 180 CYS A C 1
ATOM 1441 O O . CYS A 1 180 ? -6.525 40.726 0.275 1.00 35.19 180 CYS A O 1
ATOM 1443 N N . SER A 1 181 ? -5.022 39.251 1.044 1.00 34.50 181 SER A N 1
ATOM 1444 C CA . SER A 1 181 ? -4.128 40.224 1.674 1.00 34.50 181 SER A CA 1
ATOM 1445 C C . SER A 1 181 ? -2.688 39.806 1.400 1.00 34.50 181 SER A C 1
ATOM 1447 O O . SER A 1 181 ? -2.291 38.677 1.677 1.00 34.50 181 SER A O 1
ATOM 1449 N N . ASN A 1 182 ? -1.956 40.715 0.761 1.00 42.81 182 ASN A N 1
ATOM 1450 C CA . ASN A 1 182 ? -0.543 40.577 0.447 1.00 42.81 182 ASN A CA 1
ATOM 1451 C C . ASN A 1 182 ? 0.304 40.528 1.723 1.00 42.81 182 ASN A C 1
ATOM 1453 O O . ASN A 1 182 ? -0.080 41.094 2.742 1.00 42.81 182 ASN A O 1
ATOM 1457 N N . ASP A 1 183 ? 1.480 39.924 1.558 1.00 45.44 183 ASP A N 1
ATOM 1458 C CA . ASP A 1 183 ? 2.593 39.802 2.500 1.00 45.44 183 ASP A CA 1
ATOM 1459 C C . ASP A 1 183 ? 2.470 38.690 3.544 1.00 45.44 183 ASP A C 1
ATOM 1461 O O . ASP A 1 183 ? 2.177 38.935 4.702 1.00 45.44 183 ASP A O 1
ATOM 1465 N N . ASP A 1 184 ? 2.827 37.464 3.136 1.00 35.88 184 ASP A N 1
ATOM 1466 C CA . ASP A 1 184 ? 3.654 36.616 3.999 1.00 35.88 184 ASP A CA 1
ATOM 1467 C C . ASP A 1 184 ? 4.434 35.541 3.224 1.00 35.88 184 ASP A C 1
ATOM 1469 O O . ASP A 1 184 ? 3.900 34.749 2.445 1.00 35.88 184 ASP A O 1
ATOM 1473 N N . LYS A 1 185 ? 5.752 35.510 3.448 1.00 40.25 185 LYS A N 1
ATOM 1474 C CA . LYS A 1 185 ? 6.725 34.594 2.821 1.00 40.25 185 LYS A CA 1
ATOM 1475 C C . LYS A 1 185 ? 6.805 33.223 3.511 1.00 40.25 185 LYS A C 1
ATOM 1477 O O . LYS A 1 185 ? 7.843 32.571 3.440 1.00 40.25 185 LYS A O 1
ATOM 1482 N N . SER A 1 186 ? 5.736 32.753 4.152 1.00 40.34 186 SER A N 1
ATOM 1483 C CA . SER A 1 186 ? 5.772 31.496 4.914 1.00 40.34 186 SER A CA 1
ATOM 1484 C C . SER A 1 186 ? 4.505 30.653 4.754 1.00 40.34 186 SER A C 1
ATOM 1486 O O . SER A 1 186 ? 3.840 30.292 5.714 1.00 40.34 186 SER A O 1
ATOM 1488 N N . SER A 1 187 ? 4.172 30.313 3.508 1.00 36.38 187 SER A N 1
ATOM 1489 C CA . SER A 1 187 ? 3.165 29.296 3.191 1.00 36.38 187 SER A CA 1
ATOM 1490 C C . SER A 1 187 ? 3.741 28.338 2.152 1.00 36.38 187 SER A C 1
ATOM 1492 O O . SER A 1 187 ? 3.500 28.449 0.947 1.00 36.38 187 SER A O 1
ATOM 1494 N N . MET A 1 188 ? 4.528 27.378 2.634 1.00 38.06 188 MET A N 1
ATOM 1495 C CA . MET A 1 188 ? 4.983 26.217 1.872 1.00 38.06 188 MET A CA 1
ATOM 1496 C C . MET A 1 188 ? 3.858 25.168 1.797 1.00 38.06 188 MET A C 1
ATOM 1498 O O . MET A 1 188 ? 4.029 24.018 2.183 1.00 38.06 188 MET A O 1
ATOM 1502 N N . PHE A 1 189 ? 2.683 25.571 1.308 1.00 38.97 189 PHE A N 1
ATOM 1503 C CA . PHE A 1 189 ? 1.659 24.635 0.853 1.00 38.97 189 PHE A CA 1
ATOM 1504 C C . PHE A 1 189 ? 1.990 24.253 -0.591 1.00 38.97 189 PHE A C 1
ATOM 1506 O O . PHE A 1 189 ? 2.048 25.106 -1.481 1.00 38.97 189 PHE A O 1
ATOM 1513 N N . TYR A 1 190 ? 2.276 22.969 -0.810 1.00 43.94 190 TYR A N 1
ATOM 1514 C CA . TYR A 1 190 ? 2.643 22.407 -2.106 1.00 43.94 190 TYR A CA 1
ATOM 1515 C C . TYR A 1 190 ? 1.596 22.766 -3.168 1.00 43.94 190 TYR A C 1
ATOM 1517 O O . TYR A 1 190 ? 0.495 22.224 -3.202 1.00 43.94 190 TYR A O 1
ATOM 1525 N N . LYS A 1 191 ? 1.954 23.672 -4.081 1.00 43.72 191 LYS A N 1
ATOM 1526 C CA . LYS A 1 191 ? 1.233 23.856 -5.341 1.00 43.72 191 LYS A CA 1
ATOM 1527 C C . LYS A 1 191 ? 1.345 22.550 -6.134 1.00 43.72 191 LYS A C 1
ATOM 1529 O O . LYS A 1 191 ? 2.352 22.343 -6.808 1.00 43.72 191 LYS A O 1
ATOM 1534 N N . MET A 1 192 ? 0.315 21.702 -6.083 1.00 50.19 192 MET A N 1
ATOM 1535 C CA . MET A 1 192 ? 0.066 20.655 -7.083 1.00 50.19 192 MET A CA 1
ATOM 1536 C C . MET A 1 192 ? -0.125 21.312 -8.454 1.00 50.19 192 MET A C 1
ATOM 1538 O O . MET A 1 192 ? -1.233 21.635 -8.882 1.00 50.19 192 MET A O 1
ATOM 1542 N N . ASN A 1 193 ? 0.985 21.609 -9.122 1.00 55.41 193 ASN A N 1
ATOM 1543 C CA . ASN A 1 193 ? 0.984 22.412 -10.340 1.00 55.41 193 ASN A CA 1
ATOM 1544 C C . ASN A 1 193 ? 1.625 21.715 -11.531 1.00 55.41 193 ASN A C 1
ATOM 1546 O O . ASN A 1 193 ? 1.666 22.312 -12.609 1.00 55.41 193 ASN A O 1
ATOM 1550 N N . THR A 1 194 ? 2.084 20.471 -11.391 1.00 79.94 194 THR A N 1
ATOM 1551 C CA . THR A 1 194 ? 2.517 19.722 -12.566 1.00 79.94 194 THR A CA 1
ATOM 1552 C C . THR A 1 194 ? 1.322 18.999 -13.187 1.00 79.94 194 THR A C 1
ATOM 1554 O O . THR A 1 194 ? 0.427 18.516 -12.496 1.00 79.94 194 THR A O 1
ATOM 1557 N N . LEU A 1 195 ? 1.283 18.938 -14.522 1.00 83.81 195 LEU A N 1
ATOM 1558 C CA . LEU A 1 195 ? 0.324 18.105 -15.257 1.00 83.81 195 LEU A CA 1
ATOM 1559 C C . LEU A 1 195 ? 0.366 16.651 -14.758 1.00 83.81 195 LEU A C 1
ATOM 1561 O O . LEU A 1 195 ? -0.666 15.990 -14.719 1.00 83.81 195 LEU A O 1
ATOM 1565 N N . TYR A 1 196 ? 1.553 16.199 -14.343 1.00 84.81 196 TYR A N 1
ATOM 1566 C CA . TYR A 1 196 ? 1.785 14.875 -13.786 1.00 84.81 196 TYR A CA 1
ATOM 1567 C C . TYR A 1 196 ? 0.900 14.603 -12.564 1.00 84.81 196 TYR A C 1
ATOM 1569 O O . TYR A 1 196 ? 0.157 13.624 -12.558 1.00 84.81 196 TYR A O 1
ATOM 1577 N N . ASP A 1 197 ? 0.905 15.511 -11.584 1.00 83.88 197 ASP A N 1
ATOM 1578 C CA . ASP A 1 197 ? 0.134 15.356 -10.344 1.00 83.88 197 ASP A CA 1
ATOM 1579 C C . ASP A 1 197 ? -1.366 15.222 -10.626 1.00 83.88 197 ASP A C 1
ATOM 1581 O O . ASP A 1 197 ? -2.036 14.364 -10.060 1.00 83.88 197 ASP A O 1
ATOM 1585 N N . ARG A 1 198 ? -1.884 16.013 -11.575 1.00 89.31 198 ARG A N 1
ATOM 1586 C CA . ARG A 1 198 ? -3.308 15.983 -11.951 1.00 89.31 198 ARG A CA 1
ATOM 1587 C C . ARG A 1 198 ? -3.703 14.697 -12.667 1.00 89.31 198 ARG A C 1
ATOM 1589 O O . ARG A 1 198 ? -4.799 14.190 -12.448 1.00 89.31 198 ARG A O 1
ATOM 1596 N N . VAL A 1 199 ? -2.837 14.182 -13.542 1.00 90.12 199 VAL A N 1
ATOM 1597 C CA . VAL A 1 199 ? -3.079 12.908 -14.233 1.00 90.12 199 VAL A CA 1
ATOM 1598 C C . VAL A 1 199 ? -3.034 11.756 -13.234 1.00 90.12 199 VAL A C 1
ATOM 1600 O O . VAL A 1 199 ? -3.906 10.892 -13.277 1.00 90.12 199 VAL A O 1
ATOM 1603 N N . LEU A 1 200 ? -2.068 11.768 -12.313 1.00 86.69 200 LEU A N 1
ATOM 1604 C CA . LEU A 1 200 ? -1.954 10.764 -11.259 1.00 86.69 200 LEU A CA 1
ATOM 1605 C C . LEU A 1 200 ? -3.178 10.779 -10.334 1.00 86.69 200 LEU A C 1
ATOM 1607 O O . LEU A 1 200 ? -3.762 9.730 -10.077 1.00 86.69 200 LEU A O 1
ATOM 1611 N N . GLU A 1 201 ? -3.614 11.960 -9.895 1.00 87.50 201 GLU A N 1
ATOM 1612 C CA . GLU A 1 201 ? -4.818 12.116 -9.077 1.00 87.50 201 GLU A CA 1
ATOM 1613 C C . GLU A 1 201 ? -6.067 11.619 -9.821 1.00 87.50 201 GLU A C 1
ATOM 1615 O O . GLU A 1 201 ? -6.864 10.859 -9.272 1.00 87.50 201 GLU A O 1
ATOM 1620 N N . ALA A 1 202 ? -6.228 11.984 -11.098 1.00 91.69 202 ALA A N 1
ATOM 1621 C CA . ALA A 1 202 ? -7.336 11.507 -11.925 1.00 91.69 202 ALA A CA 1
ATOM 1622 C C . ALA A 1 202 ? -7.342 9.974 -12.062 1.00 91.69 202 ALA A C 1
ATOM 1624 O O . ALA A 1 202 ? -8.406 9.350 -12.033 1.00 91.69 202 ALA A O 1
ATOM 1625 N N . HIS A 1 203 ? -6.159 9.370 -12.196 1.00 91.75 203 HIS A N 1
ATOM 1626 C CA . HIS A 1 203 ? -5.977 7.921 -12.284 1.00 91.75 203 HIS A CA 1
ATOM 1627 C C . HIS A 1 203 ? -6.337 7.231 -10.960 1.00 91.75 203 HIS A C 1
ATOM 1629 O O . HIS A 1 203 ? -7.137 6.296 -10.953 1.00 91.75 203 HIS A O 1
ATOM 1635 N N . GLN A 1 204 ? -5.886 7.770 -9.825 1.00 88.00 204 GLN A N 1
ATOM 1636 C CA . GLN A 1 204 ? -6.266 7.288 -8.493 1.00 88.00 204 GLN A CA 1
ATOM 1637 C C . GLN A 1 204 ? -7.779 7.386 -8.249 1.00 88.00 204 GLN A C 1
ATOM 1639 O O . GLN A 1 204 ? -8.400 6.428 -7.789 1.00 88.00 204 GLN A O 1
ATOM 1644 N N . GLN A 1 205 ? -8.400 8.513 -8.607 1.00 91.81 205 GLN A N 1
ATOM 1645 C CA . GLN A 1 205 ? -9.848 8.691 -8.480 1.00 91.81 205 GLN A CA 1
ATOM 1646 C C . GLN A 1 205 ? -10.631 7.685 -9.338 1.00 91.81 205 GLN A C 1
ATOM 1648 O O . GLN A 1 205 ? -11.677 7.190 -8.904 1.00 91.81 205 GLN A O 1
ATOM 1653 N N . LEU A 1 206 ? -10.140 7.364 -10.542 1.00 94.56 206 LEU A N 1
ATOM 1654 C CA . LEU A 1 206 ? -10.724 6.322 -11.387 1.00 94.56 206 LEU A CA 1
ATOM 1655 C C . LEU A 1 206 ? -10.617 4.944 -10.718 1.00 94.56 206 LEU A C 1
ATOM 1657 O O . LEU A 1 206 ? -11.608 4.217 -10.699 1.00 94.56 206 LEU A O 1
ATOM 1661 N N . ALA A 1 207 ? -9.465 4.604 -10.132 1.00 90.62 207 ALA A N 1
ATOM 1662 C CA . ALA A 1 207 ? -9.263 3.329 -9.441 1.00 90.62 207 ALA A CA 1
ATOM 1663 C C . ALA A 1 207 ? -10.213 3.157 -8.247 1.00 90.62 207 ALA A C 1
ATOM 1665 O O . ALA A 1 207 ? -10.901 2.140 -8.161 1.00 90.62 207 ALA A O 1
ATOM 1666 N N . CYS A 1 208 ? -10.335 4.175 -7.388 1.00 89.88 208 CYS A N 1
ATOM 1667 C CA . CYS A 1 208 ? -11.282 4.149 -6.270 1.00 89.88 208 CYS A CA 1
ATOM 1668 C C . CYS A 1 208 ? -12.730 3.985 -6.759 1.00 89.88 208 CYS A C 1
ATOM 1670 O O . CYS A 1 208 ? -13.467 3.141 -6.255 1.00 89.88 208 CYS A O 1
ATOM 1672 N N . SER A 1 209 ? -13.119 4.728 -7.803 1.00 95.19 209 SER A N 1
ATOM 1673 C CA . SER A 1 209 ? -14.470 4.635 -8.378 1.00 95.19 209 SER A CA 1
ATOM 1674 C C . SER A 1 209 ? -14.766 3.244 -8.956 1.00 95.19 209 SER A C 1
ATOM 1676 O O . SER A 1 209 ? -15.907 2.782 -8.916 1.00 95.19 209 SER A O 1
ATOM 1678 N N . LEU A 1 210 ? -13.752 2.559 -9.499 1.00 95.12 210 LEU A N 1
ATOM 1679 C CA . LEU A 1 210 ? -13.888 1.181 -9.974 1.00 95.12 210 LEU A CA 1
ATOM 1680 C C . LEU A 1 210 ? -14.077 0.195 -8.828 1.00 95.12 210 LEU A C 1
ATOM 1682 O O . LEU A 1 210 ? -14.906 -0.703 -8.956 1.00 95.12 210 LEU A O 1
ATOM 1686 N N . ASP A 1 211 ? -13.356 0.357 -7.721 1.00 90.75 211 ASP A N 1
ATOM 1687 C CA . ASP A 1 211 ? -13.519 -0.516 -6.557 1.00 90.75 211 ASP A CA 1
ATOM 1688 C C . ASP A 1 211 ? -14.908 -0.363 -5.933 1.00 90.75 211 ASP A C 1
ATOM 1690 O O . ASP A 1 211 ? -15.559 -1.370 -5.661 1.00 90.75 211 ASP A O 1
ATOM 1694 N N . GLU A 1 212 ? -15.429 0.863 -5.840 1.00 94.12 212 GLU A N 1
ATOM 1695 C CA . GLU A 1 212 ? -16.811 1.119 -5.408 1.00 94.12 212 GLU A CA 1
ATOM 1696 C C . GLU A 1 212 ? -17.846 0.480 -6.354 1.00 94.12 212 GLU A C 1
ATOM 1698 O O . GLU A 1 212 ? -18.846 -0.100 -5.917 1.00 94.12 212 GLU A O 1
ATOM 1703 N N . LEU A 1 213 ? -17.614 0.554 -7.672 1.00 97.19 213 LEU A N 1
ATOM 1704 C CA . LEU A 1 213 ? -18.469 -0.106 -8.660 1.00 97.19 213 LEU A CA 1
ATOM 1705 C C . LEU A 1 213 ? -18.430 -1.634 -8.485 1.00 97.19 213 LEU A C 1
ATOM 1707 O O . LEU A 1 213 ? -19.482 -2.276 -8.475 1.00 97.19 213 LEU A O 1
ATOM 1711 N N . ARG A 1 214 ? -17.247 -2.227 -8.301 1.00 94.31 214 ARG A N 1
ATOM 1712 C CA . ARG A 1 214 ? -17.080 -3.673 -8.067 1.00 94.31 214 ARG A CA 1
ATOM 1713 C C . ARG A 1 214 ? -17.753 -4.123 -6.775 1.00 94.31 214 ARG A C 1
ATOM 1715 O O . ARG A 1 214 ? -18.491 -5.109 -6.800 1.00 94.31 214 ARG A O 1
ATOM 1722 N N . GLU A 1 215 ? -17.585 -3.367 -5.696 1.00 93.50 215 GLU A N 1
ATOM 1723 C CA . GLU A 1 215 ? -18.233 -3.619 -4.408 1.00 93.50 215 GLU A CA 1
ATOM 1724 C C . GLU A 1 215 ? -19.761 -3.651 -4.553 1.00 93.50 215 GLU A C 1
ATOM 1726 O O . GLU A 1 215 ? -20.414 -4.581 -4.072 1.00 93.50 215 GLU A O 1
ATOM 1731 N N . SER A 1 216 ? -20.341 -2.708 -5.306 1.00 96.25 216 SER A N 1
ATOM 1732 C CA . SER A 1 216 ? -21.791 -2.670 -5.551 1.00 96.25 216 SER A CA 1
ATOM 1733 C C . SER A 1 216 ? -22.326 -3.905 -6.297 1.00 96.25 216 SER A C 1
ATOM 1735 O O . SER A 1 216 ? -23.490 -4.280 -6.136 1.00 96.25 216 SER A O 1
ATOM 1737 N N . MET A 1 217 ? -21.461 -4.582 -7.057 1.00 96.75 217 MET A N 1
ATOM 1738 C CA . MET A 1 217 ? -21.740 -5.845 -7.750 1.00 96.75 217 MET A CA 1
ATOM 1739 C C . MET A 1 217 ? -21.291 -7.084 -6.958 1.00 96.75 217 MET A C 1
ATOM 1741 O O . MET A 1 217 ? -21.421 -8.201 -7.461 1.00 96.75 217 MET A O 1
ATOM 1745 N N . LYS A 1 218 ? -20.782 -6.906 -5.729 1.00 93.94 218 LYS A N 1
ATOM 1746 C CA . LYS A 1 218 ? -20.191 -7.952 -4.873 1.00 93.94 218 LYS A CA 1
ATOM 1747 C C . LYS A 1 218 ? -19.011 -8.681 -5.521 1.00 93.94 218 LYS A C 1
ATOM 1749 O O . LYS A 1 218 ? -18.851 -9.888 -5.353 1.00 93.94 218 LYS A O 1
ATOM 1754 N N . ILE A 1 219 ? -18.199 -7.953 -6.277 1.00 88.06 219 ILE A N 1
ATOM 1755 C CA . ILE A 1 219 ? -16.952 -8.455 -6.849 1.00 88.06 219 ILE A CA 1
ATOM 1756 C C . ILE A 1 219 ? -15.806 -7.959 -5.974 1.00 88.06 219 ILE A C 1
ATOM 1758 O O . ILE A 1 219 ? -15.768 -6.784 -5.616 1.00 88.06 219 ILE A O 1
ATOM 1762 N N . GLU A 1 220 ? -14.856 -8.836 -5.657 1.00 82.56 220 GLU A N 1
ATOM 1763 C CA . GLU A 1 220 ? -13.652 -8.435 -4.929 1.00 82.56 220 GLU A CA 1
ATOM 1764 C C . GLU A 1 220 ? -12.883 -7.335 -5.689 1.00 82.56 220 GLU A C 1
ATOM 1766 O O . GLU A 1 220 ? -12.810 -7.376 -6.929 1.00 82.56 220 GLU A O 1
ATOM 1771 N N . PRO A 1 221 ? -12.312 -6.341 -4.984 1.00 76.12 221 PRO A N 1
ATOM 1772 C CA . PRO A 1 221 ? -11.514 -5.290 -5.605 1.00 76.12 221 PRO A CA 1
ATOM 1773 C C . PRO A 1 221 ? -10.279 -5.879 -6.293 1.00 76.12 221 PRO A C 1
ATOM 1775 O O . PRO A 1 221 ? -9.727 -6.897 -5.868 1.00 76.12 221 PRO A O 1
ATOM 1778 N N . CYS A 1 222 ? -9.842 -5.248 -7.381 1.00 74.38 222 CYS A N 1
ATOM 1779 C CA . CYS A 1 222 ? -8.616 -5.668 -8.049 1.00 74.38 222 CYS A CA 1
ATOM 1780 C C . CYS A 1 222 ? -7.406 -5.248 -7.214 1.00 74.38 222 CYS A C 1
ATOM 1782 O O . CYS A 1 222 ? -7.322 -4.118 -6.735 1.00 74.38 222 CYS A O 1
ATOM 1784 N N . VAL A 1 223 ? -6.436 -6.149 -7.061 1.00 69.50 223 VAL A N 1
ATOM 1785 C CA . VAL A 1 223 ? -5.186 -5.795 -6.393 1.00 69.50 223 VAL A CA 1
ATOM 1786 C C . VAL A 1 223 ? -4.373 -4.913 -7.336 1.00 69.50 223 VAL A C 1
ATOM 1788 O O . VAL A 1 223 ? -4.041 -5.326 -8.447 1.00 69.50 223 VAL A O 1
ATOM 1791 N N . ARG A 1 224 ? -4.064 -3.691 -6.900 1.00 71.88 224 ARG A N 1
ATOM 1792 C CA . ARG A 1 224 ? -3.288 -2.708 -7.666 1.00 71.88 224 ARG A CA 1
ATOM 1793 C C . ARG A 1 224 ? -2.044 -2.295 -6.881 1.00 71.88 224 ARG A C 1
ATOM 1795 O O . ARG A 1 224 ? -2.031 -2.336 -5.653 1.00 71.88 224 ARG A O 1
ATOM 1802 N N . SER A 1 225 ? -0.985 -1.921 -7.590 1.00 61.50 225 SER A N 1
ATOM 1803 C CA . SER A 1 225 ? 0.222 -1.354 -6.982 1.00 61.50 225 SER A CA 1
ATOM 1804 C C . SER A 1 225 ? -0.105 -0.047 -6.253 1.00 61.50 225 SER A C 1
ATOM 1806 O O . SER A 1 225 ? -0.876 0.772 -6.750 1.00 61.50 225 SER A O 1
ATOM 1808 N N . SER A 1 226 ? 0.502 0.172 -5.085 1.00 52.72 226 SER A N 1
ATOM 1809 C CA . SER A 1 226 ? 0.251 1.365 -4.264 1.00 52.72 226 SER A CA 1
ATOM 1810 C C . SER A 1 226 ? 0.717 2.672 -4.908 1.00 52.72 226 SER A C 1
ATOM 1812 O O . SER A 1 226 ? 0.255 3.734 -4.515 1.00 52.72 226 SER A O 1
ATOM 1814 N N . TYR A 1 227 ? 1.644 2.605 -5.869 1.00 54.47 227 TYR A N 1
ATOM 1815 C CA . TYR A 1 227 ? 2.278 3.788 -6.453 1.00 54.47 227 TYR A CA 1
ATOM 1816 C C . TYR A 1 227 ? 1.562 4.325 -7.701 1.00 54.47 227 TYR A C 1
ATOM 1818 O O . TYR A 1 227 ? 1.549 5.531 -7.920 1.00 54.47 227 TYR A O 1
ATOM 1826 N N . LEU A 1 228 ? 0.979 3.453 -8.531 1.00 58.88 228 LEU A N 1
ATOM 1827 C CA . LEU A 1 228 ? 0.355 3.855 -9.804 1.00 58.88 228 LEU A CA 1
ATOM 1828 C C . LEU A 1 228 ? -1.098 3.412 -9.918 1.00 58.88 228 LEU A C 1
ATOM 1830 O O . LEU A 1 228 ? -1.689 3.605 -10.972 1.00 58.88 228 LEU A O 1
ATOM 1834 N N . HIS A 1 229 ? -1.637 2.731 -8.902 1.00 61.25 229 HIS A N 1
ATOM 1835 C CA . HIS A 1 229 ? -2.933 2.057 -8.986 1.00 61.25 229 HIS A CA 1
ATOM 1836 C C . HIS A 1 229 ? -3.085 1.236 -10.281 1.00 61.25 229 HIS A C 1
ATOM 1838 O O . HIS A 1 229 ? -4.178 1.068 -10.805 1.00 61.25 229 HIS A O 1
ATOM 1844 N N . ALA A 1 230 ? -1.973 0.708 -10.800 1.00 59.81 230 ALA A N 1
ATOM 1845 C CA . ALA A 1 230 ? -1.920 -0.164 -11.965 1.00 59.81 230 ALA A CA 1
ATOM 1846 C C . ALA A 1 230 ? -1.794 -1.620 -11.512 1.00 59.81 230 ALA A C 1
ATOM 1848 O O . ALA A 1 230 ? -1.333 -1.880 -10.391 1.00 59.81 230 ALA A O 1
ATOM 1849 N N . PHE A 1 231 ? -2.177 -2.570 -12.369 1.00 53.56 231 PHE A N 1
ATOM 1850 C CA . PHE A 1 231 ? -2.035 -3.979 -12.022 1.00 53.56 231 PHE A CA 1
ATOM 1851 C C . PHE A 1 231 ? -0.559 -4.327 -11.794 1.00 53.56 231 PHE A C 1
ATOM 1853 O O . PHE A 1 231 ? 0.298 -3.951 -12.593 1.00 53.56 231 PHE A O 1
ATOM 1860 N N . PRO A 1 232 ? -0.261 -5.062 -10.723 1.00 49.38 232 PRO A N 1
ATOM 1861 C CA . PRO A 1 232 ? 1.031 -5.692 -10.538 1.00 49.38 232 PRO A CA 1
ATOM 1862 C C . PRO A 1 232 ? 1.285 -6.716 -11.646 1.00 49.38 232 PRO A C 1
ATOM 1864 O O . PRO A 1 232 ? 0.456 -7.593 -11.889 1.00 49.38 232 PRO A O 1
ATOM 1867 N N . THR A 1 233 ? 2.442 -6.628 -12.290 1.00 51.75 233 THR A N 1
ATOM 1868 C CA . THR A 1 233 ? 2.869 -7.559 -13.339 1.00 51.75 233 THR A CA 1
ATOM 1869 C C . THR A 1 233 ? 4.019 -8.450 -12.859 1.00 51.75 233 THR A C 1
ATOM 1871 O O . THR A 1 233 ? 4.830 -8.016 -12.051 1.00 51.75 233 THR A O 1
ATOM 1874 N N . ILE A 1 234 ? 4.141 -9.687 -13.359 1.00 50.31 234 ILE A N 1
ATOM 1875 C CA . ILE A 1 234 ? 5.244 -10.627 -13.051 1.00 50.31 234 ILE A CA 1
ATOM 1876 C C . ILE A 1 234 ? 6.620 -9.959 -13.202 1.00 50.31 234 ILE A C 1
ATOM 1878 O O . ILE A 1 234 ? 7.523 -10.212 -12.411 1.00 50.31 234 ILE A O 1
ATOM 1882 N N . THR A 1 235 ? 6.775 -9.056 -14.170 1.00 46.62 235 THR A N 1
ATOM 1883 C CA . THR A 1 235 ? 8.005 -8.281 -14.361 1.00 46.62 235 THR A CA 1
ATOM 1884 C C . THR A 1 235 ? 8.264 -7.314 -13.202 1.00 46.62 235 THR A C 1
ATOM 1886 O O . THR A 1 235 ? 9.394 -7.262 -12.724 1.00 46.62 235 THR A O 1
ATOM 1889 N N . THR A 1 236 ? 7.237 -6.626 -12.677 1.00 47.47 236 THR A N 1
ATOM 1890 C CA . THR A 1 236 ? 7.326 -5.787 -11.456 1.00 47.47 236 THR A CA 1
ATOM 1891 C C . THR A 1 236 ? 7.646 -6.551 -10.174 1.00 47.47 236 THR A C 1
ATOM 1893 O O . THR A 1 236 ? 8.028 -5.933 -9.183 1.00 47.47 236 THR A O 1
ATOM 1896 N N . TRP A 1 237 ? 7.535 -7.880 -10.185 1.00 44.31 237 TRP A N 1
ATOM 1897 C CA . TRP A 1 237 ? 7.811 -8.728 -9.020 1.00 44.31 237 TRP A CA 1
ATOM 1898 C C . TRP A 1 237 ? 9.254 -9.232 -8.994 1.00 44.31 237 TRP A C 1
ATOM 1900 O O . TRP A 1 237 ? 9.706 -9.751 -7.976 1.00 44.31 237 TRP A O 1
ATOM 1910 N N . GLY A 1 238 ? 9.990 -9.039 -10.094 1.00 41.16 238 GLY A N 1
ATOM 1911 C CA . GLY A 1 238 ? 11.282 -9.665 -10.320 1.00 41.16 238 GLY A CA 1
ATOM 1912 C C . GLY A 1 238 ? 11.110 -11.139 -10.686 1.00 41.16 238 GLY A C 1
ATOM 1913 O O . GLY A 1 238 ? 10.475 -11.914 -9.974 1.00 41.16 238 GLY A O 1
ATOM 1914 N N . GLU A 1 239 ? 11.733 -11.545 -11.790 1.00 37.56 239 GLU A N 1
ATOM 1915 C CA . GLU A 1 239 ? 11.817 -12.949 -12.221 1.00 37.56 239 GLU A CA 1
ATOM 1916 C C . GLU A 1 239 ? 12.418 -13.850 -11.116 1.00 37.56 239 GLU A C 1
ATOM 1918 O O . GLU A 1 239 ? 12.154 -15.044 -11.061 1.00 37.56 239 GLU A O 1
ATOM 1923 N N . GLU A 1 240 ? 13.163 -13.252 -10.180 1.00 44.81 240 GLU A N 1
ATOM 1924 C CA . GLU A 1 240 ? 13.844 -13.912 -9.062 1.00 44.81 240 GLU A CA 1
ATOM 1925 C C . GLU A 1 240 ? 12.913 -14.325 -7.906 1.00 44.81 240 GLU A C 1
ATOM 1927 O O . GLU A 1 240 ? 13.313 -15.123 -7.059 1.00 44.81 240 GLU A O 1
ATOM 1932 N N . GLN A 1 241 ? 11.675 -13.811 -7.855 1.00 38.97 241 GLN A N 1
ATOM 1933 C CA . GLN A 1 241 ? 10.688 -14.195 -6.833 1.00 38.97 241 GLN A CA 1
ATOM 1934 C C . GLN A 1 241 ? 9.808 -15.375 -7.239 1.00 38.97 241 GLN A C 1
ATOM 1936 O O . GLN A 1 241 ? 9.170 -15.989 -6.384 1.00 38.97 241 GLN A O 1
ATOM 1941 N N . PHE A 1 242 ? 9.792 -15.725 -8.522 1.00 43.72 242 PHE A N 1
ATOM 1942 C CA . PHE A 1 242 ? 9.266 -17.007 -8.951 1.00 43.72 242 PHE A CA 1
ATOM 1943 C C . PHE A 1 242 ? 10.439 -17.976 -8.891 1.00 43.72 242 PHE A C 1
ATOM 1945 O O . PHE A 1 242 ? 11.301 -17.906 -9.768 1.00 43.72 242 PHE A O 1
ATOM 1952 N N . PRO A 1 243 ? 10.546 -18.851 -7.867 1.00 42.41 243 PRO A N 1
ATOM 1953 C CA . PRO A 1 243 ? 11.532 -19.910 -7.918 1.00 42.41 243 PRO A CA 1
ATOM 1954 C C . PRO A 1 243 ? 11.280 -20.647 -9.220 1.00 42.41 243 PRO A C 1
ATOM 1956 O O . PRO A 1 243 ? 10.216 -21.222 -9.443 1.00 42.41 243 PRO A O 1
ATOM 1959 N N . VAL A 1 244 ? 12.260 -20.511 -10.100 1.00 43.25 244 VAL A N 1
ATOM 1960 C CA . VAL A 1 244 ? 12.374 -21.153 -11.389 1.00 43.25 244 VAL A CA 1
ATOM 1961 C C . VAL A 1 244 ? 11.793 -22.560 -11.273 1.00 43.25 244 VAL A C 1
ATOM 1963 O O . VAL A 1 244 ? 12.423 -23.478 -10.748 1.00 43.25 244 VAL A O 1
ATOM 1966 N N . SER A 1 245 ? 10.591 -22.750 -11.815 1.00 41.66 245 SER A N 1
ATOM 1967 C CA . SER A 1 245 ? 10.001 -24.070 -12.043 1.00 41.66 245 SER A CA 1
ATOM 1968 C C . SER A 1 245 ? 10.810 -24.875 -13.078 1.00 41.66 245 SER A C 1
ATOM 1970 O O . SER A 1 245 ? 10.448 -25.992 -13.440 1.00 41.66 245 SER A O 1
ATOM 1972 N N . HIS A 1 246 ? 11.976 -24.374 -13.509 1.00 40.16 246 HIS A N 1
ATOM 1973 C CA . HIS A 1 246 ? 13.004 -25.110 -14.246 1.00 40.16 246 HIS A CA 1
ATOM 1974 C C . HIS A 1 246 ? 14.000 -25.841 -13.340 1.00 40.16 246 HIS A C 1
ATOM 1976 O O . HIS A 1 246 ? 15.211 -25.767 -13.523 1.00 40.16 246 HIS A O 1
ATOM 1982 N N . SER A 1 247 ? 13.489 -26.644 -12.413 1.00 38.91 247 SER A N 1
ATOM 1983 C CA . SER A 1 247 ? 14.216 -27.835 -11.956 1.00 38.91 247 SER A CA 1
ATOM 1984 C C . SER A 1 247 ? 13.331 -29.081 -11.998 1.00 38.91 247 SER A C 1
ATOM 1986 O O . SER A 1 247 ? 13.333 -29.916 -11.101 1.00 38.91 247 SER A O 1
ATOM 1988 N N . SER A 1 248 ? 12.554 -29.237 -13.077 1.00 40.47 248 SER A N 1
ATOM 1989 C CA . SER A 1 248 ? 11.778 -30.464 -13.321 1.00 40.47 248 SER A CA 1
ATOM 1990 C C . SER A 1 248 ? 11.678 -30.859 -14.801 1.00 40.47 248 SER A C 1
ATOM 1992 O O . SER A 1 248 ? 10.649 -31.341 -15.256 1.00 40.47 248 SER A O 1
ATOM 1994 N N . ALA A 1 249 ? 12.784 -30.748 -15.544 1.00 39.53 249 ALA A N 1
ATOM 1995 C CA . ALA A 1 249 ? 13.047 -31.659 -16.671 1.00 39.53 249 ALA A CA 1
ATOM 1996 C C . ALA A 1 249 ? 13.721 -32.973 -16.206 1.00 39.53 249 ALA A C 1
ATOM 1998 O O . ALA A 1 249 ? 14.108 -33.809 -17.018 1.00 39.53 249 ALA A O 1
ATOM 1999 N N . GLY A 1 250 ? 13.842 -33.180 -14.891 1.00 39.19 250 GLY A N 1
ATOM 2000 C CA . GLY A 1 250 ? 14.272 -34.430 -14.279 1.00 39.19 250 GLY A CA 1
ATOM 2001 C C . GLY A 1 250 ? 13.176 -34.957 -13.366 1.00 39.19 250 GLY A C 1
ATOM 2002 O O . GLY A 1 250 ? 12.924 -34.397 -12.307 1.00 39.19 250 GLY A O 1
ATOM 2003 N N . LYS A 1 251 ? 12.519 -36.029 -13.801 1.00 44.22 251 LYS A N 1
ATOM 2004 C CA . LYS A 1 251 ? 11.592 -36.863 -13.031 1.00 44.22 251 LYS A CA 1
ATOM 2005 C C . LYS A 1 251 ? 12.084 -37.078 -11.591 1.00 44.22 251 LYS A C 1
ATOM 2007 O O . LYS A 1 251 ? 12.941 -37.933 -11.398 1.00 44.22 251 LYS A O 1
ATOM 2012 N N . GLN A 1 252 ? 11.503 -36.420 -10.588 1.00 38.81 252 GLN A N 1
ATOM 2013 C CA . GLN A 1 252 ? 11.407 -36.998 -9.243 1.00 38.81 252 GLN A CA 1
ATOM 2014 C C . GLN A 1 252 ? 10.073 -36.651 -8.580 1.00 38.81 252 GLN A C 1
ATOM 2016 O O . GLN A 1 252 ? 9.658 -35.502 -8.474 1.00 38.81 252 GLN A O 1
ATOM 2021 N N . ASN A 1 253 ? 9.404 -37.718 -8.154 1.00 40.16 253 ASN A N 1
ATOM 2022 C CA . ASN A 1 253 ? 8.145 -37.770 -7.430 1.00 40.16 253 ASN A CA 1
ATOM 2023 C C . ASN A 1 253 ? 8.239 -37.100 -6.049 1.00 40.16 253 ASN A C 1
ATOM 2025 O O . ASN A 1 253 ? 8.273 -37.792 -5.032 1.00 40.16 253 ASN A O 1
ATOM 2029 N N . HIS A 1 254 ? 8.210 -35.774 -5.976 1.00 39.44 254 HIS A N 1
ATOM 2030 C CA . HIS A 1 254 ? 7.890 -35.104 -4.721 1.00 39.44 254 HIS A CA 1
ATOM 2031 C C . HIS A 1 254 ? 6.456 -34.588 -4.767 1.00 39.44 254 HIS A C 1
ATOM 2033 O O . HIS A 1 254 ? 6.152 -33.571 -5.381 1.00 39.44 254 HIS A O 1
ATOM 2039 N N . LYS A 1 255 ? 5.572 -35.297 -4.049 1.00 43.59 255 LYS A N 1
ATOM 2040 C CA . LYS A 1 255 ? 4.354 -34.739 -3.447 1.00 43.59 255 LYS A CA 1
ATOM 2041 C C . LYS A 1 255 ? 4.766 -33.626 -2.474 1.00 43.59 255 LYS A C 1
ATOM 2043 O O . LYS A 1 255 ? 4.680 -33.794 -1.260 1.00 43.59 255 LYS A O 1
ATOM 2048 N N . HIS A 1 256 ? 5.276 -32.514 -2.986 1.00 43.50 256 HIS A N 1
ATOM 2049 C CA . HIS A 1 256 ? 5.453 -31.313 -2.195 1.00 43.50 256 HIS A CA 1
ATOM 2050 C C . HIS A 1 256 ? 4.062 -30.695 -2.082 1.00 43.50 256 HIS A C 1
ATOM 2052 O O . HIS A 1 256 ? 3.633 -29.908 -2.915 1.00 43.50 256 HIS A O 1
ATOM 2058 N N . VAL A 1 257 ? 3.302 -31.155 -1.086 1.00 43.44 257 VAL A N 1
ATOM 2059 C CA . VAL A 1 257 ? 2.137 -30.412 -0.612 1.00 43.44 257 VAL A CA 1
ATOM 2060 C C . VAL A 1 257 ? 2.709 -29.089 -0.126 1.00 43.44 257 VAL A C 1
ATOM 2062 O O . VAL A 1 257 ? 3.342 -29.046 0.930 1.00 43.44 257 VAL A O 1
ATOM 2065 N N . GLU A 1 258 ? 2.590 -28.043 -0.940 1.00 52.84 258 GLU A N 1
ATOM 2066 C CA . GLU A 1 258 ? 2.881 -26.676 -0.529 1.00 52.84 258 GLU A CA 1
ATOM 2067 C C . GLU A 1 258 ? 1.974 -26.381 0.660 1.00 52.84 258 GLU A C 1
ATOM 2069 O O . GLU A 1 258 ? 0.778 -26.122 0.522 1.00 52.84 258 GLU A O 1
ATOM 2074 N N . LYS A 1 259 ? 2.518 -26.536 1.870 1.00 59.22 259 LYS A N 1
ATOM 2075 C CA . LYS A 1 259 ? 1.804 -26.125 3.067 1.00 59.22 259 LYS A CA 1
ATOM 2076 C C . LYS A 1 259 ? 1.586 -24.620 2.932 1.00 59.22 259 LYS A C 1
ATOM 2078 O O . LYS A 1 259 ? 2.559 -23.912 2.655 1.00 59.22 259 LYS A O 1
ATOM 2083 N N . PRO A 1 260 ? 0.345 -24.133 3.099 1.00 58.31 260 PRO A N 1
ATOM 2084 C CA . PRO A 1 260 ? 0.083 -22.708 3.038 1.00 58.31 260 PRO A CA 1
ATOM 2085 C C . PRO A 1 260 ? 0.986 -21.991 4.048 1.00 58.31 260 PRO A C 1
ATOM 2087 O O . PRO A 1 260 ? 1.302 -22.567 5.096 1.00 58.31 260 PRO A O 1
ATOM 2090 N N . PRO A 1 261 ? 1.423 -20.759 3.744 1.00 63.88 261 PRO A N 1
ATOM 2091 C CA . PRO A 1 261 ? 2.306 -20.020 4.629 1.00 63.88 261 PRO A CA 1
ATOM 2092 C C . PRO A 1 261 ? 1.723 -19.944 6.043 1.00 63.88 261 PRO A C 1
ATOM 2094 O O . PRO A 1 261 ? 0.593 -19.499 6.254 1.00 63.88 261 PRO A O 1
ATOM 2097 N N . GLU A 1 262 ? 2.509 -20.389 7.024 1.00 79.94 262 GLU A N 1
ATOM 2098 C CA . GLU A 1 262 ? 2.137 -20.346 8.437 1.00 79.94 262 GLU A CA 1
ATOM 2099 C C . GLU A 1 262 ? 2.415 -18.940 8.988 1.00 79.94 262 GLU A C 1
ATOM 2101 O O . GLU A 1 262 ? 3.441 -18.688 9.633 1.00 79.94 262 GLU A O 1
ATOM 2106 N N . TYR A 1 263 ? 1.505 -18.009 8.694 1.00 88.94 263 TYR A N 1
ATOM 2107 C CA . TYR A 1 263 ? 1.552 -16.664 9.256 1.00 88.94 263 TYR A CA 1
ATOM 2108 C C . TYR A 1 263 ? 1.049 -16.633 10.692 1.00 88.94 263 TYR A C 1
ATOM 2110 O O . TYR A 1 263 ? 0.049 -17.260 11.054 1.00 88.94 263 TYR A O 1
ATOM 2118 N N . VAL A 1 264 ? 1.744 -15.829 11.484 1.00 91.62 264 VAL A N 1
ATOM 2119 C CA . VAL A 1 264 ? 1.412 -15.492 12.856 1.00 91.62 264 VAL A CA 1
ATOM 2120 C C . VAL A 1 264 ? 0.901 -14.056 12.904 1.00 91.62 264 VAL A C 1
ATOM 2122 O O . VAL A 1 264 ? 1.425 -13.158 12.237 1.00 91.62 264 VAL A O 1
ATOM 2125 N N . MET A 1 265 ? -0.132 -13.852 13.713 1.00 93.94 265 MET A N 1
ATOM 2126 C CA . MET A 1 265 ? -0.665 -12.545 14.062 1.00 93.94 265 MET A CA 1
ATOM 2127 C C . MET A 1 265 ? -0.570 -12.343 15.568 1.00 93.94 265 MET A C 1
ATOM 2129 O O . MET A 1 265 ? -0.990 -13.199 16.348 1.00 93.94 265 MET A O 1
ATOM 2133 N N . PHE A 1 266 ? -0.034 -11.199 15.972 1.00 96.38 266 PHE A N 1
ATOM 2134 C CA . PHE A 1 266 ? -0.015 -10.737 17.351 1.00 96.38 266 PHE A CA 1
ATOM 2135 C C . PHE A 1 266 ? -1.042 -9.629 17.510 1.00 96.38 266 PHE A C 1
ATOM 2137 O O . PHE A 1 266 ? -0.830 -8.513 17.039 1.00 96.38 266 PHE A O 1
ATOM 2144 N N . HIS A 1 267 ? -2.148 -9.936 18.182 1.00 97.00 267 HIS A N 1
ATOM 2145 C CA . HIS A 1 267 ? -3.106 -8.923 18.606 1.00 97.00 267 HIS A CA 1
ATOM 2146 C C . HIS A 1 267 ? -2.778 -8.471 20.021 1.00 97.00 267 HIS A C 1
ATOM 2148 O O . HIS A 1 267 ? -2.726 -9.274 20.951 1.00 97.00 267 HIS A O 1
ATOM 2154 N N . ILE A 1 268 ? -2.536 -7.177 20.159 1.00 97.50 268 ILE A N 1
ATOM 2155 C CA . ILE A 1 268 ? -2.222 -6.505 21.408 1.00 97.50 268 ILE A CA 1
ATOM 2156 C C . ILE A 1 268 ? -3.334 -5.498 21.658 1.00 97.50 268 ILE A C 1
ATOM 2158 O O . ILE A 1 268 ? -3.525 -4.565 20.881 1.00 97.50 268 ILE A O 1
ATOM 2162 N N . ASN A 1 269 ? -4.081 -5.705 22.733 1.00 97.38 269 ASN A N 1
ATOM 2163 C CA . ASN A 1 269 ? -4.985 -4.702 23.268 1.00 97.38 269 ASN A CA 1
ATOM 2164 C C . ASN A 1 269 ? -4.269 -4.006 24.428 1.00 97.38 269 ASN A C 1
ATOM 2166 O O . ASN A 1 26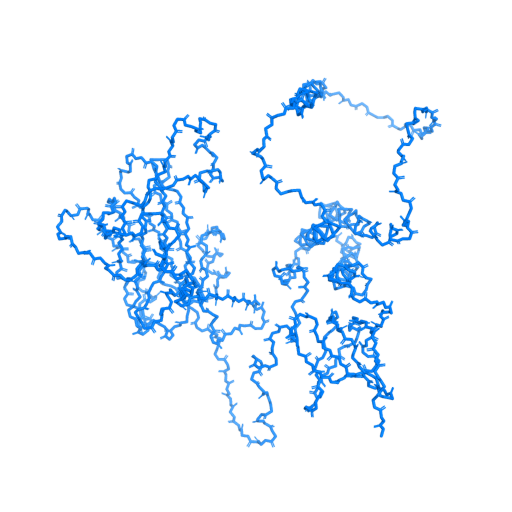9 ? -3.916 -4.655 25.412 1.00 97.38 269 ASN A O 1
ATOM 2170 N N . ALA A 1 270 ? -3.980 -2.722 24.257 1.00 96.88 270 ALA A N 1
ATOM 2171 C CA . ALA A 1 270 ? -3.321 -1.886 25.244 1.00 96.88 270 ALA A CA 1
ATOM 2172 C C . ALA A 1 270 ? -4.368 -1.008 25.934 1.00 96.88 270 ALA A C 1
ATOM 2174 O O . ALA A 1 270 ? -5.134 -0.340 25.248 1.00 96.88 270 ALA A O 1
ATOM 2175 N N . GLU A 1 271 ? -4.395 -1.013 27.262 1.00 97.25 271 GLU A N 1
ATOM 2176 C CA . GLU A 1 271 ? -5.310 -0.241 28.106 1.00 97.25 271 GLU A CA 1
ATOM 2177 C C . GLU A 1 271 ? -4.494 0.595 29.095 1.00 97.25 271 GLU A C 1
ATOM 2179 O O . GLU A 1 271 ? -3.749 0.048 29.908 1.00 97.25 271 GLU A O 1
ATOM 2184 N N . ILE A 1 272 ? -4.619 1.919 29.032 1.00 95.12 272 ILE A N 1
ATOM 2185 C CA . ILE A 1 272 ? -4.000 2.823 30.002 1.00 95.12 272 ILE A CA 1
ATOM 2186 C C . ILE A 1 272 ? -4.902 2.921 31.222 1.00 95.12 272 ILE A C 1
ATOM 2188 O O . ILE A 1 272 ? -6.079 3.270 31.118 1.00 95.12 272 ILE A O 1
ATOM 2192 N N . LEU A 1 273 ? -4.328 2.663 32.390 1.00 94.81 273 LEU A N 1
ATOM 2193 C CA . LEU A 1 273 ? -5.027 2.745 33.659 1.00 94.81 273 LEU A CA 1
ATOM 2194 C C . LEU A 1 273 ? -4.991 4.196 34.157 1.00 94.81 273 LEU A C 1
ATOM 2196 O O . LEU A 1 273 ? -3.928 4.760 34.403 1.00 94.81 273 LEU A O 1
ATOM 2200 N N . ASN A 1 274 ? -6.171 4.796 34.327 1.00 93.31 274 ASN A N 1
ATOM 2201 C CA . ASN A 1 274 ? -6.358 6.148 34.870 1.00 93.31 274 ASN A CA 1
ATOM 2202 C C . ASN A 1 274 ? -5.507 7.249 34.184 1.00 93.31 274 ASN A C 1
ATOM 2204 O O . ASN A 1 274 ? -4.787 7.983 34.876 1.00 93.31 274 ASN A O 1
ATOM 2208 N N . PRO A 1 275 ? -5.559 7.402 32.844 1.00 93.44 275 PRO A N 1
ATOM 2209 C CA . PRO A 1 275 ? -4.803 8.447 32.159 1.00 93.44 275 PRO A CA 1
ATOM 2210 C C . PRO A 1 275 ? -5.236 9.832 32.645 1.00 93.44 275 PRO A C 1
ATOM 2212 O O . PRO A 1 275 ? -6.418 10.163 32.659 1.00 93.44 275 PRO A O 1
ATOM 2215 N N . ARG A 1 276 ? -4.262 10.661 33.033 1.00 92.81 276 ARG A N 1
ATOM 2216 C CA . ARG A 1 276 ? -4.512 12.037 33.503 1.00 92.81 276 ARG A CA 1
ATOM 2217 C C . ARG A 1 276 ? -4.558 13.064 32.376 1.00 92.81 276 ARG A C 1
ATOM 2219 O O . ARG A 1 276 ? -5.079 14.154 32.571 1.00 92.81 276 ARG A O 1
ATOM 2226 N N . LYS A 1 277 ? -3.963 12.738 31.231 1.00 93.31 277 LYS A N 1
ATOM 2227 C CA . LYS A 1 277 ? -3.864 13.607 30.058 1.00 93.31 277 LYS A CA 1
ATOM 2228 C C . LYS A 1 277 ? -3.790 12.775 28.786 1.00 93.31 277 LYS A C 1
ATOM 2230 O O . LYS A 1 277 ? -3.482 11.585 28.840 1.00 93.31 277 LYS A O 1
ATOM 2235 N N . THR A 1 278 ? -4.058 13.426 27.666 1.00 93.00 278 THR A N 1
ATOM 2236 C CA . THR A 1 278 ? -3.932 12.847 26.331 1.00 93.00 278 THR A CA 1
ATOM 2237 C C . THR A 1 278 ? -2.463 12.781 25.923 1.00 93.00 278 THR A C 1
ATOM 2239 O O . THR A 1 278 ? -1.731 13.762 26.040 1.00 93.00 278 THR A O 1
ATOM 2242 N N . GLN A 1 279 ? -2.028 11.612 25.467 1.00 93.69 279 GLN A N 1
ATOM 2243 C CA . GLN A 1 279 ? -0.652 11.314 25.091 1.00 93.69 279 GLN A CA 1
ATOM 2244 C C . GLN A 1 279 ? -0.620 10.542 23.776 1.00 93.69 279 GLN A C 1
ATOM 2246 O O . GLN A 1 279 ? -1.587 9.887 23.378 1.00 93.69 279 GLN A O 1
ATOM 2251 N N . TYR A 1 280 ? 0.519 10.612 23.102 1.00 93.25 280 TYR A N 1
ATOM 2252 C CA . TYR A 1 280 ? 0.743 9.937 21.837 1.00 93.25 280 TYR A CA 1
ATOM 2253 C C . TYR A 1 280 ? 1.622 8.703 22.038 1.00 93.25 280 TYR A C 1
ATOM 2255 O O . TYR A 1 280 ? 2.697 8.784 22.630 1.00 93.25 280 TYR A O 1
ATOM 2263 N N . PHE A 1 281 ? 1.178 7.562 21.522 1.00 94.31 281 PHE A N 1
ATOM 2264 C CA . PHE A 1 281 ? 1.844 6.274 21.671 1.00 94.31 281 PHE A CA 1
ATOM 2265 C C . PHE A 1 281 ? 2.340 5.762 20.328 1.00 94.31 281 PHE A C 1
ATOM 2267 O O . PHE A 1 281 ? 1.640 5.863 19.319 1.00 94.31 281 PHE A O 1
ATOM 2274 N N . LYS A 1 282 ? 3.530 5.155 20.331 1.00 93.69 282 LYS A N 1
ATOM 2275 C CA . LYS A 1 282 ? 4.038 4.360 19.208 1.00 93.69 282 LYS A CA 1
ATOM 2276 C C . LYS A 1 282 ? 4.319 2.933 19.655 1.00 93.69 282 LYS A C 1
ATOM 2278 O O . LYS A 1 282 ? 4.988 2.736 20.664 1.00 93.69 282 LYS A O 1
ATOM 2283 N N . PHE A 1 283 ? 3.878 1.958 18.868 1.00 94.75 283 PHE A N 1
ATOM 2284 C CA . PHE A 1 283 ? 4.074 0.529 19.095 1.00 94.75 283 PHE A CA 1
ATOM 2285 C C . PHE A 1 283 ? 4.859 -0.086 17.937 1.00 94.75 283 PHE A C 1
ATOM 2287 O O . PHE A 1 283 ? 4.537 0.148 16.771 1.00 94.75 283 PHE A O 1
ATOM 2294 N N . SER A 1 284 ? 5.861 -0.906 18.243 1.00 93.38 284 SER A N 1
ATOM 2295 C CA . SER A 1 284 ? 6.617 -1.667 17.242 1.00 93.38 284 SER A CA 1
ATOM 2296 C C . SER A 1 284 ? 7.105 -3.000 17.808 1.00 93.38 284 SER A C 1
ATOM 2298 O O . SER A 1 284 ? 7.277 -3.141 19.017 1.00 93.38 28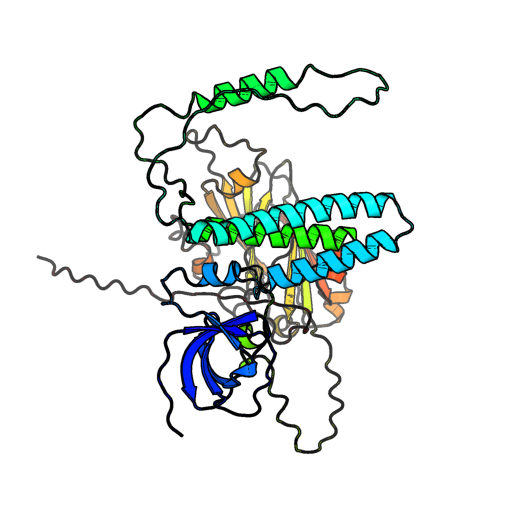4 SER A O 1
ATOM 2300 N N . LEU A 1 285 ? 7.344 -3.984 16.944 1.00 93.88 285 LEU A N 1
ATOM 2301 C CA . LEU A 1 285 ? 7.974 -5.246 17.312 1.00 93.88 285 LEU A CA 1
ATOM 2302 C C . LEU A 1 285 ? 9.475 -5.197 17.051 1.00 93.88 285 LEU A C 1
ATOM 2304 O O . LEU A 1 285 ? 9.929 -4.839 15.963 1.00 93.88 285 LEU A O 1
ATOM 2308 N N . TYR A 1 286 ? 10.241 -5.642 18.039 1.00 90.00 286 TYR A N 1
ATOM 2309 C CA . TYR A 1 286 ? 11.691 -5.726 17.997 1.00 90.00 286 TYR A CA 1
ATOM 2310 C C . TYR A 1 286 ? 12.178 -7.158 18.196 1.00 90.00 286 TYR A C 1
ATOM 2312 O O . TYR A 1 286 ? 11.626 -7.928 18.987 1.00 90.00 286 TYR A O 1
ATOM 2320 N N . GLN A 1 287 ? 13.260 -7.493 17.498 1.00 88.19 287 GLN A N 1
ATOM 2321 C CA . GLN A 1 287 ? 13.957 -8.759 17.647 1.00 88.19 287 GLN A CA 1
ATOM 2322 C C . GLN A 1 287 ? 15.476 -8.526 17.554 1.00 88.19 287 GLN A C 1
ATOM 2324 O O . GLN A 1 287 ? 15.939 -8.044 16.519 1.00 88.19 287 GLN A O 1
ATOM 2329 N N . PRO A 1 288 ? 16.277 -8.929 18.563 1.00 79.69 288 PRO A N 1
ATOM 2330 C CA . PRO A 1 288 ? 17.713 -8.624 18.613 1.00 79.69 288 PRO A CA 1
ATOM 2331 C C . PRO A 1 288 ? 18.526 -9.056 17.393 1.00 79.69 288 PRO A C 1
ATOM 2333 O O . PRO A 1 288 ? 19.476 -8.393 16.996 1.00 79.69 288 PRO A O 1
ATOM 2336 N N . MET A 1 289 ? 18.143 -10.175 16.780 1.00 76.44 289 MET A N 1
ATOM 2337 C CA . MET A 1 289 ? 18.864 -10.769 15.650 1.00 76.44 289 MET A CA 1
ATOM 2338 C C . MET A 1 289 ? 18.455 -10.191 14.285 1.00 76.44 289 MET A C 1
ATOM 2340 O O . MET A 1 289 ? 19.011 -10.599 13.268 1.00 76.44 289 MET A O 1
ATOM 2344 N N . ARG A 1 290 ? 17.456 -9.299 14.230 1.00 71.88 290 ARG A N 1
ATOM 2345 C CA . ARG A 1 290 ? 16.954 -8.693 12.985 1.00 71.88 290 ARG A CA 1
ATOM 2346 C C . ARG A 1 290 ? 16.741 -7.182 13.144 1.00 71.88 290 ARG A C 1
ATOM 2348 O O . ARG A 1 290 ? 15.596 -6.735 13.221 1.00 71.88 290 ARG A O 1
ATOM 2355 N N . PRO A 1 291 ? 17.825 -6.390 13.196 1.00 66.44 291 PRO A N 1
ATOM 2356 C CA . PRO A 1 291 ? 17.710 -4.939 13.186 1.00 66.44 291 PRO A CA 1
ATOM 2357 C C . PRO A 1 291 ? 17.160 -4.427 11.833 1.00 66.44 291 PRO A C 1
ATOM 2359 O O . PRO A 1 291 ? 17.380 -5.069 10.803 1.00 66.44 291 PRO A O 1
ATOM 2362 N N . PRO A 1 292 ? 16.476 -3.266 11.802 1.00 66.00 292 PRO A N 1
ATOM 2363 C CA . PRO A 1 292 ? 16.159 -2.428 12.958 1.00 66.00 292 PRO A CA 1
ATOM 2364 C C . PRO A 1 292 ? 14.909 -2.912 13.725 1.00 66.00 292 PRO A C 1
ATOM 2366 O O . PRO A 1 292 ? 14.957 -2.986 14.948 1.00 66.00 292 PRO A O 1
ATOM 2369 N N . TRP A 1 293 ? 13.834 -3.316 13.030 1.00 82.00 293 TRP A N 1
ATOM 2370 C CA . TRP A 1 293 ? 12.540 -3.714 13.616 1.00 82.00 293 TRP A CA 1
ATOM 2371 C C . TRP A 1 293 ? 11.920 -4.887 12.861 1.00 82.00 293 TRP A C 1
ATOM 2373 O O . TRP A 1 293 ? 12.144 -5.058 11.663 1.00 82.00 293 TRP A O 1
ATOM 2383 N N . LEU A 1 294 ? 11.087 -5.670 13.546 1.00 88.69 294 LEU A N 1
ATOM 2384 C CA . LEU A 1 294 ? 10.304 -6.741 12.933 1.00 88.69 294 LEU A CA 1
ATOM 2385 C C . LEU A 1 294 ? 9.023 -6.201 12.280 1.00 88.69 294 LEU A C 1
ATOM 2387 O O . LEU A 1 294 ? 8.534 -6.797 11.321 1.00 88.69 294 LEU A O 1
ATOM 2391 N N . SER A 1 295 ? 8.500 -5.063 12.748 1.00 91.56 295 SER A N 1
ATOM 2392 C CA . SER A 1 295 ? 7.294 -4.422 12.212 1.00 91.56 295 SER A CA 1
ATOM 2393 C C . SER A 1 295 ? 7.463 -2.939 11.921 1.00 91.56 295 SER A C 1
ATOM 2395 O O . SER A 1 295 ? 8.358 -2.279 12.444 1.00 91.56 295 SER A O 1
ATOM 2397 N N . GLN A 1 296 ? 6.559 -2.417 11.095 1.00 89.75 296 GLN A N 1
ATOM 2398 C CA . GLN A 1 296 ? 6.305 -0.987 11.018 1.00 89.75 296 GLN A CA 1
ATOM 2399 C C . GLN A 1 296 ? 5.833 -0.459 12.378 1.00 89.75 296 GLN A C 1
ATOM 2401 O O . GLN A 1 296 ? 5.447 -1.222 13.271 1.00 89.75 296 GLN A O 1
ATOM 2406 N N . VAL A 1 297 ? 5.872 0.860 12.519 1.00 90.19 297 VAL A N 1
ATOM 2407 C CA . VAL A 1 297 ? 5.396 1.549 13.713 1.00 90.19 297 VAL A CA 1
ATOM 2408 C C . VAL A 1 297 ? 3.899 1.790 13.589 1.00 90.19 297 VAL A C 1
ATOM 2410 O O . VAL A 1 297 ? 3.435 2.310 12.577 1.00 90.19 297 VAL A O 1
ATOM 2413 N N . HIS A 1 298 ? 3.154 1.437 14.628 1.00 93.62 298 HIS A N 1
ATOM 2414 C CA . HIS A 1 298 ? 1.771 1.859 14.798 1.00 93.62 298 HIS A CA 1
ATOM 2415 C C . HIS A 1 298 ? 1.703 3.031 15.755 1.00 93.62 298 HIS A C 1
ATOM 2417 O O . HIS A 1 298 ? 2.344 3.000 16.801 1.00 93.62 298 HIS A O 1
ATOM 2423 N N . SER A 1 299 ? 0.894 4.022 15.419 1.00 93.44 299 SER A N 1
ATOM 2424 C CA . SER A 1 299 ? 0.745 5.232 16.206 1.00 93.44 299 SER A CA 1
ATOM 2425 C C . SER A 1 299 ? -0.705 5.455 16.590 1.00 93.44 299 SER A C 1
ATOM 2427 O O . SER A 1 299 ? -1.589 5.304 15.748 1.00 93.44 299 SER A O 1
ATOM 2429 N N . CYS A 1 300 ? -0.949 5.872 17.827 1.00 94.12 300 CYS A N 1
ATOM 2430 C CA . CYS A 1 300 ? -2.282 6.257 18.273 1.00 94.12 300 CYS A CA 1
ATOM 2431 C C . CYS A 1 300 ? -2.226 7.307 19.388 1.00 94.12 300 CYS A C 1
ATOM 2433 O O . CYS A 1 300 ? -1.184 7.536 20.003 1.00 94.12 300 CYS A O 1
ATOM 2435 N N . ILE A 1 301 ? -3.361 7.957 19.633 1.00 94.06 301 ILE A N 1
ATOM 2436 C CA . ILE A 1 301 ? -3.554 8.866 20.761 1.00 94.06 301 ILE A CA 1
ATOM 2437 C C . ILE A 1 301 ? -4.417 8.158 21.793 1.00 94.06 301 ILE A C 1
ATOM 2439 O O . ILE A 1 301 ? -5.461 7.595 21.454 1.00 94.06 301 ILE A O 1
ATOM 2443 N N . LEU A 1 302 ? -3.974 8.204 23.044 1.00 94.94 302 LEU A N 1
ATOM 2444 C CA . LEU A 1 302 ? -4.687 7.646 24.182 1.00 94.94 302 LEU A CA 1
ATOM 2445 C C . LEU A 1 302 ? -4.765 8.682 25.301 1.00 94.94 302 LEU A C 1
ATOM 2447 O O . LEU A 1 302 ? -3.861 9.495 25.478 1.00 94.94 302 LEU A O 1
ATOM 2451 N N . GLY A 1 303 ? -5.855 8.666 26.057 1.00 94.62 303 GLY A N 1
ATOM 2452 C CA . GLY A 1 303 ? -6.149 9.667 27.078 1.00 94.62 303 GLY A CA 1
ATOM 2453 C C . GLY A 1 303 ? -7.405 9.323 27.880 1.00 94.62 303 GLY A C 1
ATOM 2454 O O . GLY A 1 303 ? -7.895 8.198 27.785 1.00 94.62 303 GLY A O 1
ATOM 2455 N N . PRO A 1 304 ? -7.944 10.275 28.663 1.00 94.62 304 PRO A N 1
ATOM 2456 C CA . PRO A 1 304 ? -9.155 10.076 29.467 1.00 94.62 304 PRO A CA 1
ATOM 2457 C C . PRO A 1 304 ? -10.368 9.590 28.665 1.00 94.62 304 PRO A C 1
ATOM 2459 O O . PRO A 1 304 ? -11.129 8.756 29.145 1.00 94.62 304 PRO A O 1
ATOM 2462 N N . GLU A 1 305 ? -10.529 10.083 27.437 1.00 93.19 305 GLU A N 1
ATOM 2463 C CA . GLU A 1 305 ? -11.664 9.748 26.566 1.00 93.19 305 GLU A CA 1
ATOM 2464 C C . GLU A 1 305 ? -11.454 8.452 25.777 1.00 93.19 305 GLU A C 1
ATOM 2466 O O . GLU A 1 305 ? -12.412 7.775 25.412 1.00 93.19 305 GLU A O 1
ATOM 2471 N N . ASN A 1 306 ? -10.194 8.086 25.532 1.00 94.19 306 ASN A N 1
ATOM 2472 C CA . ASN A 1 306 ? -9.828 6.876 24.812 1.00 94.19 306 ASN A CA 1
ATOM 2473 C C . ASN A 1 306 ? -8.686 6.163 25.531 1.00 94.19 306 ASN A C 1
ATOM 2475 O O . ASN A 1 306 ? -7.506 6.425 25.291 1.00 94.19 306 ASN A O 1
ATOM 2479 N N . THR A 1 307 ? -9.045 5.260 26.436 1.00 96.62 307 THR A N 1
ATOM 2480 C CA . THR A 1 307 ? -8.087 4.551 27.289 1.00 96.62 307 THR A CA 1
ATOM 2481 C C . THR A 1 307 ? -7.493 3.319 26.613 1.00 96.62 307 THR A C 1
ATOM 2483 O O . THR A 1 307 ? -6.514 2.777 27.122 1.00 96.62 307 THR A O 1
ATOM 2486 N N . THR A 1 308 ? -8.052 2.857 25.485 1.00 96.81 308 THR A N 1
ATOM 2487 C CA . THR A 1 308 ? -7.670 1.574 24.875 1.00 96.81 308 THR A CA 1
ATOM 2488 C C . THR A 1 308 ? -7.278 1.680 23.404 1.00 96.81 308 THR A C 1
ATOM 2490 O O . THR A 1 308 ? -7.839 2.456 22.637 1.00 96.81 308 THR A O 1
ATOM 2493 N N . CYS A 1 309 ? -6.331 0.846 22.977 1.00 96.38 309 CYS A N 1
ATOM 2494 C CA . CYS A 1 309 ? -5.952 0.680 21.578 1.00 96.38 309 CYS A CA 1
ATOM 2495 C C . CYS A 1 309 ? -5.839 -0.805 21.230 1.00 96.38 309 CYS A C 1
ATOM 2497 O O . CYS A 1 309 ? -5.314 -1.602 22.007 1.00 96.38 309 CYS A O 1
ATOM 2499 N N . ASN A 1 310 ? -6.295 -1.174 20.034 1.00 97.06 310 ASN A N 1
ATOM 2500 C CA . ASN A 1 310 ? -6.020 -2.478 19.445 1.00 97.06 310 ASN A CA 1
ATOM 2501 C C . ASN A 1 310 ? -4.947 -2.334 18.370 1.00 97.06 310 ASN A C 1
ATOM 2503 O O . ASN A 1 310 ? -5.097 -1.533 17.451 1.00 97.06 310 ASN A O 1
ATOM 2507 N N . VAL A 1 311 ? -3.914 -3.166 18.454 1.00 96.69 311 VAL A N 1
ATOM 2508 C CA . VAL A 1 311 ? -2.820 -3.235 17.485 1.00 96.69 311 VAL A CA 1
ATOM 2509 C C . VAL A 1 311 ? -2.652 -4.684 17.047 1.00 96.69 311 VAL A C 1
ATOM 2511 O O . VAL A 1 311 ? -2.542 -5.581 17.881 1.00 96.69 311 VAL A O 1
ATOM 2514 N N . VAL A 1 312 ? -2.658 -4.941 15.743 1.00 96.81 312 VAL A N 1
ATOM 2515 C CA . VAL A 1 312 ? -2.540 -6.285 15.166 1.00 96.81 312 VAL A CA 1
ATOM 2516 C C . VAL A 1 312 ? -1.324 -6.335 14.258 1.00 96.81 312 VAL A C 1
ATOM 2518 O O . VAL A 1 312 ? -1.378 -5.896 13.115 1.00 96.81 312 VAL A O 1
ATOM 2521 N N . PHE A 1 313 ? -0.230 -6.914 14.738 1.00 96.00 313 PHE A N 1
ATOM 2522 C CA . PHE A 1 313 ? 0.947 -7.177 13.914 1.00 96.00 313 PHE A CA 1
ATOM 2523 C C . PHE A 1 313 ? 0.747 -8.499 13.179 1.00 96.00 313 PHE A C 1
ATOM 2525 O O . PHE A 1 313 ? 0.716 -9.549 13.819 1.00 96.00 313 PHE A O 1
ATOM 2532 N N . GLY A 1 314 ? 0.588 -8.481 11.857 1.00 92.69 314 GLY A N 1
ATOM 2533 C CA . GLY A 1 314 ? 0.257 -9.697 11.106 1.00 92.69 314 GLY A CA 1
ATOM 2534 C C . GLY A 1 314 ? 1.119 -9.928 9.878 1.00 92.69 314 GLY A C 1
ATOM 2535 O O . GLY A 1 314 ? 1.711 -9.005 9.341 1.00 92.69 314 GLY A O 1
ATOM 2536 N N . GLY A 1 315 ? 1.175 -11.177 9.414 1.00 88.31 315 GLY A N 1
ATOM 2537 C CA . GLY A 1 315 ? 2.107 -11.588 8.357 1.00 88.31 315 GLY A CA 1
ATOM 2538 C C . GLY A 1 315 ? 3.512 -11.890 8.884 1.00 88.31 315 GLY A C 1
ATOM 2539 O O . GLY A 1 315 ? 4.461 -11.930 8.107 1.00 88.31 315 GLY A O 1
ATOM 2540 N N . LEU A 1 316 ? 3.648 -12.095 10.199 1.00 91.38 316 LEU A N 1
ATOM 2541 C CA . LEU A 1 316 ? 4.887 -12.556 10.817 1.00 91.38 316 LEU A CA 1
ATOM 2542 C C . LEU A 1 316 ? 5.093 -14.031 10.479 1.00 91.38 316 LEU A C 1
ATOM 2544 O O . LEU A 1 316 ? 4.139 -14.809 10.471 1.00 91.38 316 LEU A O 1
ATOM 2548 N N . GLU A 1 317 ? 6.326 -14.450 10.229 1.00 88.06 317 GLU A N 1
ATOM 2549 C CA . GLU A 1 317 ? 6.583 -15.855 9.935 1.00 88.06 317 GLU A CA 1
ATOM 2550 C C . GLU A 1 317 ? 6.743 -16.655 11.222 1.00 88.06 317 GLU A C 1
ATOM 2552 O O . GLU A 1 317 ? 7.473 -16.262 12.134 1.00 88.06 317 GLU A O 1
ATOM 2557 N N . LYS A 1 318 ? 6.142 -17.846 11.283 1.00 88.38 318 LYS A N 1
ATOM 2558 C CA . LYS A 1 318 ? 6.304 -18.746 12.434 1.00 88.38 318 LYS A CA 1
ATOM 2559 C C . LYS A 1 318 ? 7.767 -19.030 12.785 1.00 88.38 318 LYS A C 1
ATOM 2561 O O . LYS A 1 318 ? 8.101 -19.198 13.956 1.00 88.38 318 LYS A O 1
ATOM 2566 N N . ARG A 1 319 ? 8.662 -19.068 11.791 1.00 85.38 319 ARG A N 1
ATOM 2567 C CA . ARG A 1 319 ? 10.101 -19.283 12.019 1.00 85.38 319 ARG A CA 1
ATOM 2568 C C . ARG A 1 319 ? 10.738 -18.183 12.875 1.00 85.38 319 ARG A C 1
ATOM 2570 O O . ARG A 1 319 ? 11.681 -18.480 13.607 1.00 85.38 319 ARG A O 1
ATOM 2577 N N . ASP A 1 320 ? 10.193 -16.969 12.837 1.00 85.50 320 ASP A N 1
ATOM 2578 C CA . ASP A 1 320 ? 10.690 -15.824 13.604 1.00 85.50 320 ASP A CA 1
ATOM 2579 C C . ASP A 1 320 ? 10.317 -15.944 15.088 1.00 85.50 320 ASP A C 1
ATOM 2581 O O . ASP A 1 320 ? 11.058 -15.494 15.957 1.00 85.50 320 ASP A O 1
ATOM 2585 N N . MET A 1 321 ? 9.257 -16.701 15.400 1.00 90.94 321 MET A N 1
ATOM 2586 C CA . MET A 1 321 ? 8.803 -16.988 16.770 1.00 90.94 321 MET A CA 1
ATOM 2587 C C . MET A 1 321 ? 9.773 -17.869 17.574 1.00 90.94 321 MET A C 1
ATOM 2589 O O . MET A 1 321 ? 9.580 -18.087 18.774 1.00 90.94 321 MET A O 1
ATOM 2593 N N . LYS A 1 322 ? 10.820 -18.409 16.930 1.00 89.06 322 LYS A N 1
ATOM 2594 C CA . LYS A 1 322 ? 11.910 -19.133 17.607 1.00 89.06 322 LYS A CA 1
ATOM 2595 C C . LYS A 1 322 ? 12.773 -18.212 18.463 1.00 89.06 322 LYS A C 1
ATOM 2597 O O . LYS A 1 322 ? 13.431 -18.685 19.391 1.00 89.06 322 LYS A O 1
ATOM 2602 N N . ILE A 1 323 ? 12.778 -16.923 18.152 1.00 89.19 323 ILE A N 1
ATOM 2603 C CA . ILE A 1 323 ? 13.550 -15.908 18.856 1.00 89.19 323 ILE A CA 1
ATOM 2604 C C . ILE A 1 323 ? 12.583 -15.098 19.720 1.00 89.19 323 ILE A C 1
ATOM 2606 O O . ILE A 1 323 ? 11.385 -15.028 19.451 1.00 89.19 323 ILE A O 1
ATOM 2610 N N . VAL A 1 324 ? 13.091 -14.554 20.822 1.00 90.12 324 VAL A N 1
ATOM 2611 C CA . VAL A 1 324 ? 12.300 -13.691 21.698 1.00 90.12 324 VAL A CA 1
ATOM 2612 C C . VAL A 1 324 ? 11.942 -12.415 20.940 1.00 90.12 324 VAL A C 1
ATOM 2614 O O . VAL A 1 324 ? 12.816 -11.774 20.357 1.00 90.12 324 VAL A O 1
ATOM 2617 N N . ILE A 1 325 ? 10.657 -12.072 20.958 1.00 92.88 325 ILE A N 1
ATOM 2618 C CA . ILE A 1 325 ? 10.128 -10.849 20.361 1.00 92.88 325 ILE A CA 1
ATOM 2619 C C . ILE A 1 325 ? 9.744 -9.910 21.493 1.00 92.88 325 ILE A C 1
ATOM 2621 O O . ILE A 1 325 ? 9.149 -10.326 22.492 1.00 92.88 325 ILE A O 1
ATOM 2625 N N . TYR A 1 326 ? 10.081 -8.644 21.316 1.00 92.75 326 TYR A N 1
ATOM 2626 C CA . TYR A 1 326 ? 9.751 -7.582 22.244 1.00 92.75 326 TYR A CA 1
ATOM 2627 C C . TYR A 1 326 ? 8.752 -6.630 21.593 1.00 92.75 326 TYR A C 1
ATOM 2629 O O . TYR A 1 326 ? 8.874 -6.312 20.411 1.00 92.75 326 TYR A O 1
ATOM 2637 N N . LEU A 1 327 ? 7.774 -6.168 22.361 1.00 93.88 327 LEU A N 1
ATOM 2638 C CA . LEU A 1 327 ? 6.957 -5.015 22.021 1.00 93.88 327 LEU A CA 1
ATOM 2639 C C . LEU A 1 327 ? 7.641 -3.774 22.582 1.00 93.88 327 LEU A C 1
ATOM 2641 O O . LEU A 1 327 ? 7.875 -3.684 23.783 1.00 93.88 327 LEU A O 1
ATOM 2645 N N . VAL A 1 328 ? 7.938 -2.817 21.718 1.00 90.88 328 VAL A N 1
ATOM 2646 C CA . VAL A 1 328 ? 8.515 -1.534 22.106 1.00 90.88 328 VAL A CA 1
ATOM 2647 C C . VAL A 1 328 ? 7.433 -0.472 22.046 1.00 90.88 328 VAL A C 1
ATOM 2649 O O . VAL A 1 328 ? 6.732 -0.352 21.039 1.00 90.88 328 VAL A O 1
ATOM 2652 N N . ILE A 1 329 ? 7.293 0.263 23.146 1.00 92.25 329 ILE A N 1
ATOM 2653 C CA . ILE A 1 329 ? 6.260 1.272 23.354 1.00 92.25 329 ILE A CA 1
ATOM 2654 C C . ILE A 1 329 ? 6.946 2.594 23.660 1.00 92.25 329 ILE A C 1
ATOM 2656 O O . ILE A 1 329 ? 7.650 2.703 24.661 1.00 92.25 329 ILE A O 1
ATOM 2660 N N . TYR A 1 330 ? 6.710 3.594 22.821 1.00 90.62 330 TYR A N 1
ATOM 2661 C CA . TYR A 1 330 ? 7.124 4.968 23.081 1.00 90.62 330 TYR A CA 1
ATOM 2662 C C . TYR A 1 330 ? 5.925 5.796 23.493 1.00 90.62 330 TYR A C 1
ATOM 2664 O O . TYR A 1 330 ? 4.852 5.662 22.901 1.00 90.62 330 TYR A O 1
ATOM 2672 N N . VAL A 1 331 ? 6.142 6.683 24.457 1.00 91.50 331 VAL A N 1
ATOM 2673 C CA . VAL A 1 331 ? 5.137 7.632 24.927 1.00 91.50 331 VAL A CA 1
ATOM 2674 C C . VAL A 1 331 ? 5.656 9.035 24.709 1.00 91.50 331 VAL A C 1
ATOM 2676 O O . VAL A 1 331 ? 6.790 9.356 25.071 1.00 91.50 331 VAL A O 1
ATOM 2679 N N . TYR A 1 332 ? 4.804 9.860 24.125 1.00 90.88 332 TYR A N 1
ATOM 2680 C CA . TYR A 1 332 ? 5.079 11.244 23.814 1.00 90.88 332 TYR A CA 1
ATOM 2681 C C . TYR A 1 332 ? 4.010 12.136 24.430 1.00 90.88 332 TYR A C 1
ATOM 2683 O O . TYR A 1 332 ? 2.814 11.828 24.380 1.00 90.88 332 TYR A O 1
ATOM 2691 N N . ASP A 1 333 ? 4.450 13.266 24.960 1.00 90.69 333 ASP A N 1
ATOM 2692 C CA . ASP A 1 333 ? 3.577 14.373 25.286 1.00 90.69 333 ASP A CA 1
ATOM 2693 C C . ASP A 1 333 ? 3.318 15.182 24.019 1.00 90.69 333 ASP A C 1
ATOM 2695 O O . ASP A 1 333 ? 4.209 15.397 23.192 1.00 90.69 333 ASP A O 1
ATOM 2699 N N . ILE A 1 334 ? 2.066 15.600 23.860 1.00 88.88 334 ILE A N 1
ATOM 2700 C CA . ILE A 1 334 ? 1.646 16.476 22.772 1.00 88.88 334 ILE A CA 1
ATOM 2701 C C . ILE A 1 334 ? 1.880 17.907 23.254 1.00 88.88 334 ILE A C 1
ATOM 2703 O O . ILE A 1 334 ? 1.280 18.335 24.241 1.00 88.88 334 ILE A O 1
ATOM 2707 N N . LEU A 1 335 ? 2.771 18.633 22.581 1.00 85.00 335 LEU A N 1
ATOM 2708 C CA . LEU A 1 335 ? 3.085 20.017 22.919 1.00 85.00 335 LEU A CA 1
ATOM 2709 C C . LEU A 1 335 ? 2.003 20.924 22.329 1.00 85.00 335 LEU A C 1
ATOM 2711 O O . LEU A 1 335 ? 2.117 21.413 21.206 1.00 85.00 335 LEU A O 1
ATOM 2715 N N . ILE A 1 336 ? 0.928 21.128 23.086 1.00 76.56 336 ILE A N 1
ATOM 2716 C CA . ILE A 1 336 ? -0.086 22.134 22.765 1.00 76.56 336 ILE A CA 1
ATOM 2717 C C . ILE A 1 336 ? 0.473 23.482 23.231 1.00 76.56 336 ILE A C 1
ATOM 2719 O O . ILE A 1 336 ? 0.218 23.927 24.345 1.00 76.56 336 ILE A O 1
ATOM 2723 N N . ASN A 1 337 ? 1.339 24.086 22.418 1.00 67.56 337 ASN A N 1
ATOM 2724 C CA . ASN A 1 337 ? 1.839 25.430 22.695 1.00 67.56 337 ASN A CA 1
ATOM 2725 C C . ASN A 1 337 ? 0.731 26.462 22.434 1.00 67.56 337 ASN A C 1
ATOM 2727 O O . ASN A 1 337 ? -0.015 26.322 21.466 1.00 67.56 337 ASN A O 1
ATOM 2731 N N . ASP A 1 338 ? 0.741 27.574 23.178 1.00 57.72 338 ASP A N 1
ATOM 2732 C CA . ASP A 1 338 ? -0.095 28.767 22.921 1.00 57.72 338 ASP A CA 1
ATOM 2733 C C . ASP A 1 338 ? 0.065 29.338 21.493 1.00 57.72 338 ASP A C 1
ATOM 2735 O O . ASP A 1 338 ? -0.719 30.174 21.054 1.00 57.72 338 ASP A O 1
ATOM 2739 N N . ALA A 1 339 ? 1.083 28.889 20.751 1.00 58.75 339 ALA A N 1
ATOM 2740 C CA . ALA A 1 339 ? 1.333 29.249 19.359 1.00 58.75 339 ALA A CA 1
ATOM 2741 C C . ALA A 1 339 ? 0.402 28.552 18.344 1.00 58.75 339 ALA A C 1
ATOM 2743 O O . ALA A 1 339 ? 0.340 28.996 17.200 1.00 58.75 339 ALA A O 1
ATOM 2744 N N . PHE A 1 340 ? -0.314 27.486 18.732 1.00 61.81 340 PHE A N 1
ATOM 2745 C CA . PHE A 1 340 ? -1.267 26.775 17.864 1.00 61.81 340 PHE A CA 1
ATOM 2746 C C . PHE A 1 340 ? -2.648 26.617 18.531 1.00 61.81 340 PHE A C 1
ATOM 2748 O O . PHE A 1 340 ? -3.109 25.492 18.730 1.00 61.81 340 PHE A O 1
ATOM 2755 N N . PRO A 1 341 ? -3.337 27.724 18.872 1.00 60.56 341 PRO A N 1
ATOM 2756 C CA . PRO A 1 341 ? -4.630 27.683 19.562 1.00 60.56 341 PRO A CA 1
ATOM 2757 C C . PRO A 1 341 ? -5.770 27.107 18.703 1.00 60.56 341 PRO A C 1
ATOM 2759 O O . PRO A 1 341 ? -6.853 26.855 19.218 1.00 60.56 341 PRO A O 1
ATOM 2762 N N . GLU A 1 342 ? -5.540 26.900 17.403 1.00 64.38 342 GLU A N 1
ATOM 2763 C CA . GLU A 1 342 ? -6.541 26.399 16.453 1.00 64.38 342 GLU A CA 1
ATOM 2764 C C . GLU A 1 342 ? -6.612 24.865 16.361 1.00 64.38 342 GLU A C 1
ATOM 2766 O O . GLU A 1 342 ? -7.475 24.346 15.656 1.00 64.38 342 GLU A O 1
ATOM 2771 N N . ILE A 1 343 ? -5.733 24.118 17.044 1.00 68.12 343 ILE A N 1
ATOM 2772 C CA . ILE A 1 343 ? -5.816 22.650 17.037 1.00 68.12 343 ILE A CA 1
ATOM 2773 C C . ILE A 1 343 ? -6.952 22.228 17.970 1.00 68.12 343 ILE A C 1
ATOM 2775 O O . ILE A 1 343 ? -6.778 22.132 19.186 1.00 68.12 343 ILE A O 1
ATOM 2779 N N . ASP A 1 344 ? -8.119 21.966 17.384 1.00 71.56 344 ASP A N 1
ATOM 2780 C CA . ASP A 1 344 ? -9.213 21.299 18.081 1.00 71.56 344 ASP A CA 1
ATOM 2781 C C . ASP A 1 344 ? -8.734 19.911 18.531 1.00 71.56 344 ASP A C 1
ATOM 2783 O O . ASP A 1 344 ? -8.289 19.093 17.724 1.00 71.56 344 ASP A O 1
ATOM 2787 N N . ILE A 1 345 ? -8.824 19.639 19.834 1.00 69.12 345 ILE A N 1
ATOM 2788 C CA . ILE A 1 345 ? -8.444 18.355 20.442 1.00 69.12 345 ILE A CA 1
ATOM 2789 C C . ILE A 1 345 ? -9.289 17.205 19.860 1.00 69.12 345 ILE A C 1
ATOM 2791 O O . ILE A 1 345 ? -8.883 16.045 19.898 1.00 69.12 345 ILE A O 1
ATOM 2795 N N . ASN A 1 346 ? -10.443 17.519 19.272 1.00 74.12 346 ASN A N 1
ATOM 2796 C CA . ASN A 1 346 ? -11.292 16.537 18.612 1.00 74.12 346 ASN A CA 1
ATOM 2797 C C . ASN A 1 346 ? -10.800 16.154 17.206 1.00 74.12 346 ASN A C 1
ATOM 2799 O O . ASN A 1 346 ? -11.230 15.129 16.671 1.00 74.12 346 ASN A O 1
ATOM 2803 N N . ASP A 1 347 ? -9.894 16.931 16.601 1.00 77.44 347 ASP A N 1
ATOM 2804 C CA . ASP A 1 347 ? -9.329 16.611 15.293 1.00 77.44 347 ASP A CA 1
ATOM 2805 C C . ASP A 1 347 ? -8.116 15.678 15.435 1.00 77.44 347 ASP A C 1
ATOM 2807 O O . ASP A 1 347 ? -6.960 16.080 15.625 1.00 77.44 347 ASP A O 1
ATOM 2811 N N . SER A 1 348 ? -8.396 14.378 15.322 1.00 74.94 348 SER A N 1
ATOM 2812 C CA . SER A 1 348 ? -7.377 13.334 15.406 1.00 74.94 348 SER A CA 1
ATOM 2813 C C . SER A 1 348 ? -6.288 13.464 14.336 1.00 74.94 348 SER A C 1
ATOM 2815 O O . SER A 1 348 ? -5.185 12.972 14.573 1.00 74.94 348 SER A O 1
ATOM 2817 N N . GLU A 1 349 ? -6.552 14.060 13.171 1.00 76.75 349 GLU A N 1
ATOM 2818 C CA . GLU A 1 349 ? -5.563 14.156 12.092 1.00 76.75 349 GLU A CA 1
ATOM 2819 C C . GLU A 1 349 ? -4.574 15.300 12.353 1.00 76.75 349 GLU A C 1
ATOM 2821 O O . GLU A 1 349 ? -3.362 15.131 12.184 1.00 76.75 349 GLU A O 1
ATOM 2826 N N . LEU A 1 350 ? -5.053 16.430 12.879 1.00 76.12 350 LEU A N 1
ATOM 2827 C CA . LEU A 1 350 ? -4.189 17.534 13.308 1.00 76.12 350 LEU A CA 1
ATOM 2828 C C . LEU A 1 350 ? -3.302 17.137 14.496 1.00 76.12 350 LEU A C 1
ATOM 2830 O O . LEU A 1 350 ? -2.092 17.385 14.481 1.00 76.12 350 LEU A O 1
ATOM 2834 N N . LEU A 1 351 ? -3.851 16.423 15.484 1.00 74.62 351 LEU A N 1
ATOM 2835 C CA . LEU A 1 351 ? -3.067 15.909 16.616 1.00 74.62 351 LEU A CA 1
ATOM 2836 C C . LEU A 1 351 ? -2.008 14.873 16.191 1.00 74.62 351 LEU A C 1
ATOM 2838 O O . LEU A 1 351 ? -0.951 14.743 16.824 1.00 74.62 351 LEU A O 1
ATOM 2842 N N . MET A 1 352 ? -2.239 14.152 15.087 1.00 74.69 352 MET A N 1
ATOM 2843 C CA . MET A 1 352 ? -1.250 13.240 14.495 1.00 74.69 352 MET A CA 1
ATOM 2844 C C . MET A 1 352 ? -0.035 13.969 13.896 1.00 74.69 352 MET A C 1
ATOM 2846 O O . MET A 1 352 ? 1.002 13.324 13.705 1.00 74.69 352 MET A O 1
ATOM 2850 N N . ASN A 1 353 ? -0.103 15.287 13.711 1.00 74.94 353 ASN A N 1
ATOM 2851 C CA . ASN A 1 353 ? 0.982 16.108 13.167 1.00 74.94 353 ASN A CA 1
ATOM 2852 C C . ASN A 1 353 ? 1.537 17.147 14.158 1.00 74.94 353 ASN A C 1
ATOM 2854 O O . ASN A 1 353 ? 2.509 17.831 13.844 1.00 74.94 353 ASN A O 1
ATOM 2858 N N . ALA A 1 354 ? 0.952 17.254 15.355 1.00 78.25 354 ALA A N 1
ATOM 2859 C CA . ALA A 1 354 ? 1.396 18.184 16.387 1.00 78.25 354 ALA A CA 1
ATOM 2860 C C . ALA A 1 354 ? 2.847 17.911 16.847 1.00 78.25 354 ALA A C 1
ATOM 2862 O O . ALA A 1 354 ? 3.285 16.752 16.849 1.00 78.25 354 ALA A O 1
ATOM 2863 N N . PRO A 1 355 ? 3.594 18.953 17.270 1.00 81.12 355 PRO A N 1
ATOM 2864 C CA . PRO A 1 355 ? 4.919 18.788 17.855 1.00 81.12 355 PRO A CA 1
ATOM 2865 C C . PRO A 1 355 ? 4.846 17.949 19.136 1.00 81.12 355 PRO A C 1
ATOM 2867 O O . PRO A 1 355 ? 3.878 18.008 19.898 1.00 81.12 355 PRO A O 1
ATOM 2870 N N . ARG A 1 356 ? 5.877 17.134 19.361 1.00 85.56 356 ARG A N 1
ATOM 2871 C CA . ARG A 1 356 ? 5.896 16.125 20.422 1.00 85.56 356 ARG A CA 1
ATOM 2872 C C . ARG A 1 356 ? 7.194 16.148 21.188 1.00 85.56 356 ARG A C 1
ATOM 2874 O O . ARG A 1 356 ? 8.256 16.382 20.618 1.00 85.56 356 ARG A O 1
ATOM 2881 N N . GLU A 1 357 ? 7.089 15.799 22.458 1.00 84.62 357 GLU A N 1
ATOM 2882 C CA . GLU A 1 357 ? 8.235 15.536 23.312 1.00 84.62 357 GLU A CA 1
ATOM 2883 C C . GLU A 1 357 ? 8.177 14.096 23.809 1.00 84.62 357 GLU A C 1
ATOM 2885 O O . GLU A 1 357 ? 7.150 13.629 24.298 1.00 84.62 357 GLU A O 1
ATOM 2890 N N . ILE A 1 358 ? 9.274 13.363 23.650 1.00 84.12 358 ILE A N 1
ATOM 2891 C CA . ILE A 1 358 ? 9.363 11.987 24.123 1.00 84.12 358 ILE A CA 1
ATOM 2892 C C . ILE A 1 358 ? 9.460 11.953 25.651 1.00 84.12 358 ILE A C 1
ATOM 2894 O O . ILE A 1 358 ? 10.340 12.566 26.248 1.00 84.12 358 ILE A O 1
ATOM 2898 N N . ILE A 1 359 ? 8.563 11.206 26.287 1.00 85.50 359 ILE A N 1
ATOM 2899 C CA . ILE A 1 359 ? 8.511 11.066 27.749 1.00 85.50 359 ILE A CA 1
ATOM 2900 C C . ILE A 1 359 ? 9.294 9.836 28.187 1.00 85.50 359 ILE A C 1
ATOM 2902 O O . ILE A 1 359 ? 10.017 9.853 29.185 1.00 85.50 359 ILE A O 1
ATOM 2906 N N . GLY A 1 360 ? 9.115 8.741 27.451 1.00 84.44 360 GLY A N 1
ATOM 2907 C CA . GLY A 1 360 ? 9.632 7.450 27.857 1.00 84.44 360 GLY A CA 1
ATOM 2908 C C . GLY A 1 360 ? 9.496 6.383 26.788 1.00 84.44 360 GLY A C 1
ATOM 2909 O O . GLY A 1 360 ? 8.791 6.531 25.787 1.00 84.44 360 GLY A O 1
ATOM 2910 N N . CYS A 1 361 ? 10.214 5.293 27.027 1.00 85.12 361 CYS A N 1
ATOM 2911 C CA . CYS A 1 361 ? 10.187 4.091 26.214 1.00 85.12 361 CYS A CA 1
ATOM 2912 C C . CYS A 1 361 ? 10.206 2.871 27.127 1.00 85.12 361 CYS A C 1
ATOM 2914 O O . CYS A 1 361 ? 10.898 2.866 28.146 1.00 85.12 361 CYS A O 1
ATOM 2916 N N . ASN A 1 362 ? 9.478 1.829 26.746 1.00 85.25 362 ASN A N 1
ATOM 2917 C CA . ASN A 1 362 ? 9.507 0.549 27.432 1.00 85.25 362 ASN A CA 1
ATOM 2918 C C . ASN A 1 362 ? 9.561 -0.591 26.420 1.00 85.25 362 ASN A C 1
ATOM 2920 O O . ASN A 1 362 ? 8.972 -0.526 25.339 1.00 85.25 362 ASN A O 1
ATOM 2924 N N . ILE A 1 363 ? 10.303 -1.628 26.790 1.00 86.31 363 ILE A N 1
ATOM 2925 C CA . ILE A 1 363 ? 10.511 -2.828 25.998 1.00 86.31 363 ILE A CA 1
ATOM 2926 C C . ILE A 1 363 ? 9.910 -3.993 26.775 1.00 86.31 363 ILE A C 1
ATOM 2928 O O . ILE A 1 363 ? 10.452 -4.453 27.778 1.00 86.31 363 ILE A O 1
ATOM 2932 N N . VAL A 1 364 ? 8.789 -4.491 26.275 1.00 89.50 364 VAL A N 1
ATOM 2933 C CA . VAL A 1 364 ? 8.039 -5.589 26.868 1.00 89.50 364 VAL A CA 1
ATOM 2934 C C . VAL A 1 364 ? 8.397 -6.883 26.159 1.00 89.50 364 VAL A C 1
ATOM 2936 O O . VAL A 1 364 ? 8.125 -7.048 24.972 1.00 89.50 364 VAL A O 1
ATOM 2939 N N . GLN A 1 365 ? 8.964 -7.843 26.882 1.00 91.94 365 GLN A N 1
ATOM 2940 C CA . GLN A 1 365 ? 9.146 -9.189 26.348 1.00 91.94 365 GLN A CA 1
ATOM 2941 C C . GLN A 1 365 ? 7.786 -9.876 26.166 1.00 91.94 365 GLN A C 1
ATOM 2943 O O . GLN A 1 365 ? 7.056 -10.085 27.135 1.00 91.94 365 GLN A O 1
ATOM 2948 N N . LEU A 1 366 ? 7.451 -10.264 24.933 1.00 94.25 366 LEU A N 1
ATOM 2949 C CA . LEU A 1 366 ? 6.199 -10.965 24.655 1.00 94.25 366 LEU A CA 1
ATOM 2950 C C . LEU A 1 366 ? 6.290 -12.457 25.029 1.00 94.25 366 LEU A C 1
ATOM 2952 O O . LEU A 1 366 ? 7.373 -13.055 24.962 1.00 94.25 366 LEU A O 1
ATOM 2956 N N . PRO A 1 367 ? 5.159 -13.099 25.388 1.00 93.62 367 PRO A N 1
ATOM 2957 C CA . PRO A 1 367 ? 5.109 -14.531 25.652 1.00 93.62 367 PRO A CA 1
ATOM 2958 C C . PRO A 1 367 ? 5.651 -15.365 24.486 1.00 93.62 367 PRO A C 1
ATOM 2960 O O . PRO A 1 367 ? 5.402 -15.089 23.311 1.00 93.62 367 PRO A O 1
ATOM 2963 N N . SER A 1 368 ? 6.383 -16.433 24.813 1.00 91.31 368 SER A N 1
ATOM 2964 C CA . SER A 1 368 ? 7.013 -17.277 23.799 1.00 91.31 368 SER A CA 1
ATOM 2965 C C . SER A 1 368 ? 5.980 -18.004 22.933 1.00 91.31 368 SER A C 1
ATOM 2967 O O . SER A 1 368 ? 5.167 -18.779 23.434 1.00 91.31 368 SER A O 1
ATOM 2969 N N . CYS A 1 369 ? 6.088 -17.824 21.616 1.00 91.50 369 CYS A N 1
ATOM 2970 C CA . CYS A 1 369 ? 5.237 -18.467 20.611 1.00 91.50 369 CYS A CA 1
ATOM 2971 C C . CYS A 1 369 ? 5.957 -19.612 19.869 1.00 91.50 369 CYS A C 1
ATOM 2973 O O . CYS A 1 369 ? 5.658 -19.910 18.716 1.00 91.50 369 CYS A O 1
ATOM 2975 N N . LYS A 1 370 ? 6.927 -20.268 20.528 1.00 89.38 370 LYS A N 1
ATOM 2976 C CA . LYS A 1 370 ? 7.751 -21.340 19.932 1.00 89.38 370 LYS A CA 1
ATOM 2977 C C . LYS A 1 370 ? 6.973 -22.610 19.581 1.00 89.38 370 LYS A C 1
ATOM 2979 O O . LYS A 1 370 ? 7.414 -23.370 18.725 1.00 89.38 370 LYS A O 1
ATOM 2984 N N . THR A 1 371 ? 5.872 -22.878 20.280 1.00 88.75 371 THR A N 1
ATOM 2985 C CA . THR A 1 371 ? 5.099 -24.121 20.149 1.00 88.75 371 THR A CA 1
ATOM 2986 C C . THR A 1 371 ? 3.665 -23.820 19.747 1.00 88.75 371 THR A C 1
ATOM 2988 O O . THR A 1 371 ? 3.104 -22.810 20.167 1.00 88.75 371 THR A O 1
ATOM 2991 N N . ASP A 1 372 ? 3.037 -24.732 19.004 1.00 84.69 372 ASP A N 1
ATOM 2992 C CA . ASP A 1 372 ? 1.644 -24.580 18.560 1.00 84.69 372 ASP A CA 1
ATOM 2993 C C . ASP A 1 372 ? 0.653 -24.475 19.729 1.00 84.69 372 ASP A C 1
ATOM 2995 O O . ASP A 1 372 ? -0.421 -23.890 19.599 1.00 84.69 372 ASP A O 1
ATOM 2999 N N . LEU A 1 373 ? 1.029 -24.993 20.903 1.00 86.38 373 LEU A N 1
ATOM 3000 C CA . LEU A 1 373 ? 0.235 -24.878 22.121 1.00 86.38 373 LEU A CA 1
ATOM 3001 C C . LEU A 1 373 ? 0.089 -23.420 22.581 1.00 86.38 373 LEU A C 1
ATOM 3003 O O . LEU A 1 373 ? -0.950 -23.070 23.136 1.00 86.38 373 LEU A O 1
ATOM 3007 N N . ALA A 1 374 ? 1.080 -22.559 22.321 1.00 84.69 374 ALA A N 1
ATOM 3008 C CA . ALA A 1 374 ? 1.019 -21.141 22.682 1.00 84.69 374 ALA A CA 1
ATOM 3009 C C . ALA A 1 374 ? -0.176 -20.428 22.024 1.00 84.69 374 ALA A C 1
ATOM 3011 O O . ALA A 1 374 ? -0.825 -19.606 22.657 1.00 84.69 374 ALA A O 1
ATOM 3012 N N . PHE A 1 375 ? -0.531 -20.824 20.802 1.00 85.62 375 PHE A N 1
ATOM 3013 C CA . PHE A 1 375 ? -1.634 -20.251 20.024 1.00 85.62 375 PHE A CA 1
ATOM 3014 C C . PHE A 1 375 ? -3.010 -20.797 20.431 1.00 85.62 375 PHE A C 1
ATOM 3016 O O . PHE A 1 375 ? -4.037 -20.275 20.009 1.00 85.62 375 PHE A O 1
ATOM 3023 N N . LYS A 1 376 ? -3.041 -21.855 21.252 1.00 86.31 376 LYS A N 1
ATOM 3024 C CA . LYS A 1 376 ? -4.271 -22.449 21.799 1.00 86.31 376 LYS A CA 1
ATOM 3025 C C . LYS A 1 376 ? -4.585 -21.979 23.219 1.00 86.31 376 LYS A C 1
ATOM 3027 O O . LYS A 1 376 ? -5.708 -22.163 23.672 1.00 86.31 376 LYS A O 1
ATOM 3032 N N . ARG A 1 377 ? -3.612 -21.395 23.929 1.00 82.69 377 ARG A N 1
ATOM 3033 C CA . ARG A 1 377 ? -3.740 -20.997 25.344 1.00 82.69 377 ARG A CA 1
ATOM 3034 C C . ARG A 1 377 ? -4.647 -19.783 25.580 1.00 82.69 377 ARG A C 1
ATOM 3036 O O . ARG A 1 377 ? -4.953 -19.491 26.729 1.00 82.69 377 ARG A O 1
ATOM 3043 N N . GLY A 1 378 ? -5.121 -19.129 24.520 1.00 85.81 378 GLY A N 1
ATOM 3044 C CA . GLY A 1 378 ? -5.925 -17.916 24.628 1.00 85.81 378 GLY A CA 1
ATOM 3045 C C . GLY A 1 378 ? -5.074 -16.681 24.960 1.00 85.81 378 GLY A C 1
ATOM 3046 O O . GLY A 1 378 ? -3.849 -16.727 24.830 1.00 85.81 378 GLY A O 1
ATOM 3047 N N . PRO A 1 379 ? -5.711 -15.557 25.325 1.00 90.00 379 PRO A N 1
ATOM 3048 C CA . PRO A 1 379 ? -5.016 -14.303 25.593 1.00 90.00 379 PRO A CA 1
ATOM 3049 C C . PRO A 1 379 ? -4.220 -14.345 26.906 1.00 90.00 379 PRO A C 1
ATOM 3051 O O . PRO A 1 379 ? -4.724 -14.804 27.929 1.00 90.00 379 PRO A O 1
ATOM 3054 N N . THR A 1 380 ? -3.018 -13.772 26.896 1.00 92.06 380 THR A N 1
ATOM 3055 C CA . THR A 1 380 ? -2.189 -13.534 28.086 1.00 92.06 380 THR A CA 1
ATOM 3056 C C . THR A 1 380 ? -2.295 -12.068 28.494 1.00 92.06 380 THR A C 1
ATOM 3058 O O . THR A 1 380 ? -2.114 -11.185 27.657 1.00 92.06 380 THR A O 1
ATOM 3061 N N . ILE A 1 381 ? -2.568 -11.800 29.771 1.00 92.81 381 ILE A N 1
ATOM 3062 C CA . ILE A 1 381 ? -2.595 -10.443 30.332 1.00 92.81 381 ILE A CA 1
ATOM 3063 C C . ILE A 1 381 ? -1.231 -10.143 30.961 1.00 92.81 381 ILE A C 1
ATOM 3065 O O . ILE A 1 381 ? -0.689 -10.970 31.691 1.00 92.81 381 ILE A O 1
ATOM 3069 N N . LEU A 1 382 ? -0.682 -8.975 30.646 1.00 87.88 382 LEU A N 1
ATOM 3070 C CA . LEU A 1 382 ? 0.558 -8.429 31.180 1.00 87.88 382 LEU A CA 1
ATOM 3071 C C . LEU A 1 382 ? 0.229 -7.069 31.804 1.00 87.88 382 LEU A C 1
ATOM 3073 O O . LEU A 1 382 ? -0.086 -6.120 31.085 1.00 87.88 382 LEU A O 1
ATOM 3077 N N . ASP A 1 383 ? 0.279 -6.989 33.129 1.00 86.19 383 ASP A N 1
ATOM 3078 C CA . ASP A 1 383 ? 0.002 -5.759 33.869 1.00 86.19 383 ASP A CA 1
ATOM 3079 C C . ASP A 1 383 ? 1.316 -5.029 34.189 1.00 86.19 383 ASP A C 1
ATOM 3081 O O . ASP A 1 383 ? 2.238 -5.601 34.779 1.00 86.19 383 ASP A O 1
ATOM 3085 N N . PHE A 1 384 ? 1.400 -3.756 33.804 1.00 80.75 384 PHE A N 1
ATOM 3086 C CA . PHE A 1 384 ? 2.525 -2.870 34.077 1.00 80.75 384 PHE A CA 1
ATOM 3087 C C . PHE A 1 384 ? 2.075 -1.797 35.052 1.00 80.75 384 PHE A C 1
ATOM 3089 O O . PHE A 1 384 ? 1.289 -0.912 34.721 1.00 80.75 384 PHE A O 1
ATOM 3096 N N . HIS A 1 385 ? 2.615 -1.874 36.260 1.00 77.81 385 HIS A N 1
ATOM 3097 C CA . HIS A 1 385 ? 2.510 -0.796 37.227 1.00 77.81 385 HIS A CA 1
ATOM 3098 C C . HIS A 1 385 ? 3.798 0.010 37.192 1.00 77.81 385 HIS A C 1
ATOM 3100 O O . HIS A 1 385 ? 4.892 -0.565 37.183 1.00 77.81 385 HIS A O 1
ATOM 3106 N N . THR A 1 386 ? 3.657 1.329 37.187 1.00 65.81 386 THR A N 1
ATOM 3107 C CA . THR A 1 386 ? 4.736 2.310 37.193 1.00 65.81 386 THR A CA 1
ATOM 3108 C C . THR A 1 386 ? 5.561 2.104 38.461 1.00 65.81 386 THR A C 1
ATOM 3110 O O . THR A 1 386 ? 5.263 2.643 39.525 1.00 65.81 386 THR A O 1
ATOM 3113 N N . ARG A 1 387 ? 6.597 1.267 38.389 1.00 57.47 387 ARG A N 1
ATOM 3114 C CA . ARG A 1 387 ? 7.572 1.130 39.468 1.00 57.47 387 ARG A CA 1
ATOM 3115 C C . ARG A 1 387 ? 8.696 2.112 39.186 1.00 57.47 387 ARG A C 1
ATOM 3117 O O . ARG A 1 387 ? 9.357 2.020 38.161 1.00 57.47 387 ARG A O 1
ATOM 3124 N N . THR A 1 388 ? 8.939 3.028 40.115 1.00 49.06 388 THR A N 1
ATOM 3125 C CA . THR A 1 388 ? 10.038 4.013 40.111 1.00 49.06 388 THR A CA 1
ATOM 3126 C C . THR A 1 388 ? 11.444 3.391 40.196 1.00 49.06 388 THR A C 1
ATOM 3128 O O . THR A 1 388 ? 12.400 4.071 40.559 1.00 49.06 388 THR A O 1
ATOM 3131 N N . SER A 1 389 ? 11.616 2.104 39.892 1.00 43.94 389 SER A N 1
ATOM 3132 C CA . SER A 1 389 ? 12.827 1.357 40.231 1.00 43.94 389 SER A CA 1
ATOM 3133 C C . SER A 1 389 ? 13.658 0.969 39.009 1.00 43.94 389 SER A C 1
ATOM 3135 O O . SER A 1 389 ? 13.161 0.322 38.091 1.00 43.94 389 SER A O 1
ATOM 3137 N N . SER A 1 390 ? 14.937 1.347 39.111 1.00 45.06 390 SER A N 1
ATOM 3138 C CA . SER A 1 390 ? 16.073 1.230 38.185 1.00 45.06 390 SER A CA 1
ATOM 3139 C C . SER A 1 390 ? 15.933 1.982 36.861 1.00 45.06 390 SER A C 1
ATOM 3141 O O . SER A 1 390 ? 15.191 1.599 35.963 1.00 45.06 390 SER A O 1
ATOM 3143 N N . ILE A 1 391 ? 16.723 3.053 36.746 1.00 49.47 391 ILE A N 1
ATOM 3144 C CA . ILE A 1 391 ? 17.003 3.775 35.506 1.00 49.47 391 ILE A CA 1
ATOM 3145 C C . ILE A 1 391 ? 17.861 2.853 34.623 1.00 49.47 391 ILE A C 1
ATOM 3147 O O . ILE A 1 391 ? 19.075 3.011 34.526 1.00 49.47 391 ILE A O 1
ATOM 3151 N N . GLU A 1 392 ? 17.250 1.829 34.033 1.00 52.50 392 GLU A N 1
ATOM 3152 C CA . GLU A 1 392 ? 17.889 1.067 32.966 1.00 52.50 392 GLU A CA 1
ATOM 3153 C C . GLU A 1 392 ? 17.753 1.859 31.673 1.00 52.50 392 GLU A C 1
ATOM 3155 O O . GLU A 1 392 ? 16.721 1.924 31.009 1.00 52.50 392 GLU A O 1
ATOM 3160 N N . PHE A 1 393 ? 18.838 2.546 31.378 1.00 53.94 393 PHE A N 1
ATOM 3161 C CA . PHE A 1 393 ? 19.042 3.320 30.182 1.00 53.94 393 PHE A CA 1
ATOM 3162 C C . PHE A 1 393 ? 19.226 2.396 28.968 1.00 53.94 393 PHE A C 1
ATOM 3164 O O . PHE A 1 393 ? 20.235 1.705 28.844 1.00 53.94 393 PHE A O 1
ATOM 3171 N N . LEU A 1 394 ? 18.261 2.392 28.049 1.00 57.88 394 LEU A N 1
ATOM 3172 C CA . LEU A 1 394 ? 18.244 1.508 26.877 1.00 57.88 394 LEU A CA 1
ATOM 3173 C C . LEU A 1 394 ? 19.103 2.040 25.713 1.00 57.88 394 LEU A C 1
ATOM 3175 O O . LEU A 1 394 ? 18.573 2.326 24.647 1.00 57.88 394 LEU A O 1
ATOM 3179 N N . TYR A 1 395 ? 20.414 2.219 25.879 1.00 56.44 395 TYR A N 1
ATOM 3180 C CA . TYR A 1 395 ? 21.270 2.806 24.831 1.00 56.44 395 TYR A CA 1
ATOM 3181 C C . TYR A 1 395 ? 21.291 1.977 23.521 1.00 56.44 395 TYR A C 1
ATOM 3183 O O . TYR A 1 395 ? 21.345 0.748 23.551 1.00 56.44 395 TYR A O 1
ATOM 3191 N N . GLY A 1 396 ? 21.235 2.646 22.360 1.00 59.34 396 GLY A N 1
ATOM 3192 C CA . GLY A 1 396 ? 21.418 2.058 21.017 1.00 59.34 396 GLY A CA 1
ATOM 3193 C C . GLY A 1 396 ? 20.204 1.350 20.391 1.00 59.34 396 GLY A C 1
ATOM 3194 O O . GLY A 1 396 ? 20.036 1.379 19.176 1.00 59.34 396 GLY A O 1
ATOM 3195 N N . LEU A 1 397 ? 19.303 0.772 21.190 1.00 58.91 397 LEU A N 1
ATOM 3196 C CA . LEU A 1 397 ? 18.115 0.048 20.691 1.00 58.91 397 LEU A CA 1
ATOM 3197 C C . LEU A 1 397 ? 17.103 0.932 19.949 1.00 58.91 397 LEU A C 1
ATOM 3199 O O . LEU A 1 397 ? 16.373 0.461 19.082 1.00 58.91 397 LEU A O 1
ATOM 3203 N N . HIS A 1 398 ? 17.039 2.207 20.316 1.00 62.03 398 HIS A N 1
ATOM 3204 C CA . HIS A 1 398 ? 15.997 3.132 19.885 1.00 62.03 398 HIS A CA 1
ATOM 3205 C C . HIS A 1 398 ? 16.497 4.215 18.924 1.00 62.03 398 HIS A C 1
ATOM 3207 O O . HIS A 1 398 ? 15.669 4.942 18.381 1.00 62.03 398 HIS A O 1
ATOM 3213 N N . GLU A 1 399 ? 17.808 4.292 18.667 1.00 62.09 399 GLU A N 1
ATOM 3214 C CA . GLU A 1 399 ? 18.438 5.339 17.848 1.00 62.09 399 GLU A CA 1
ATOM 3215 C C . GLU A 1 399 ? 17.760 5.470 16.478 1.00 62.09 399 GLU A C 1
ATOM 3217 O O . GLU A 1 399 ? 17.448 6.570 16.046 1.00 62.09 399 GLU A O 1
ATOM 3222 N N . PHE A 1 400 ? 17.388 4.351 15.848 1.00 58.53 400 PHE A N 1
ATOM 3223 C CA . PHE A 1 400 ? 16.693 4.360 14.556 1.00 58.53 400 PHE A CA 1
ATOM 3224 C C . PHE A 1 400 ? 15.265 4.945 14.593 1.00 58.53 400 PHE A C 1
ATOM 3226 O O . PHE A 1 400 ? 14.790 5.443 13.578 1.00 58.53 400 PHE A O 1
ATOM 3233 N N . LEU A 1 401 ? 14.543 4.864 15.720 1.00 55.84 401 LEU A N 1
ATOM 3234 C CA . LEU A 1 401 ? 13.164 5.381 15.822 1.00 55.84 401 LEU A CA 1
ATOM 3235 C C . LEU A 1 401 ? 13.091 6.843 16.238 1.00 55.84 401 LEU A C 1
ATOM 3237 O O . LEU A 1 401 ? 12.100 7.508 15.935 1.00 55.84 401 LEU A O 1
ATOM 3241 N N . ILE A 1 402 ? 14.116 7.319 16.938 1.00 58.50 402 ILE A N 1
ATOM 3242 C CA . ILE A 1 402 ? 14.167 8.677 17.472 1.00 58.50 402 ILE A CA 1
ATOM 3243 C C . ILE A 1 402 ? 15.269 9.525 16.827 1.00 58.50 402 ILE A C 1
ATOM 3245 O O . ILE A 1 402 ? 15.439 10.667 17.226 1.00 58.50 402 ILE A O 1
ATOM 3249 N N . SER A 1 403 ? 15.975 9.032 15.799 1.00 56.47 403 SER A N 1
ATOM 3250 C CA . SER A 1 403 ? 17.032 9.786 15.095 1.00 56.47 403 SER A CA 1
ATOM 3251 C C . SER A 1 403 ? 16.551 11.120 14.522 1.00 56.47 403 SER A C 1
ATOM 3253 O O . SER A 1 403 ? 17.350 12.027 14.313 1.00 56.47 403 SER A O 1
ATOM 3255 N N . ASN A 1 404 ? 15.248 11.228 14.248 1.00 55.19 404 ASN A N 1
ATOM 3256 C CA . ASN A 1 404 ? 14.613 12.441 13.739 1.00 55.19 404 ASN A CA 1
ATOM 3257 C C . ASN A 1 404 ? 14.017 13.319 14.855 1.00 55.19 404 ASN A C 1
ATOM 3259 O O . ASN A 1 404 ? 13.567 14.425 14.567 1.00 55.19 404 ASN A O 1
ATOM 3263 N N . ASP A 1 405 ? 13.990 12.846 16.104 1.00 59.88 405 ASP A N 1
ATOM 3264 C CA . ASP A 1 405 ? 13.558 13.640 17.253 1.00 59.88 405 ASP A CA 1
ATOM 3265 C C . ASP A 1 405 ? 14.736 14.487 17.754 1.00 59.88 405 ASP A C 1
ATOM 3267 O O . ASP A 1 405 ? 15.810 13.978 18.080 1.00 59.88 405 ASP A O 1
ATOM 3271 N N . MET A 1 406 ? 14.525 15.803 17.863 1.00 53.53 406 MET A N 1
ATOM 3272 C CA . MET A 1 406 ? 15.552 16.779 18.274 1.00 53.53 406 MET A CA 1
ATOM 3273 C C . MET A 1 406 ? 16.189 16.473 19.644 1.00 53.53 406 MET A C 1
ATOM 3275 O O . MET A 1 406 ? 17.291 16.936 19.930 1.00 53.53 406 MET A O 1
ATOM 3279 N N . ASN A 1 407 ? 15.531 15.652 20.470 1.00 52.16 407 ASN A N 1
ATOM 3280 C CA . ASN A 1 407 ? 15.956 15.290 21.824 1.00 52.16 407 ASN A CA 1
ATOM 3281 C C . ASN A 1 407 ? 16.691 13.932 21.908 1.00 52.16 407 ASN A C 1
ATOM 3283 O O . ASN A 1 407 ? 16.894 13.406 23.002 1.00 52.16 407 ASN A O 1
ATOM 3287 N N . CYS A 1 408 ? 17.130 13.369 20.773 1.00 52.19 408 CYS A N 1
ATOM 3288 C CA . CYS A 1 408 ? 17.719 12.025 20.682 1.00 52.19 408 CYS A CA 1
ATOM 3289 C C . CYS A 1 408 ? 19.014 11.802 21.487 1.00 52.19 408 CYS A C 1
ATOM 3291 O O . CYS A 1 408 ? 19.410 10.663 21.727 1.00 52.19 408 CYS A O 1
ATOM 3293 N N . ALA A 1 409 ? 19.677 12.869 21.937 1.00 48.09 409 ALA A N 1
ATOM 3294 C CA . ALA A 1 409 ? 20.900 12.771 22.731 1.00 48.09 409 ALA A CA 1
ATOM 3295 C C . ALA A 1 409 ? 20.666 12.306 24.185 1.00 48.09 409 ALA A C 1
ATOM 3297 O O . ALA A 1 409 ? 21.634 12.055 24.904 1.00 48.09 409 ALA A O 1
ATOM 3298 N N . GLN A 1 410 ? 19.412 12.224 24.643 1.00 54.88 410 GLN A N 1
ATOM 3299 C CA . GLN A 1 410 ? 19.091 11.889 26.026 1.00 54.88 410 GLN A CA 1
ATOM 3300 C C . GLN A 1 410 ? 18.686 10.430 26.172 1.00 54.88 410 GLN A C 1
ATOM 3302 O O . GLN A 1 410 ? 17.819 9.911 25.472 1.00 54.88 410 GLN A O 1
ATOM 3307 N N . THR A 1 411 ? 19.294 9.770 27.143 1.00 57.62 411 THR A N 1
ATOM 3308 C CA . THR A 1 411 ? 18.949 8.408 27.490 1.00 57.62 411 THR A CA 1
ATOM 3309 C C . THR A 1 411 ? 17.524 8.350 28.039 1.00 57.62 411 THR A C 1
ATOM 3311 O O . THR A 1 411 ? 17.219 8.960 29.067 1.00 57.62 411 THR A O 1
ATOM 3314 N N . LEU A 1 412 ? 16.638 7.638 27.340 1.00 64.50 412 LEU A N 1
ATOM 3315 C CA . LEU A 1 412 ? 15.220 7.594 27.688 1.00 64.50 412 LEU A CA 1
ATOM 3316 C C . LEU A 1 412 ? 14.997 6.901 29.029 1.00 64.50 412 LEU A C 1
ATOM 3318 O O . LEU A 1 412 ? 15.555 5.836 29.304 1.00 64.50 412 LEU A O 1
ATOM 3322 N N . LYS A 1 413 ? 14.142 7.504 29.856 1.00 67.69 413 LYS A N 1
ATOM 3323 C CA . LYS A 1 413 ? 13.683 6.879 31.093 1.00 67.69 413 LYS A CA 1
ATOM 3324 C C . LYS A 1 413 ? 12.626 5.829 30.758 1.00 67.69 413 LYS A C 1
ATOM 3326 O O . LYS A 1 413 ? 11.774 6.043 29.894 1.00 67.69 413 LYS A O 1
ATOM 3331 N N . ASN A 1 414 ? 12.645 4.720 31.489 1.00 67.00 414 ASN A N 1
ATOM 3332 C CA . ASN A 1 414 ? 11.584 3.721 31.443 1.00 67.00 414 ASN A CA 1
ATOM 3333 C C . ASN A 1 414 ? 10.350 4.217 32.220 1.00 67.00 414 ASN A C 1
ATOM 3335 O O . ASN A 1 414 ? 10.050 3.744 33.314 1.00 67.00 414 ASN A O 1
ATOM 3339 N N . ILE A 1 415 ? 9.695 5.251 31.691 1.00 71.19 415 ILE A N 1
ATOM 3340 C CA . ILE A 1 415 ? 8.473 5.831 32.250 1.00 71.19 415 ILE A CA 1
ATOM 3341 C C . ILE A 1 415 ? 7.336 5.463 31.304 1.00 71.19 415 ILE A C 1
ATOM 3343 O O . ILE A 1 415 ? 7.190 6.052 30.235 1.00 71.19 415 ILE A O 1
ATOM 3347 N N . LEU A 1 416 ? 6.539 4.478 31.707 1.00 73.19 416 LEU A N 1
ATOM 3348 C CA . LEU A 1 416 ? 5.211 4.255 31.150 1.00 73.19 416 LEU A CA 1
ATOM 3349 C C . LEU A 1 416 ? 4.168 4.715 32.166 1.00 73.19 416 LEU A C 1
ATOM 3351 O O . LEU A 1 416 ? 4.399 4.546 33.363 1.00 73.19 416 LEU A O 1
ATOM 3355 N N . PRO A 1 417 ? 3.015 5.238 31.716 1.00 83.50 417 PRO A N 1
ATOM 3356 C CA . PRO A 1 417 ? 1.830 5.220 32.559 1.00 83.50 417 PRO A CA 1
ATOM 3357 C C . PRO A 1 417 ? 1.465 3.770 32.903 1.00 83.50 417 PRO A C 1
ATOM 3359 O O . PRO A 1 417 ? 1.844 2.843 32.183 1.00 83.50 417 PRO A O 1
ATOM 3362 N N . ASP A 1 418 ? 0.708 3.576 33.982 1.00 89.31 418 ASP A N 1
ATOM 3363 C CA . ASP A 1 418 ? 0.159 2.264 34.316 1.00 89.31 418 ASP A CA 1
ATOM 3364 C C . ASP A 1 418 ? -0.591 1.710 33.095 1.00 89.31 418 ASP A C 1
ATOM 3366 O O . ASP A 1 418 ? -1.525 2.331 32.582 1.00 89.31 418 ASP A O 1
ATOM 3370 N N . LEU A 1 419 ? -0.138 0.566 32.591 1.00 91.75 419 LEU A N 1
ATOM 3371 C CA . LEU A 1 419 ? -0.555 0.020 31.305 1.00 91.75 419 LEU A CA 1
ATOM 3372 C C . LEU A 1 419 ? -0.883 -1.454 31.476 1.00 91.75 419 LEU A C 1
ATOM 3374 O O . LEU A 1 419 ? -0.111 -2.221 32.042 1.00 91.75 419 LEU A O 1
ATOM 3378 N N . LYS A 1 420 ? -2.011 -1.876 30.928 1.00 95.62 420 LYS A N 1
ATOM 3379 C CA . LYS A 1 420 ? -2.413 -3.270 30.852 1.00 95.62 420 LYS A CA 1
ATOM 3380 C C . LYS A 1 420 ? -2.382 -3.717 29.402 1.00 95.62 420 LYS A C 1
ATOM 3382 O O . LYS A 1 420 ? -3.028 -3.124 28.544 1.00 95.62 420 LYS A O 1
ATOM 3387 N N . LEU A 1 421 ? -1.614 -4.762 29.116 1.00 95.88 421 LEU A N 1
ATOM 3388 C CA . LEU A 1 421 ? -1.512 -5.339 27.781 1.00 95.88 421 LEU A CA 1
ATOM 3389 C C . LEU A 1 421 ? -2.156 -6.718 27.759 1.00 95.88 421 LEU A C 1
ATOM 3391 O O . LEU A 1 421 ? -1.760 -7.621 28.492 1.00 95.88 421 LEU A O 1
ATOM 3395 N N . LYS A 1 422 ? -3.105 -6.922 26.855 1.00 97.00 422 LYS A N 1
ATOM 3396 C CA . LYS A 1 422 ? -3.660 -8.237 26.545 1.00 97.00 422 LYS A CA 1
ATOM 3397 C C . LYS A 1 422 ? -3.101 -8.712 25.208 1.00 97.00 422 LYS A C 1
ATOM 3399 O O . LYS A 1 422 ? -3.456 -8.191 24.154 1.00 97.00 422 LYS A O 1
ATOM 3404 N N . PHE A 1 423 ? -2.228 -9.712 25.264 1.00 96.88 423 PHE A N 1
ATOM 3405 C CA . PHE A 1 423 ? -1.549 -10.312 24.119 1.00 96.88 423 PHE A CA 1
ATOM 3406 C C . PHE A 1 423 ? -2.259 -11.589 23.661 1.00 96.88 423 PHE A C 1
ATOM 3408 O O . PHE A 1 423 ? -2.420 -12.528 24.438 1.00 96.88 423 PHE A O 1
ATOM 3415 N N . THR A 1 424 ? -2.636 -11.651 22.386 1.00 96.12 424 THR A N 1
ATOM 3416 C CA . THR A 1 424 ? -3.338 -12.790 21.781 1.00 96.12 424 THR A CA 1
ATOM 3417 C C . THR A 1 424 ? -2.621 -13.229 20.498 1.00 96.12 424 THR A C 1
ATOM 3419 O O . THR A 1 424 ? -2.796 -12.597 19.450 1.00 96.12 424 THR A O 1
ATOM 3422 N N . PRO A 1 425 ? -1.807 -14.299 20.539 1.00 95.06 425 PRO A N 1
ATOM 3423 C CA . PRO A 1 425 ? -1.176 -14.844 19.346 1.00 95.06 425 PRO A CA 1
ATOM 3424 C C . PRO A 1 425 ? -2.153 -15.754 18.597 1.00 95.06 425 PRO A C 1
ATOM 3426 O O . PRO A 1 425 ? -2.791 -16.623 19.191 1.00 95.06 425 PRO A O 1
ATOM 3429 N N . THR A 1 426 ? -2.250 -15.602 17.279 1.00 92.81 426 THR A N 1
ATOM 3430 C CA . THR A 1 426 ? -3.094 -16.458 16.432 1.00 92.81 426 THR A CA 1
ATOM 3431 C C . THR A 1 426 ? -2.376 -16.887 15.158 1.00 92.81 426 THR A C 1
ATOM 3433 O O . THR A 1 426 ? -1.491 -16.193 14.660 1.00 92.81 426 THR A O 1
ATOM 3436 N N . PHE A 1 427 ? -2.758 -18.057 14.644 1.00 90.25 427 PHE A N 1
ATOM 3437 C CA . PHE A 1 427 ? -2.356 -18.534 13.324 1.00 90.25 427 PHE A CA 1
ATOM 3438 C C . PHE A 1 427 ? -3.431 -18.210 12.296 1.00 90.25 427 PHE A C 1
ATOM 3440 O O . PHE A 1 427 ? -4.619 -18.401 12.564 1.00 90.25 427 PHE A O 1
ATOM 3447 N N . GLY A 1 428 ? -3.005 -17.807 11.103 1.00 85.25 428 GLY A N 1
ATOM 3448 C CA . GLY A 1 428 ? -3.889 -17.709 9.948 1.00 85.25 428 GLY A CA 1
ATOM 3449 C C . GLY A 1 428 ? -3.656 -16.469 9.104 1.00 85.25 428 GLY A C 1
ATOM 3450 O O . GLY A 1 428 ? -2.739 -15.680 9.336 1.00 85.25 428 GLY A O 1
ATOM 3451 N N . GLN A 1 429 ? -4.508 -16.318 8.096 1.00 82.81 429 GLN A N 1
ATOM 3452 C CA . GLN A 1 429 ? -4.492 -15.154 7.229 1.00 82.81 429 GLN A CA 1
ATOM 3453 C C . GLN A 1 429 ? -5.168 -13.960 7.903 1.00 82.81 429 GLN A C 1
ATOM 3455 O O . GLN A 1 429 ? -6.084 -14.098 8.716 1.00 82.81 429 GLN A O 1
ATOM 3460 N N . ARG A 1 430 ? -4.725 -12.765 7.508 1.00 84.69 430 ARG A N 1
ATOM 3461 C CA . ARG A 1 430 ? -5.229 -11.489 8.021 1.00 84.69 430 ARG A CA 1
ATOM 3462 C C . ARG A 1 430 ? -6.749 -11.370 7.916 1.00 84.69 430 ARG A C 1
ATOM 3464 O O . ARG A 1 430 ? -7.390 -10.997 8.892 1.00 84.69 430 ARG A O 1
ATOM 3471 N N . ASN A 1 431 ? -7.306 -11.636 6.737 1.00 80.94 431 ASN A N 1
ATOM 3472 C CA . ASN A 1 431 ? -8.721 -11.375 6.468 1.00 80.94 431 ASN A CA 1
ATOM 3473 C C . ASN A 1 431 ? -9.616 -12.253 7.348 1.00 80.94 431 ASN A C 1
ATOM 3475 O O . ASN A 1 431 ? -10.551 -11.748 7.963 1.00 80.94 431 ASN A O 1
ATOM 3479 N N . ASP A 1 432 ? -9.257 -13.527 7.507 1.00 84.88 432 ASP A N 1
ATOM 3480 C CA . ASP A 1 432 ? -9.973 -14.454 8.385 1.00 84.88 432 ASP A CA 1
ATOM 3481 C C . ASP A 1 432 ? -9.986 -13.973 9.837 1.00 84.88 432 ASP A C 1
ATOM 3483 O O . ASP A 1 432 ? -10.988 -14.104 10.540 1.00 84.88 432 ASP A O 1
ATOM 3487 N N . TYR A 1 433 ? -8.865 -13.419 10.299 1.00 87.31 433 TYR A N 1
ATOM 3488 C CA . TYR A 1 433 ? -8.748 -12.903 11.654 1.00 87.31 433 TYR A CA 1
ATOM 3489 C C . TYR A 1 433 ? -9.558 -11.626 11.861 1.00 87.31 433 TYR A C 1
ATOM 3491 O O . TYR A 1 433 ? -10.286 -11.528 12.849 1.00 87.31 433 TYR A O 1
ATOM 3499 N N . LEU A 1 434 ? -9.487 -10.671 10.929 1.00 83.19 434 LEU A N 1
ATOM 3500 C CA . LEU A 1 434 ? -10.266 -9.431 11.000 1.00 83.19 434 LEU A CA 1
ATOM 3501 C C . LEU A 1 434 ? -11.773 -9.717 11.012 1.00 83.19 434 LEU A C 1
ATOM 3503 O O . LEU A 1 434 ? -12.485 -9.184 11.860 1.00 83.19 434 LEU A O 1
ATOM 3507 N N . MET A 1 435 ? -12.237 -10.637 10.160 1.00 84.31 435 MET A N 1
ATOM 3508 C CA . MET A 1 435 ? -13.647 -11.043 10.106 1.00 84.31 435 MET A CA 1
ATOM 3509 C C . MET A 1 435 ? -14.123 -11.701 11.409 1.00 84.31 435 MET A C 1
ATOM 3511 O O . MET A 1 435 ? -15.264 -11.505 11.813 1.00 84.31 435 MET A O 1
ATOM 3515 N N . LYS A 1 436 ? -13.259 -12.466 12.090 1.00 89.06 436 LYS A N 1
ATOM 3516 C CA . LYS A 1 436 ? -13.594 -13.126 13.366 1.00 89.06 436 LYS A CA 1
ATOM 3517 C C . LYS A 1 436 ? -13.531 -12.197 14.577 1.00 89.06 436 LYS A C 1
ATOM 3519 O O . LYS A 1 436 ? -14.223 -12.445 15.558 1.00 89.06 436 LYS A O 1
ATOM 3524 N N . SER A 1 437 ? -12.660 -11.192 14.541 1.00 87.06 437 SER A N 1
ATOM 3525 C CA . SER A 1 437 ? -12.356 -10.333 15.693 1.00 87.06 437 SER A CA 1
ATOM 3526 C C . SER A 1 437 ? -13.131 -9.013 15.701 1.00 87.06 437 SER A C 1
ATOM 3528 O O . SER A 1 437 ? -13.045 -8.281 16.684 1.00 87.06 437 SER A O 1
ATOM 3530 N N . SER A 1 438 ? -13.884 -8.705 14.637 1.00 90.62 438 SER A N 1
ATOM 3531 C CA . SER A 1 438 ? -14.609 -7.435 14.470 1.00 90.62 438 SER A CA 1
ATOM 3532 C C . SER A 1 438 ? -13.707 -6.200 14.623 1.00 90.62 438 SER A C 1
ATOM 3534 O O . SER A 1 438 ? -14.156 -5.140 15.057 1.00 90.62 438 SER A O 1
ATOM 3536 N N . LEU A 1 439 ? -12.417 -6.336 14.295 1.00 89.56 439 LEU A N 1
ATOM 3537 C CA . LEU A 1 439 ? -11.435 -5.257 14.388 1.00 89.56 439 LEU A CA 1
ATOM 3538 C C . LEU A 1 439 ? -11.422 -4.415 13.110 1.00 89.56 439 LEU A C 1
ATOM 3540 O O . LEU A 1 439 ? -11.566 -4.929 12.001 1.00 89.56 439 LEU A O 1
ATOM 3544 N N . ASN A 1 440 ? -11.180 -3.114 13.268 1.00 85.12 440 ASN A N 1
ATOM 3545 C CA . ASN A 1 440 ? -10.978 -2.202 12.148 1.00 85.12 440 ASN A CA 1
ATOM 3546 C C . ASN A 1 440 ? -9.633 -2.502 11.451 1.00 85.12 440 ASN A C 1
ATOM 3548 O O . ASN A 1 440 ? -8.628 -2.806 12.100 1.00 85.12 440 ASN A O 1
ATOM 3552 N N . SER A 1 441 ? -9.589 -2.370 10.123 1.00 81.94 441 SER A N 1
ATOM 3553 C CA . SER A 1 441 ? -8.369 -2.491 9.318 1.00 81.94 441 SER A CA 1
ATOM 3554 C C . SER A 1 441 ? -7.242 -1.549 9.748 1.00 81.94 441 SER A C 1
ATOM 3556 O O . SER A 1 441 ? -6.078 -1.890 9.541 1.00 81.94 441 SER A O 1
ATOM 3558 N N . ASN A 1 442 ? -7.570 -0.409 10.367 1.00 83.44 442 ASN A N 1
ATOM 3559 C CA . ASN A 1 442 ? -6.607 0.610 10.804 1.00 83.44 442 ASN A CA 1
ATOM 3560 C C . ASN A 1 442 ? -5.719 0.154 11.976 1.00 83.44 442 ASN A C 1
ATOM 3562 O O . ASN A 1 442 ? -4.668 0.736 12.223 1.00 83.44 442 ASN A O 1
ATOM 3566 N N . CYS A 1 443 ? -6.108 -0.913 12.677 1.00 88.94 443 CYS A N 1
ATOM 3567 C CA . CYS A 1 443 ? -5.318 -1.511 13.753 1.00 88.94 443 CYS A CA 1
ATOM 3568 C C . CYS A 1 443 ? -4.167 -2.387 13.235 1.00 88.94 443 CYS A C 1
ATOM 3570 O O . CYS A 1 443 ? -3.359 -2.868 14.027 1.00 88.94 443 CYS A O 1
ATOM 3572 N N . PHE A 1 444 ? -4.114 -2.668 11.930 1.00 91.25 444 PHE A N 1
ATOM 3573 C CA . PHE A 1 444 ? -3.178 -3.636 11.374 1.00 91.25 444 PHE A CA 1
ATOM 3574 C C . PHE A 1 444 ? -1.808 -3.022 11.085 1.00 91.25 444 PHE A C 1
ATOM 3576 O O . PHE A 1 444 ? -1.692 -1.979 10.446 1.00 91.25 444 PHE A O 1
ATOM 3583 N N . VAL A 1 445 ? -0.762 -3.730 11.495 1.00 91.44 445 VAL A N 1
ATOM 3584 C CA . VAL A 1 445 ? 0.633 -3.329 11.358 1.00 91.44 445 VAL A CA 1
ATOM 3585 C C . VAL A 1 445 ? 1.371 -4.375 10.548 1.00 91.44 445 VAL A C 1
ATOM 3587 O O . VAL A 1 445 ? 1.342 -5.570 10.855 1.00 91.44 445 VAL A O 1
ATOM 3590 N N . TYR A 1 446 ? 2.055 -3.920 9.507 1.00 88.50 446 TYR A N 1
ATOM 3591 C CA . TYR A 1 446 ? 2.788 -4.804 8.617 1.00 88.50 446 TYR A CA 1
ATOM 3592 C C . TYR A 1 446 ? 4.205 -5.094 9.138 1.00 88.50 446 TYR A C 1
ATOM 3594 O O . TYR A 1 446 ? 4.825 -4.223 9.753 1.00 88.50 446 TYR A O 1
ATOM 3602 N N . PRO A 1 447 ? 4.773 -6.282 8.863 1.00 88.31 447 PRO A N 1
ATOM 3603 C CA . PRO A 1 447 ? 6.155 -6.588 9.200 1.00 88.31 447 PRO A CA 1
ATOM 3604 C C . PRO A 1 447 ? 7.100 -5.749 8.347 1.00 88.31 447 PRO A C 1
ATOM 3606 O O . PRO A 1 447 ? 6.760 -5.444 7.211 1.00 88.31 447 PRO A O 1
ATOM 3609 N N . MET A 1 448 ? 8.287 -5.401 8.834 1.00 81.75 448 MET A N 1
ATOM 3610 C CA . MET A 1 448 ? 9.282 -4.686 8.016 1.00 81.75 448 MET A CA 1
ATOM 3611 C C . MET A 1 448 ? 9.782 -5.533 6.847 1.00 81.75 448 MET A C 1
ATOM 3613 O O . MET A 1 448 ? 10.072 -5.010 5.773 1.00 81.75 448 MET A O 1
ATOM 3617 N N . PHE A 1 449 ? 9.865 -6.845 7.060 1.00 77.81 449 PHE A N 1
ATOM 3618 C CA . PHE A 1 449 ? 10.337 -7.798 6.070 1.00 77.81 449 PHE A CA 1
ATOM 3619 C C . PHE A 1 449 ? 9.161 -8.438 5.340 1.00 77.81 449 PHE A C 1
ATOM 3621 O O . PHE A 1 449 ? 8.113 -8.719 5.930 1.00 77.81 449 PHE A O 1
ATOM 3628 N N . LEU A 1 450 ? 9.347 -8.680 4.045 1.00 74.56 450 LEU A N 1
ATOM 3629 C CA . LEU A 1 450 ? 8.445 -9.544 3.298 1.00 74.56 450 LEU A CA 1
ATOM 3630 C C . LEU A 1 450 ? 8.595 -10.976 3.826 1.00 74.56 450 LEU A C 1
ATOM 3632 O O . LEU A 1 450 ? 9.725 -11.414 4.064 1.00 74.56 450 LEU A O 1
ATOM 3636 N N . PRO A 1 451 ? 7.489 -11.707 4.030 1.00 73.44 451 PRO A N 1
ATOM 3637 C CA . PRO A 1 451 ? 7.596 -13.107 4.393 1.00 73.44 451 PRO A CA 1
ATOM 3638 C C . PRO A 1 451 ? 8.215 -13.890 3.228 1.00 73.44 451 PRO A C 1
ATOM 3640 O O . PRO A 1 451 ? 8.031 -13.545 2.063 1.00 73.44 451 PRO A O 1
ATOM 3643 N N . SER A 1 452 ? 8.947 -14.958 3.542 1.00 72.19 452 SER A N 1
ATOM 3644 C CA . SER A 1 452 ? 9.612 -15.821 2.557 1.00 72.19 452 SER A CA 1
ATOM 3645 C C . SER A 1 452 ? 8.650 -16.600 1.671 1.00 72.19 452 SER A C 1
ATOM 3647 O O . SER A 1 452 ? 9.036 -17.056 0.601 1.00 72.19 452 SER A O 1
ATOM 3649 N N . VAL A 1 453 ? 7.404 -16.747 2.112 1.00 69.50 453 VAL A N 1
ATOM 3650 C CA . VAL A 1 453 ? 6.322 -17.332 1.329 1.00 69.50 453 VAL A CA 1
ATOM 3651 C C . VAL A 1 453 ? 5.191 -16.320 1.314 1.00 69.50 453 VAL A C 1
ATOM 3653 O O . VAL A 1 453 ? 4.747 -15.880 2.377 1.00 69.50 453 VAL A O 1
ATOM 3656 N N . ILE A 1 454 ? 4.736 -15.947 0.121 1.00 67.50 454 ILE A N 1
ATOM 3657 C CA . ILE A 1 454 ? 3.587 -15.072 -0.119 1.00 67.50 454 ILE A CA 1
ATOM 3658 C C . ILE A 1 454 ? 2.585 -15.857 -0.965 1.00 67.50 454 ILE A C 1
ATOM 3660 O O . ILE A 1 454 ? 2.973 -16.552 -1.902 1.00 67.50 454 ILE A O 1
ATOM 3664 N N . THR A 1 455 ? 1.297 -15.802 -0.621 1.00 64.25 455 THR A N 1
ATOM 3665 C CA . THR A 1 455 ? 0.259 -16.405 -1.466 1.00 64.25 455 THR A CA 1
ATOM 3666 C C . THR A 1 455 ? 0.155 -15.635 -2.779 1.00 64.25 455 THR A C 1
ATOM 3668 O O . THR A 1 455 ? 0.247 -14.414 -2.777 1.00 64.25 455 THR A O 1
ATOM 3671 N N . THR A 1 456 ? -0.104 -16.309 -3.900 1.00 54.03 456 THR A N 1
ATOM 3672 C CA . THR A 1 456 ? -0.190 -15.660 -5.227 1.00 54.03 456 THR A CA 1
ATOM 3673 C C . THR A 1 456 ? -1.241 -14.546 -5.318 1.00 54.03 456 THR A C 1
ATOM 3675 O O . THR A 1 456 ? -1.120 -13.649 -6.145 1.00 54.03 456 THR A O 1
ATOM 3678 N N . SER A 1 457 ? -2.254 -14.573 -4.449 1.00 56.44 457 SER A N 1
ATOM 3679 C CA . SER A 1 457 ? -3.284 -13.537 -4.315 1.00 56.44 457 SER A CA 1
ATOM 3680 C C . SER A 1 457 ? -2.845 -12.300 -3.523 1.00 56.44 457 SER A C 1
ATOM 3682 O O . SER A 1 457 ? -3.566 -11.303 -3.501 1.00 56.44 457 SER A O 1
ATOM 3684 N N . PHE A 1 458 ? -1.700 -12.352 -2.841 1.00 57.38 458 PHE A N 1
ATOM 3685 C CA . PHE A 1 458 ? -1.229 -11.294 -1.958 1.00 57.38 458 PHE A CA 1
ATOM 3686 C C . PHE A 1 458 ? -0.017 -10.603 -2.572 1.00 57.38 458 PHE A C 1
ATOM 3688 O O . PHE A 1 458 ? 0.966 -11.238 -2.937 1.00 57.38 458 PHE A O 1
ATOM 3695 N N . ILE A 1 459 ? -0.095 -9.282 -2.697 1.00 56.41 459 ILE A N 1
ATOM 3696 C CA . ILE A 1 459 ? 0.877 -8.501 -3.458 1.00 56.41 459 ILE A CA 1
ATOM 3697 C C . ILE A 1 459 ? 1.441 -7.463 -2.517 1.00 56.41 459 ILE A C 1
ATOM 3699 O O . ILE A 1 459 ? 0.716 -6.606 -2.011 1.00 56.41 459 ILE A O 1
ATOM 3703 N N . ARG A 1 460 ? 2.740 -7.569 -2.243 1.00 57.25 460 ARG A N 1
ATOM 3704 C CA . ARG A 1 460 ? 3.400 -6.670 -1.312 1.00 57.25 460 ARG A CA 1
ATOM 3705 C C . ARG A 1 460 ? 4.826 -6.381 -1.747 1.00 57.25 460 ARG A C 1
ATOM 3707 O O . ARG A 1 460 ? 5.667 -7.267 -1.773 1.00 57.25 460 ARG A O 1
ATOM 3714 N N . SER A 1 461 ? 5.102 -5.107 -1.985 1.00 47.81 461 SER A N 1
ATOM 3715 C CA . SER A 1 461 ? 6.450 -4.565 -2.117 1.00 47.81 461 SER A CA 1
ATOM 3716 C C . SER A 1 461 ? 6.749 -3.694 -0.901 1.00 47.81 461 SER A C 1
ATOM 3718 O O . SER A 1 461 ? 5.919 -2.889 -0.478 1.00 47.81 461 SER A O 1
ATOM 3720 N N . THR A 1 462 ? 7.921 -3.844 -0.295 1.00 52.41 462 THR A N 1
ATOM 3721 C CA . THR A 1 462 ? 8.384 -2.952 0.774 1.00 52.41 462 THR A CA 1
ATOM 3722 C C . THR A 1 462 ? 9.832 -2.598 0.482 1.00 52.41 462 THR A C 1
ATOM 3724 O O . THR A 1 462 ? 10.660 -3.489 0.325 1.00 52.41 462 THR A O 1
ATOM 3727 N N . ILE A 1 463 ? 10.114 -1.301 0.363 1.00 54.56 463 ILE A N 1
ATOM 3728 C CA . ILE A 1 463 ? 11.468 -0.775 0.197 1.00 54.56 463 ILE A CA 1
ATOM 3729 C C . ILE A 1 463 ? 11.831 -0.111 1.518 1.00 54.56 463 ILE A C 1
ATOM 3731 O O . ILE A 1 463 ? 11.228 0.890 1.899 1.00 54.56 463 ILE A O 1
ATOM 3735 N N . THR A 1 464 ? 12.803 -0.688 2.215 1.00 50.38 464 THR A N 1
ATOM 3736 C CA . THR A 1 464 ? 13.361 -0.116 3.442 1.00 50.38 464 THR A CA 1
ATOM 3737 C C . THR A 1 464 ? 14.744 0.417 3.111 1.00 50.38 464 THR A C 1
ATOM 3739 O O . THR A 1 464 ? 15.635 -0.357 2.766 1.00 50.38 464 THR A O 1
ATOM 3742 N N . ILE A 1 465 ? 14.919 1.736 3.189 1.00 55.72 465 ILE A N 1
ATOM 3743 C CA . ILE A 1 465 ? 16.211 2.392 2.974 1.00 55.72 465 ILE A CA 1
ATOM 3744 C C . ILE A 1 465 ? 16.780 2.738 4.344 1.00 55.72 465 ILE A C 1
ATOM 3746 O O . ILE A 1 465 ? 16.243 3.595 5.042 1.00 55.72 465 ILE A O 1
ATOM 3750 N N . THR A 1 466 ? 17.874 2.079 4.716 1.00 48.31 466 THR A N 1
ATOM 3751 C CA . THR A 1 466 ? 18.636 2.411 5.921 1.00 48.31 466 THR A CA 1
ATOM 3752 C C . THR A 1 466 ? 19.939 3.071 5.498 1.00 48.31 466 THR A C 1
ATOM 3754 O O . THR A 1 466 ? 20.774 2.443 4.850 1.00 48.31 466 THR A O 1
ATOM 3757 N N . ILE A 1 467 ? 20.121 4.344 5.849 1.00 61.97 467 ILE A N 1
ATOM 3758 C CA . ILE A 1 467 ? 21.378 5.059 5.611 1.00 61.97 467 ILE A CA 1
ATOM 3759 C C . ILE A 1 467 ? 22.278 4.811 6.819 1.00 61.97 467 ILE A C 1
ATOM 3761 O O . ILE A 1 467 ? 22.085 5.394 7.883 1.00 61.97 467 ILE A O 1
ATOM 3765 N N . HIS A 1 468 ? 23.252 3.920 6.666 1.00 44.19 468 HIS A N 1
ATOM 3766 C CA . HIS A 1 468 ? 24.282 3.709 7.676 1.00 44.19 468 HIS A CA 1
ATOM 3767 C C . HIS A 1 468 ? 25.412 4.713 7.453 1.00 44.19 468 HIS A C 1
ATOM 3769 O O . HIS A 1 468 ? 25.979 4.745 6.365 1.00 44.19 468 HIS A O 1
ATOM 3775 N N . SER A 1 469 ? 25.755 5.488 8.488 1.00 49.25 469 SER A N 1
ATOM 3776 C CA . SER A 1 469 ? 26.869 6.452 8.528 1.00 49.25 469 SER A CA 1
ATOM 3777 C C . SER A 1 469 ? 26.829 7.560 7.464 1.00 49.25 469 SER A C 1
ATOM 3779 O O . SER A 1 469 ? 27.048 7.338 6.278 1.00 49.25 469 SER A O 1
ATOM 3781 N N . LEU A 1 470 ? 26.620 8.798 7.910 1.00 58.16 470 LEU A N 1
ATOM 3782 C CA . LEU A 1 470 ? 26.713 9.983 7.061 1.00 58.16 470 LEU A CA 1
ATOM 3783 C C . LEU A 1 470 ? 28.099 10.606 7.265 1.00 58.16 470 LEU A C 1
ATOM 3785 O O . LEU A 1 470 ? 28.347 11.303 8.247 1.00 58.16 470 LEU A O 1
ATOM 3789 N N . THR A 1 471 ? 29.045 10.308 6.376 1.00 54.94 471 THR A N 1
ATOM 3790 C CA . THR A 1 471 ? 30.392 10.886 6.455 1.00 54.94 471 THR A CA 1
ATOM 3791 C C . THR A 1 471 ? 30.381 12.310 5.914 1.00 54.94 471 THR A C 1
ATOM 3793 O O . THR A 1 471 ? 30.319 12.538 4.705 1.00 54.94 471 THR A O 1
ATOM 3796 N N . GLN A 1 472 ? 30.455 13.292 6.813 1.00 64.50 472 GLN A N 1
ATOM 3797 C CA . GLN A 1 472 ? 30.598 14.692 6.432 1.00 64.50 472 GLN A CA 1
ATOM 3798 C C . GLN A 1 472 ? 32.035 14.967 5.971 1.00 64.50 472 GLN A C 1
ATOM 3800 O O . GLN A 1 472 ? 32.952 15.120 6.777 1.00 64.50 472 GLN A O 1
ATOM 3805 N N . HIS A 1 473 ? 32.235 15.098 4.661 1.00 61.75 473 HIS A N 1
ATOM 3806 C CA . HIS A 1 473 ? 33.485 15.623 4.115 1.00 61.75 473 HIS A CA 1
ATOM 3807 C C . HIS A 1 473 ? 33.485 17.156 4.191 1.00 61.75 473 HIS A C 1
ATOM 3809 O O . HIS A 1 473 ? 33.089 17.851 3.259 1.00 61.75 473 HIS A O 1
ATOM 3815 N N . SER A 1 474 ? 33.920 17.698 5.329 1.00 66.88 474 SER A N 1
ATOM 3816 C CA . SER A 1 474 ? 34.199 19.131 5.471 1.00 66.88 474 SER A CA 1
ATOM 3817 C C . SER A 1 474 ? 35.546 19.465 4.821 1.00 66.88 474 SER A C 1
ATOM 3819 O O . SER A 1 474 ? 36.597 19.098 5.342 1.00 66.88 474 SER A O 1
ATOM 3821 N N . SER A 1 475 ? 35.529 20.207 3.713 1.00 66.44 475 SER A N 1
ATOM 3822 C CA . SER A 1 475 ? 36.732 20.685 3.013 1.00 66.44 475 SER A CA 1
ATOM 3823 C C . SER A 1 475 ? 37.267 22.033 3.521 1.00 66.44 475 SER A C 1
ATOM 3825 O O . SER A 1 475 ? 38.189 22.594 2.924 1.00 66.44 475 SER A O 1
ATOM 3827 N N . ARG A 1 476 ? 36.746 22.582 4.629 1.00 58.16 476 ARG A N 1
ATOM 3828 C CA . ARG A 1 476 ? 37.300 23.819 5.198 1.00 58.16 476 ARG A CA 1
ATOM 3829 C C . ARG A 1 476 ? 38.656 23.542 5.851 1.00 58.16 476 ARG A C 1
ATOM 3831 O O . ARG A 1 476 ? 38.726 23.026 6.963 1.00 58.16 476 ARG A O 1
ATOM 3838 N N . LYS A 1 477 ? 39.734 23.951 5.171 1.00 57.56 477 LYS A N 1
ATOM 3839 C CA . LYS A 1 477 ? 41.015 24.252 5.822 1.00 57.56 477 LYS A CA 1
ATOM 3840 C C . LYS A 1 477 ? 40.732 25.271 6.927 1.00 57.56 477 LYS A C 1
ATOM 3842 O O . LYS A 1 477 ? 40.235 26.355 6.630 1.00 57.56 477 LYS A O 1
ATOM 3847 N N . ARG A 1 478 ? 41.003 24.904 8.183 1.00 52.78 478 ARG A N 1
ATOM 3848 C CA . ARG A 1 478 ? 41.083 25.869 9.287 1.00 52.78 478 ARG A CA 1
ATOM 3849 C C . ARG A 1 478 ? 42.129 26.915 8.887 1.00 52.78 478 ARG A C 1
ATOM 3851 O O . ARG A 1 478 ? 43.282 26.545 8.680 1.00 52.78 478 ARG A O 1
ATOM 3858 N N . SER A 1 479 ? 41.682 28.151 8.678 1.00 60.34 479 SER A N 1
ATOM 3859 C CA . SER A 1 479 ? 42.535 29.337 8.566 1.00 60.34 479 SER A CA 1
ATOM 3860 C C . SER A 1 479 ? 43.028 29.750 9.938 1.00 60.34 479 SER A C 1
ATOM 3862 O O . SER A 1 479 ? 42.159 29.756 10.844 1.00 60.34 479 SER A O 1
#